Protein AF-0000000086147162 (afdb_homodimer)

Organism: NCBI:txid717836

Solvent-accessible surface area (backbone atoms only — not comparable to full-atom values): 29056 Å² total; per-residue (Å²): 131,86,74,30,56,52,57,68,58,53,71,66,50,80,54,68,41,56,48,65,49,84,90,31,40,26,71,80,41,78,53,60,85,82,27,29,36,36,30,36,30,17,37,45,51,53,25,26,25,30,50,40,24,38,28,48,15,47,36,41,29,38,36,37,21,24,75,49,57,70,33,34,52,54,35,50,52,55,24,35,72,70,27,72,82,44,43,75,46,81,40,79,27,47,55,70,33,64,68,35,35,44,46,50,34,50,51,42,41,72,74,63,67,45,30,23,31,39,38,42,42,49,69,45,60,58,75,68,38,65,44,70,66,72,51,52,70,68,53,38,49,48,12,32,33,35,32,26,53,13,48,49,37,45,48,40,40,42,45,60,45,20,68,65,19,82,92,40,67,16,34,38,35,38,53,46,46,68,48,37,47,36,47,41,64,95,77,24,21,54,44,27,17,31,17,31,34,25,30,50,50,46,42,29,34,50,18,62,63,31,39,92,72,54,37,36,20,37,32,31,16,48,57,44,39,68,29,71,70,44,67,73,28,54,56,75,88,52,53,83,67,30,68,26,35,47,48,16,34,12,14,40,50,43,50,57,65,76,47,92,55,64,86,51,43,27,20,64,42,52,38,26,50,37,62,66,62,54,58,68,39,42,67,49,27,58,76,66,58,25,32,27,82,37,71,36,68,98,130,86,74,29,56,53,56,68,58,53,70,67,51,81,54,69,42,56,47,64,48,82,90,30,40,25,71,79,41,78,53,63,84,83,27,30,37,35,30,35,30,16,36,47,50,52,25,27,26,30,50,39,24,38,28,48,15,46,35,40,29,39,36,37,21,24,74,49,58,70,32,33,51,53,34,51,51,56,24,35,72,71,27,71,81,44,42,75,46,81,40,79,28,47,56,69,34,63,68,38,34,43,48,52,35,49,51,43,41,73,75,62,67,46,30,23,31,38,36,42,43,49,70,44,60,58,75,68,40,64,43,71,66,72,51,49,68,66,52,37,51,49,11,32,32,36,32,26,53,13,48,49,35,45,48,39,40,41,46,60,46,20,69,65,19,80,93,39,66,16,35,40,34,38,52,45,44,68,49,37,46,37,46,40,65,96,78,24,21,54,43,26,18,31,18,32,35,25,29,49,50,46,39,29,34,50,18,63,62,31,40,91,71,54,38,37,22,36,32,31,16,47,57,43,40,67,28,71,68,45,67,73,28,54,56,76,88,52,52,82,67,31,68,24,34,47,48,14,33,11,13,41,50,44,49,56,65,76,46,93,54,64,85,52,42,28,19,62,43,52,40,27,49,38,64,66,61,54,58,72,39,44,67,48,27,59,74,65,57,26,30,28,83,37,70,34,67,99

Radius of gyration: 24.3 Å; Cα contacts (8 Å, |Δi|>4): 1381; chains: 2; bounding box: 54×75×56 Å

Nearest PDB structures (foldseek):
  4one-assembly1_D  TM=8.683E-01  e=5.532E-15  Brucella melitensis bv. 1 str. 16M
  5vn2-assembly1_D  TM=8.864E-01  e=1.988E-14  Brucella melitensis bv. 1 str. 16M
  6jhb-assembly1_B-2  TM=8.741E-01  e=6.981E-15  Microcystis aeruginosa FACHB-905 = DIANCHI905
  4one-assembly1_C  TM=8.657E-01  e=3.555E-14  Brucella melitensis bv. 1 str. 16M
  1xhl-assembly1_A  TM=7.907E-01  e=1.402E-14  Caenorhabditis elegans

Foldseek 3Di:
DDCQQCVVVCVLFPFFALEDDPLLQLLVAADDPAAEEEEAPLLWFLNLLLLLSVLSNPHQEYEYEEQDQNSSVVSVVSSCVNPVRHHYHYAYADLLDLVRLLVSLVVCCVPPVAHQEYEYEWAAQPAADQDPVPDDPVSLVVRLSTLAVSLVSNCVRNQVRNLPHVVGQQEYEYAAAPLLRGCDDRRVRPSNNVSSVNNLQVQLVSLVVCVVSNHAYEYEHQALAPIPNCVVHPPPVCNVRSSGHSNLNSSVSSVPSRDPPSLRGSAYYYSGGDVVVVVVCSVVCNVVVPRGDDDDDD/DDCQQCVVVCVLFPFFALEDDPLLQLLVAADDPAAEEEEAPLLWFLNLLLLLSVLSNPHQEYEYEEQDQNSSVVSVVSSCVNPVRHHYHYAYADLLDLVRLLVSLVVCCVPPVAHQEYEYEWAAQAAADQDPVPDDPVSLVVRLSTLAVSLVSNCVRNQVRNLPHVVGQQEYEYAAAPLLRGCDDRRVRPSNNVSSVNNLQVQLVSLVVCVVSNHAYEYEHQALAPIPNCVVHPPPVCNVRSSGHSNLNSSVSSVPSRDPPSLRGSAYYYSGGDVVVVVVCSVVCNVVVPRGDDDDDD

pLDDT: mean 96.79, std 3.94, range [55.56, 98.94]

Structure (mmCIF, N/CA/C/O backbone):
data_AF-0000000086147162-model_v1
#
loop_
_entity.id
_entity.type
_entity.pdbx_description
1 polymer 'Uncharacterized protein'
#
loop_
_atom_site.group_PDB
_atom_site.id
_atom_site.type_symbol
_atom_site.label_atom_id
_atom_site.label_alt_id
_atom_site.label_comp_id
_atom_site.label_asym_id
_atom_site.label_entity_id
_atom_site.label_seq_id
_atom_site.pdbx_PDB_ins_code
_atom_site.Cartn_x
_atom_site.Cartn_y
_atom_site.Cartn_z
_atom_site.occupancy
_atom_site.B_iso_or_equiv
_atom_site.auth_seq_id
_atom_site.auth_comp_id
_atom_site.auth_asym_id
_atom_site.auth_atom_id
_atom_site.pdbx_PDB_model_num
ATOM 1 N N . MET A 1 1 ? 21.281 -7.773 15.508 1 56.22 1 MET A N 1
ATOM 2 C CA . MET A 1 1 ? 21 -7.156 14.211 1 56.22 1 MET A CA 1
ATOM 3 C C . MET A 1 1 ? 19.812 -6.223 14.297 1 56.22 1 MET A C 1
ATOM 5 O O . MET A 1 1 ? 18.859 -6.477 15.047 1 56.22 1 MET A O 1
ATOM 9 N N . ALA A 1 2 ? 19.969 -5.07 13.727 1 77.56 2 ALA A N 1
ATOM 10 C CA . ALA A 1 2 ? 18.922 -4.051 13.773 1 77.56 2 ALA A CA 1
ATOM 11 C C . ALA A 1 2 ? 17.625 -4.566 13.164 1 77.56 2 ALA A C 1
ATOM 13 O O . ALA A 1 2 ? 17.641 -5.363 12.227 1 77.56 2 ALA A O 1
ATOM 14 N N . ASP A 1 3 ? 16.5 -4.355 13.781 1 87.31 3 ASP A N 1
ATOM 15 C CA . ASP A 1 3 ? 15.188 -4.746 13.273 1 87.31 3 ASP A CA 1
ATOM 16 C C . ASP A 1 3 ? 14.719 -3.787 12.188 1 87.31 3 ASP A C 1
ATOM 18 O O . ASP A 1 3 ? 14.438 -2.619 12.453 1 87.31 3 ASP A O 1
ATOM 22 N N . TRP A 1 4 ? 14.641 -4.355 11.023 1 90.56 4 TRP A N 1
ATOM 23 C CA . TRP A 1 4 ? 14.242 -3.537 9.883 1 90.56 4 TRP A CA 1
ATOM 24 C C . TRP A 1 4 ? 12.734 -3.613 9.648 1 90.56 4 TRP A C 1
ATOM 26 O O . TRP A 1 4 ? 12.195 -2.916 8.789 1 90.56 4 TRP A O 1
ATOM 36 N N . GLY A 1 5 ? 12.086 -4.473 10.5 1 88.94 5 GLY A N 1
ATOM 37 C CA . GLY A 1 5 ? 10.648 -4.664 10.336 1 88.94 5 GLY A CA 1
ATOM 38 C C . GLY A 1 5 ? 10.258 -6.121 10.164 1 88.94 5 GLY A C 1
ATOM 39 O O . GLY A 1 5 ? 9.078 -6.469 10.25 1 88.94 5 GLY A O 1
ATOM 40 N N . THR A 1 6 ? 11.312 -7.105 10.008 1 89.25 6 THR A N 1
ATOM 41 C CA . THR A 1 6 ? 11.008 -8.492 9.68 1 89.25 6 THR A CA 1
ATOM 42 C C . THR A 1 6 ? 11.492 -9.43 10.781 1 89.25 6 THR A C 1
ATOM 44 O O . THR A 1 6 ? 11.328 -10.648 10.68 1 89.25 6 THR A O 1
ATOM 47 N N . LYS A 1 7 ? 12.039 -8.945 11.844 1 86.69 7 LYS A N 1
ATOM 48 C CA . LYS A 1 7 ? 12.656 -9.773 12.875 1 86.69 7 LYS A CA 1
ATOM 49 C C . LYS A 1 7 ? 11.625 -10.703 13.516 1 86.69 7 LYS A C 1
ATOM 51 O O . LYS A 1 7 ? 11.922 -11.875 13.773 1 86.69 7 LYS A O 1
ATOM 56 N N . SER A 1 8 ? 10.484 -10.195 13.75 1 90.94 8 SER A N 1
ATOM 57 C CA . SER A 1 8 ? 9.453 -10.984 14.422 1 90.94 8 SER A CA 1
ATOM 58 C C . SER A 1 8 ? 8.977 -12.141 13.547 1 90.94 8 SER A C 1
ATOM 60 O O . SER A 1 8 ? 8.539 -13.172 14.055 1 90.94 8 SER A O 1
ATOM 62 N N . ILE A 1 9 ? 9.078 -12.023 12.234 1 93.25 9 ILE A N 1
ATOM 63 C CA . ILE A 1 9 ? 8.656 -13.062 11.305 1 93.25 9 ILE A CA 1
ATOM 64 C C . ILE A 1 9 ? 9.609 -14.25 11.391 1 93.25 9 ILE A C 1
ATOM 66 O O . ILE A 1 9 ? 9.18 -15.406 11.422 1 93.25 9 ILE A O 1
ATOM 70 N N . GLY A 1 10 ? 10.906 -13.953 11.5 1 90.12 10 GLY A N 1
ATOM 71 C CA . GLY A 1 10 ? 11.898 -15 11.672 1 90.12 10 GLY A CA 1
ATOM 72 C C . GLY A 1 10 ? 11.742 -15.773 12.969 1 90.12 10 GLY A C 1
ATOM 73 O O . GLY A 1 10 ? 12.031 -16.969 13.023 1 90.12 10 GLY A O 1
ATOM 74 N N . ALA A 1 11 ? 11.227 -15.039 13.969 1 92.81 11 ALA A N 1
ATOM 75 C CA . ALA A 1 11 ? 11.008 -15.688 15.258 1 92.81 11 ALA A CA 1
ATOM 76 C C . ALA A 1 11 ? 9.789 -16.594 15.227 1 92.81 11 ALA A C 1
ATOM 78 O O . ALA A 1 11 ? 9.75 -17.609 15.922 1 92.81 11 ALA A O 1
ATOM 79 N N . ALA A 1 12 ? 8.852 -16.297 14.375 1 95.56 12 ALA A N 1
ATOM 80 C CA . ALA A 1 12 ? 7.594 -17.047 14.305 1 95.56 12 ALA A CA 1
ATOM 81 C C . ALA A 1 12 ? 7.762 -18.328 13.492 1 95.56 12 ALA A C 1
ATOM 83 O O . ALA A 1 12 ? 7.027 -19.297 13.695 1 95.56 12 ALA A O 1
ATOM 84 N N . PHE A 1 13 ? 8.672 -18.375 12.578 1 96.31 13 PHE A N 1
ATOM 85 C CA . PHE A 1 13 ? 8.977 -19.531 11.742 1 96.31 13 PHE A CA 1
ATOM 86 C C . PHE A 1 13 ? 10.461 -19.859 11.797 1 96.31 13 PHE A C 1
ATOM 88 O O . PHE A 1 13 ? 11.281 -19.188 11.18 1 96.31 13 PHE A O 1
ATOM 95 N N . LYS A 1 14 ? 10.812 -20.969 12.422 1 94.75 14 LYS A N 1
ATOM 96 C CA . LYS A 1 14 ? 12.18 -21.234 12.867 1 94.75 14 LYS A CA 1
ATOM 97 C C . LYS A 1 14 ? 12.961 -22.031 11.828 1 94.75 14 LYS A C 1
ATOM 99 O O . LYS A 1 14 ? 14.18 -21.906 11.734 1 94.75 14 LYS A O 1
ATOM 104 N N . ILE A 1 15 ? 12.273 -22.844 11.078 1 97.25 15 ILE A N 1
ATOM 105 C CA . ILE A 1 15 ? 12.961 -23.688 10.102 1 97.25 15 ILE A CA 1
ATOM 106 C C . ILE A 1 15 ? 12.844 -23.062 8.719 1 97.25 15 ILE A C 1
ATOM 108 O O . ILE A 1 15 ? 11.75 -22.703 8.273 1 97.25 15 ILE A O 1
ATOM 112 N N . SER A 1 16 ? 13.875 -22.875 8.023 1 96.44 16 SER A N 1
ATOM 113 C CA . SER A 1 16 ? 13.914 -22.266 6.695 1 96.44 16 SER A CA 1
ATOM 114 C C . SER A 1 16 ? 14.812 -23.062 5.754 1 96.44 16 SER A C 1
ATOM 116 O O . SER A 1 16 ? 15.727 -23.75 6.199 1 96.44 16 SER A O 1
ATOM 118 N N . HIS A 1 17 ? 14.539 -22.984 4.508 1 97.81 17 HIS A N 1
ATOM 119 C CA . HIS A 1 17 ? 15.305 -23.672 3.469 1 97.81 17 HIS A CA 1
ATOM 120 C C . HIS A 1 17 ? 15.758 -22.703 2.389 1 97.81 17 HIS A C 1
ATOM 122 O O . HIS A 1 17 ? 14.969 -21.891 1.9 1 97.81 17 HIS A O 1
ATOM 128 N N . SER A 1 18 ? 17 -22.781 1.945 1 97.62 18 SER A N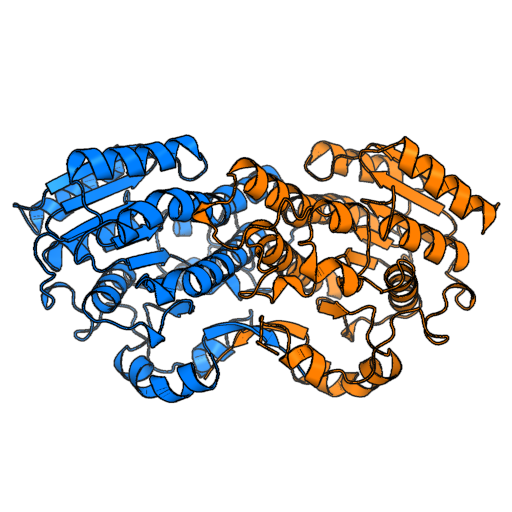 1
ATOM 129 C CA . SER A 1 18 ? 17.516 -21.938 0.877 1 97.62 18 SER A CA 1
ATOM 130 C C . SER A 1 18 ? 17.344 -22.594 -0.486 1 97.62 18 SER A C 1
ATOM 132 O O . SER A 1 18 ? 17.625 -21.984 -1.52 1 97.62 18 SER A O 1
ATOM 134 N N . HIS A 1 19 ? 17.016 -23.859 -0.467 1 97.75 19 HIS A N 1
ATOM 135 C CA . HIS A 1 19 ? 16.688 -24.672 -1.627 1 97.75 19 HIS A CA 1
ATOM 136 C C . HIS A 1 19 ? 15.391 -25.453 -1.395 1 97.75 19 HIS A C 1
ATOM 138 O O . HIS A 1 19 ? 15 -25.688 -0.249 1 97.75 19 HIS A O 1
ATOM 144 N N . PRO A 1 20 ? 14.711 -25.828 -2.477 1 98 20 PRO A N 1
ATOM 145 C CA . PRO A 1 20 ? 13.516 -26.641 -2.262 1 98 20 PRO A CA 1
ATOM 146 C C . PRO A 1 20 ? 13.797 -27.906 -1.464 1 98 20 PRO A C 1
ATOM 148 O O . PRO A 1 20 ? 14.711 -28.672 -1.811 1 98 20 PRO A O 1
ATOM 151 N N . SER A 1 21 ? 13.031 -28.094 -0.421 1 97.31 21 SER A N 1
ATOM 152 C CA . SER A 1 21 ? 13.094 -29.344 0.312 1 97.31 21 SER A CA 1
ATOM 153 C C . SER A 1 21 ? 12.383 -30.469 -0.442 1 97.31 21 SER A C 1
ATOM 155 O O . SER A 1 21 ? 11.703 -30.219 -1.443 1 97.31 21 SER A O 1
ATOM 157 N N . THR A 1 22 ? 12.508 -31.688 0.008 1 97.38 22 THR A N 1
ATOM 158 C CA . THR A 1 22 ? 11.836 -32.844 -0.61 1 97.38 22 THR A CA 1
ATOM 159 C C . THR A 1 22 ? 10.32 -32.688 -0.495 1 97.38 22 THR A C 1
ATOM 161 O O . THR A 1 22 ? 9.586 -33.188 -1.35 1 97.38 22 THR A O 1
ATOM 164 N N . ASP A 1 23 ? 9.883 -31.953 0.521 1 97.75 23 ASP A N 1
ATOM 165 C CA . ASP A 1 23 ? 8.461 -31.812 0.81 1 97.75 23 ASP A CA 1
ATOM 166 C C . ASP A 1 23 ? 7.762 -30.953 -0.241 1 97.75 23 ASP A C 1
ATOM 168 O O . ASP A 1 23 ? 6.535 -30.984 -0.36 1 97.75 23 ASP A O 1
ATOM 172 N N . ILE A 1 24 ? 8.57 -30.203 -1.023 1 98.44 24 ILE A N 1
ATOM 173 C CA . ILE A 1 24 ? 7.922 -29.328 -2.004 1 98.44 24 ILE A CA 1
ATOM 174 C C . ILE A 1 24 ? 8.547 -29.547 -3.379 1 98.44 24 ILE A C 1
ATOM 176 O O . ILE A 1 24 ? 8.562 -28.641 -4.215 1 98.44 24 ILE A O 1
ATOM 180 N N . ASP A 1 25 ? 9.156 -30.688 -3.582 1 98.38 25 ASP A N 1
ATOM 181 C CA . ASP A 1 25 ? 9.75 -31.047 -4.867 1 98.38 25 ASP A CA 1
ATOM 182 C C . ASP A 1 25 ? 8.688 -31.156 -5.957 1 98.38 25 ASP A C 1
ATOM 184 O O . ASP A 1 25 ? 7.84 -32.031 -5.926 1 98.38 25 ASP A O 1
ATOM 188 N N . PRO A 1 26 ? 8.766 -30.312 -6.965 1 98.38 26 PRO A N 1
ATOM 189 C CA . PRO A 1 26 ? 7.711 -30.297 -7.98 1 98.38 26 PRO A CA 1
ATOM 190 C C . PRO A 1 26 ? 7.645 -31.594 -8.781 1 98.38 26 PRO A C 1
ATOM 192 O O . PRO A 1 26 ? 6.582 -31.953 -9.297 1 98.38 26 PRO A O 1
ATOM 195 N N . SER A 1 27 ? 8.742 -32.281 -8.844 1 97.31 27 SER A N 1
ATOM 196 C CA . SER A 1 27 ? 8.805 -33.5 -9.641 1 97.31 27 SER A CA 1
ATOM 197 C C . SER A 1 27 ? 7.977 -34.625 -9.008 1 97.31 27 SER A C 1
ATOM 199 O O . SER A 1 27 ? 7.684 -35.625 -9.648 1 97.31 27 SER A O 1
ATOM 201 N N . THR A 1 28 ? 7.656 -34.406 -7.758 1 97.31 28 THR A N 1
ATOM 202 C CA . THR A 1 28 ? 6.887 -35.438 -7.062 1 97.31 28 THR A CA 1
ATOM 203 C C . THR A 1 28 ? 5.391 -35.156 -7.148 1 97.31 28 THR A C 1
ATOM 205 O O . THR A 1 28 ? 4.578 -35.875 -6.566 1 97.31 28 THR A O 1
ATOM 208 N N . VAL A 1 29 ? 4.992 -34.094 -7.805 1 96.62 29 VAL A N 1
ATOM 209 C CA . VAL A 1 29 ? 3.605 -33.688 -7.949 1 96.62 29 VAL A CA 1
ATOM 210 C C . VAL A 1 29 ? 3.115 -33.969 -9.367 1 96.62 29 VAL A C 1
ATOM 212 O O . VAL A 1 29 ? 3.867 -33.844 -10.328 1 96.62 29 VAL A O 1
ATOM 215 N N . THR A 1 30 ? 1.927 -34.469 -9.477 1 95.69 30 THR A N 1
ATOM 216 C CA . THR A 1 30 ? 1.26 -34.594 -10.766 1 95.69 30 THR A CA 1
ATOM 217 C C . THR A 1 30 ? -0.013 -33.75 -10.805 1 95.69 30 THR A C 1
ATOM 219 O O . THR A 1 30 ? -1.008 -34.094 -10.156 1 95.69 30 THR A O 1
ATOM 222 N N . LEU A 1 31 ? 0.024 -32.688 -11.555 1 97.19 31 LEU A N 1
ATOM 223 C CA . LEU A 1 31 ? -1.136 -31.797 -11.68 1 97.19 31 LEU A CA 1
ATOM 224 C C . LEU A 1 31 ? -2.199 -32.438 -12.57 1 97.19 31 LEU A C 1
ATOM 226 O O . LEU A 1 31 ? -1.888 -33.281 -13.406 1 97.19 31 LEU A O 1
ATOM 230 N N . PRO A 1 32 ? -3.441 -32.031 -12.367 1 95.75 32 PRO A N 1
ATOM 231 C CA . PRO A 1 32 ? -4.488 -32.562 -13.25 1 95.75 32 PRO A CA 1
ATOM 232 C C . PRO A 1 32 ? -4.293 -32.125 -14.703 1 95.75 32 PRO A C 1
ATOM 234 O O . PRO A 1 32 ? -3.629 -31.125 -14.977 1 95.75 32 PRO A O 1
ATOM 237 N N . SER A 1 33 ? -4.816 -32.938 -15.656 1 95.69 33 SER A N 1
ATOM 238 C CA . SER A 1 33 ? -4.77 -32.625 -17.078 1 95.69 33 SER A CA 1
ATOM 239 C C . SER A 1 33 ? -6.172 -32.438 -17.656 1 95.69 33 SER A C 1
ATOM 241 O O . SER A 1 33 ? -7.039 -33.312 -17.484 1 95.69 33 SER A O 1
ATOM 243 N N . PRO A 1 34 ? -6.449 -31.328 -18.203 1 97.19 34 PRO A N 1
ATOM 244 C CA . PRO A 1 34 ? -5.512 -30.266 -18.562 1 97.19 34 PRO A CA 1
ATOM 245 C C . PRO A 1 34 ? -5.246 -29.312 -17.391 1 97.19 34 PRO A C 1
ATOM 247 O O . PRO A 1 34 ? -6.055 -29.219 -16.469 1 97.19 34 PRO A O 1
ATOM 250 N N . PHE A 1 35 ? -4.047 -28.75 -17.359 1 98.38 35 PHE A N 1
ATOM 251 C CA . PHE A 1 35 ? -3.672 -27.719 -16.391 1 98.38 35 PHE A CA 1
ATOM 252 C C . PHE A 1 35 ? -2.895 -26.594 -17.062 1 98.38 35 PHE A C 1
ATOM 254 O O . PHE A 1 35 ? -1.761 -26.797 -17.516 1 98.38 35 PHE A O 1
ATOM 261 N N . VAL A 1 36 ? -3.508 -25.359 -17.141 1 98.81 36 VAL A N 1
ATOM 262 C CA . VAL A 1 36 ? -2.918 -24.234 -17.844 1 98.81 36 VAL A CA 1
ATOM 263 C C . VAL A 1 36 ? -2.482 -23.172 -16.828 1 98.81 36 VAL A C 1
ATOM 265 O O . VAL A 1 36 ? -3.277 -22.734 -16 1 98.81 36 VAL A O 1
ATOM 268 N N . VAL A 1 37 ? -1.207 -22.734 -16.922 1 98.94 37 VAL A N 1
ATOM 269 C CA . VAL A 1 37 ? -0.639 -21.75 -16.016 1 98.94 37 VAL A CA 1
ATOM 270 C C . VAL A 1 37 ? -0.171 -20.516 -16.797 1 98.94 37 VAL A C 1
ATOM 272 O O . VAL A 1 37 ? 0.538 -20.641 -17.797 1 98.94 37 VAL A O 1
ATOM 275 N N . CYS A 1 38 ? -0.631 -19.359 -16.406 1 98.94 38 CYS A N 1
ATOM 276 C CA . CYS A 1 38 ? -0.123 -18.109 -16.938 1 98.94 38 CYS A CA 1
ATOM 277 C C . CYS A 1 38 ? 0.874 -17.469 -15.977 1 98.94 38 CYS A C 1
ATOM 279 O O . CYS A 1 38 ? 0.567 -17.266 -14.797 1 98.94 38 CYS A O 1
ATOM 281 N N . ILE A 1 39 ? 2.049 -17.188 -16.438 1 98.94 39 ILE A N 1
ATOM 282 C CA . ILE A 1 39 ? 3.094 -16.578 -15.625 1 98.94 39 ILE A CA 1
ATOM 283 C C . ILE A 1 39 ? 3.5 -15.227 -16.219 1 98.94 39 ILE A C 1
ATOM 285 O O . ILE A 1 39 ? 4.027 -15.172 -17.328 1 98.94 39 ILE A O 1
ATOM 289 N N . VAL A 1 40 ? 3.193 -14.164 -15.508 1 98.94 40 VAL A N 1
ATOM 290 C CA . VAL A 1 40 ? 3.613 -12.82 -15.891 1 98.94 40 VAL A CA 1
ATOM 291 C C . VAL A 1 40 ? 4.977 -12.508 -15.281 1 98.94 40 VAL A C 1
ATOM 293 O O . VAL A 1 40 ? 5.148 -12.578 -14.055 1 98.94 40 VAL A O 1
ATOM 296 N N . GLY A 1 41 ? 5.918 -12.102 -16.062 1 98.56 41 GLY A N 1
ATOM 297 C CA . GLY A 1 41 ? 7.297 -11.961 -15.625 1 98.56 41 GLY A CA 1
ATOM 298 C C . GLY A 1 41 ? 8.07 -13.266 -15.648 1 98.56 41 GLY A C 1
ATOM 299 O O . GLY A 1 41 ? 8.727 -13.625 -14.672 1 98.56 41 GLY A O 1
ATOM 300 N N . ALA A 1 42 ? 8.039 -13.984 -16.75 1 98.56 42 ALA A N 1
ATOM 301 C CA . ALA A 1 42 ? 8.57 -15.344 -16.828 1 98.56 42 ALA A CA 1
ATOM 302 C C . ALA A 1 42 ? 9.891 -15.391 -17.578 1 98.56 42 ALA A C 1
ATOM 304 O O . ALA A 1 42 ? 10.391 -16.469 -17.906 1 98.56 42 ALA A O 1
ATOM 305 N N . SER A 1 43 ? 10.508 -14.25 -17.875 1 96.88 43 SER A N 1
ATOM 306 C CA . SER A 1 43 ? 11.594 -14.203 -18.844 1 96.88 43 SER A CA 1
ATOM 307 C C . SER A 1 43 ? 12.93 -14.531 -18.203 1 96.88 43 SER A C 1
ATOM 309 O O . SER A 1 43 ? 13.938 -14.688 -18.891 1 96.88 43 SER A O 1
ATOM 311 N N . ARG A 1 44 ? 13.031 -14.562 -16.859 1 94 44 ARG A N 1
ATOM 312 C CA . ARG A 1 44 ? 14.289 -14.852 -16.188 1 94 44 ARG A CA 1
ATOM 313 C C . ARG A 1 44 ? 14.062 -15.07 -14.688 1 94 44 ARG A C 1
ATOM 315 O O . ARG A 1 44 ? 12.945 -14.914 -14.195 1 94 44 ARG A O 1
ATOM 322 N N . GLY A 1 45 ? 15.102 -15.516 -14.102 1 95.56 45 GLY A N 1
ATOM 323 C CA . GLY A 1 45 ? 15.141 -15.523 -12.648 1 95.56 45 GLY A CA 1
ATOM 324 C C . GLY A 1 45 ? 14.016 -16.328 -12.023 1 95.56 45 GLY A C 1
ATOM 325 O O . GLY A 1 45 ? 13.805 -17.484 -12.383 1 95.56 45 GLY A O 1
ATOM 326 N N . ILE A 1 46 ? 13.352 -15.734 -11.109 1 98 46 ILE A N 1
ATOM 327 C CA . ILE A 1 46 ? 12.312 -16.375 -10.32 1 98 46 ILE A CA 1
ATOM 328 C C . ILE A 1 46 ? 11.172 -16.828 -11.234 1 98 46 ILE A C 1
ATOM 330 O O . ILE A 1 46 ? 10.648 -17.938 -11.078 1 98 46 ILE A O 1
ATOM 334 N N . GLY A 1 47 ? 10.82 -16 -12.258 1 98.5 47 GLY A N 1
ATOM 335 C CA . GLY A 1 47 ? 9.758 -16.344 -13.188 1 98.5 47 GLY A CA 1
ATOM 336 C C . GLY A 1 47 ? 10.055 -17.578 -14.016 1 98.5 47 GLY A C 1
ATOM 337 O O . GLY A 1 47 ? 9.18 -18.422 -14.211 1 98.5 47 GLY A O 1
ATOM 338 N N . ALA A 1 48 ? 11.266 -17.641 -14.492 1 98.5 48 ALA A N 1
ATOM 339 C CA . ALA A 1 48 ? 11.695 -18.844 -15.211 1 98.5 48 ALA A CA 1
ATOM 340 C C . ALA A 1 48 ? 11.656 -20.062 -14.312 1 98.5 48 ALA A C 1
ATOM 342 O O . ALA A 1 48 ? 11.25 -21.141 -14.75 1 98.5 48 ALA A O 1
ATOM 343 N N . GLY A 1 49 ? 12.07 -19.875 -13.07 1 98.44 49 GLY A N 1
ATOM 344 C CA . GLY A 1 49 ? 12.016 -20.953 -12.102 1 98.44 49 GLY A CA 1
ATOM 345 C C . GLY A 1 49 ? 10.602 -21.438 -11.836 1 98.44 49 GLY A C 1
ATOM 346 O O . GLY A 1 49 ? 10.375 -22.641 -11.68 1 98.44 49 GLY A O 1
ATOM 347 N N . ILE A 1 50 ? 9.664 -20.547 -11.781 1 98.88 50 ILE A N 1
ATOM 348 C CA . ILE A 1 50 ? 8.266 -20.906 -11.594 1 98.88 50 ILE A CA 1
ATOM 349 C C . ILE A 1 50 ? 7.777 -21.719 -12.789 1 98.88 50 ILE A C 1
ATOM 351 O O . ILE A 1 50 ? 7.113 -22.75 -12.625 1 98.88 50 ILE A O 1
ATOM 355 N N . ALA A 1 51 ? 8.148 -21.281 -13.984 1 98.88 51 ALA A N 1
ATOM 356 C CA . ALA A 1 51 ? 7.75 -21.984 -15.195 1 98.88 51 ALA A CA 1
ATOM 357 C C . ALA A 1 51 ? 8.273 -23.422 -15.203 1 98.88 51 ALA A C 1
ATOM 359 O O . ALA A 1 51 ? 7.523 -24.359 -15.477 1 98.88 51 ALA A O 1
ATOM 360 N N . THR A 1 52 ? 9.523 -23.609 -14.883 1 98.81 52 THR A N 1
ATOM 361 C CA . THR A 1 52 ? 10.117 -24.938 -14.922 1 98.81 52 THR A CA 1
ATOM 362 C C . THR A 1 52 ? 9.516 -25.828 -13.836 1 98.81 52 THR A C 1
ATOM 364 O O . THR A 1 52 ? 9.367 -27.047 -14.023 1 98.81 52 THR A O 1
ATOM 367 N N . ALA A 1 53 ? 9.195 -25.234 -12.672 1 98.88 53 ALA A N 1
ATOM 368 C CA . ALA A 1 53 ? 8.562 -26 -11.602 1 98.88 53 ALA A CA 1
ATOM 369 C C . ALA A 1 53 ? 7.219 -26.562 -12.062 1 98.88 53 ALA A C 1
ATOM 371 O O . ALA A 1 53 ? 6.926 -27.75 -11.82 1 98.88 53 ALA A O 1
ATOM 372 N N . TYR A 1 54 ? 6.398 -25.781 -12.75 1 98.88 54 TYR A N 1
ATOM 373 C CA . TYR A 1 54 ? 5.102 -26.266 -13.227 1 98.88 54 TYR A CA 1
ATOM 374 C C . TYR A 1 54 ? 5.273 -27.266 -14.352 1 98.88 54 TYR A C 1
ATOM 376 O O . TYR A 1 54 ? 4.48 -28.203 -14.484 1 98.88 54 TYR A O 1
ATOM 384 N N . ALA A 1 55 ? 6.312 -27.078 -15.18 1 98.88 55 ALA A N 1
ATOM 385 C CA . ALA A 1 55 ? 6.629 -28.078 -16.188 1 98.88 55 ALA A CA 1
ATOM 386 C C . ALA A 1 55 ? 6.957 -29.422 -15.547 1 98.88 55 ALA A C 1
ATOM 388 O O . ALA A 1 55 ? 6.469 -30.469 -15.992 1 98.88 55 ALA A O 1
ATOM 389 N N . LYS A 1 56 ? 7.781 -29.375 -14.523 1 98.75 56 LYS A N 1
ATOM 390 C CA . LYS A 1 56 ? 8.148 -30.578 -13.797 1 98.75 56 LYS A CA 1
ATOM 391 C C . LYS A 1 56 ? 6.918 -31.25 -13.188 1 98.75 56 LYS A C 1
ATOM 393 O O . LYS A 1 56 ? 6.84 -32.469 -13.125 1 98.75 56 LYS A O 1
ATOM 398 N N . ALA A 1 57 ? 5.957 -30.422 -12.758 1 98.69 57 ALA A N 1
ATOM 399 C CA . ALA A 1 57 ? 4.762 -30.922 -12.086 1 98.69 57 ALA A CA 1
ATOM 400 C C . ALA A 1 57 ? 3.732 -31.438 -13.094 1 98.69 57 ALA A C 1
ATOM 402 O O . ALA A 1 57 ? 2.656 -31.891 -12.711 1 98.69 57 ALA A O 1
ATOM 403 N N . GLY A 1 58 ? 4.004 -31.266 -14.391 1 98.06 58 GLY A N 1
ATOM 404 C CA . GLY A 1 58 ? 3.17 -31.891 -15.406 1 98.06 58 GLY A CA 1
ATOM 405 C C . GLY A 1 58 ? 2.102 -30.953 -15.953 1 98.06 58 GLY A C 1
ATOM 406 O O . GLY A 1 58 ? 1.079 -31.406 -16.469 1 98.06 58 GLY A O 1
ATOM 407 N N . SER A 1 59 ? 2.254 -29.672 -15.828 1 98.38 59 SER A N 1
ATOM 408 C CA . SER A 1 59 ? 1.318 -28.734 -16.453 1 98.38 59 SER A CA 1
ATOM 409 C C . SER A 1 59 ? 1.168 -29.031 -17.953 1 98.38 59 SER A C 1
ATOM 411 O O . SER A 1 59 ? 2.15 -29.328 -18.625 1 98.38 59 SER A O 1
ATOM 413 N N . THR A 1 60 ? -0.084 -28.938 -18.406 1 98.5 60 THR A N 1
ATOM 414 C CA . THR A 1 60 ? -0.362 -29.203 -19.812 1 98.5 60 THR A CA 1
ATOM 415 C C . THR A 1 60 ? 0.124 -28.047 -20.688 1 98.5 60 THR A C 1
ATOM 417 O O . THR A 1 60 ? 0.583 -28.266 -21.812 1 98.5 60 THR A O 1
ATOM 420 N N . ALA A 1 61 ? -0.026 -26.844 -20.188 1 98.81 61 ALA A N 1
ATOM 421 C CA . ALA A 1 61 ? 0.297 -25.656 -20.984 1 98.81 61 ALA A CA 1
ATOM 422 C C . ALA A 1 61 ? 0.77 -24.516 -20.094 1 98.81 61 ALA A C 1
ATOM 424 O O . ALA A 1 61 ? 0.366 -24.406 -18.938 1 98.81 61 ALA A O 1
ATOM 425 N N . LEU A 1 62 ? 1.658 -23.719 -20.641 1 98.88 62 LEU A N 1
ATOM 426 C CA . LEU A 1 62 ? 2.141 -22.5 -20.016 1 98.88 62 LEU A CA 1
ATOM 427 C C . LEU A 1 62 ? 1.927 -21.297 -20.938 1 98.88 62 LEU A C 1
ATOM 429 O O . LEU A 1 62 ? 2.121 -21.391 -22.156 1 98.88 62 LEU A O 1
ATOM 433 N N . VAL A 1 63 ? 1.39 -20.234 -20.391 1 98.94 63 VAL A N 1
ATOM 434 C CA . VAL A 1 63 ? 1.43 -18.906 -21.016 1 98.94 63 VAL A CA 1
ATOM 435 C C . VAL A 1 63 ? 2.506 -18.062 -20.344 1 98.94 63 VAL A C 1
ATOM 437 O O . VAL A 1 63 ? 2.381 -17.688 -19.172 1 98.94 63 VAL A O 1
ATOM 440 N N . LEU A 1 64 ? 3.594 -17.812 -21.094 1 98.94 64 LEU A N 1
ATOM 441 C CA . LEU A 1 64 ? 4.715 -17.016 -20.578 1 98.94 64 LEU A CA 1
ATOM 442 C C . LEU A 1 64 ? 4.641 -15.586 -21.078 1 98.94 64 LEU A C 1
ATOM 444 O O . LEU A 1 64 ? 4.645 -15.344 -22.297 1 98.94 64 LEU A O 1
ATOM 448 N N . ALA A 1 65 ? 4.559 -14.633 -20.141 1 98.94 65 ALA A N 1
ATOM 449 C CA . ALA A 1 65 ? 4.332 -13.242 -20.531 1 98.94 65 ALA A CA 1
ATOM 450 C C . ALA A 1 65 ? 5.395 -12.32 -19.938 1 98.94 65 ALA A C 1
ATOM 452 O O . ALA A 1 65 ? 5.781 -12.492 -18.781 1 98.94 65 ALA A O 1
ATOM 453 N N . SER A 1 66 ? 5.922 -11.469 -20.609 1 98.5 66 SER A N 1
ATOM 454 C CA . SER A 1 66 ? 6.82 -10.391 -20.203 1 98.5 66 SER A CA 1
ATOM 455 C C . SER A 1 66 ? 7.098 -9.445 -21.375 1 98.5 66 SER A C 1
ATOM 457 O O . SER A 1 66 ? 6.66 -9.688 -22.5 1 98.5 66 SER A O 1
ATOM 459 N N . ARG A 1 67 ? 7.844 -8.398 -21.172 1 96.25 67 ARG A N 1
ATOM 460 C CA . ARG A 1 67 ? 8.258 -7.48 -22.234 1 96.25 67 ARG A CA 1
ATOM 461 C C . ARG A 1 67 ? 9.422 -8.055 -23.031 1 96.25 67 ARG A C 1
ATOM 463 O O . ARG A 1 67 ? 9.594 -7.734 -24.219 1 96.25 67 ARG A O 1
ATOM 470 N N . ARG A 1 68 ? 10.234 -9.016 -22.422 1 94.69 68 ARG A N 1
ATOM 471 C CA . ARG A 1 68 ? 11.445 -9.555 -23.031 1 94.69 68 ARG A CA 1
ATOM 472 C C . ARG A 1 68 ? 11.164 -10.898 -23.703 1 94.69 68 ARG A C 1
ATOM 474 O O . ARG A 1 68 ? 11.383 -11.953 -23.094 1 94.69 68 ARG A O 1
ATOM 481 N N . ILE A 1 69 ? 10.938 -10.805 -24.969 1 98 69 ILE A N 1
ATOM 482 C CA . ILE A 1 69 ? 10.516 -11.984 -25.719 1 98 69 ILE A CA 1
ATOM 483 C C . ILE A 1 69 ? 11.648 -13.008 -25.75 1 98 69 ILE A C 1
ATOM 485 O O . ILE A 1 69 ? 11.414 -14.203 -25.578 1 98 69 ILE A O 1
ATOM 489 N N . SER A 1 70 ? 12.859 -12.547 -25.953 1 98.25 70 SER A N 1
ATOM 490 C CA . SER A 1 70 ? 13.992 -13.461 -26.016 1 98.25 70 SER A CA 1
ATOM 491 C C . SER A 1 70 ? 14.125 -14.281 -24.734 1 98.25 70 SER A C 1
ATOM 493 O O . SER A 1 70 ? 14.398 -15.477 -24.781 1 98.25 70 SER A O 1
ATOM 495 N N . GLY A 1 71 ? 13.93 -13.625 -23.594 1 98.25 71 GLY A N 1
ATOM 496 C CA . GLY A 1 71 ? 13.953 -14.32 -22.312 1 98.25 71 GLY A CA 1
ATOM 497 C C . GLY A 1 71 ? 12.844 -15.352 -22.188 1 98.25 71 GLY A C 1
ATOM 498 O O . GLY A 1 71 ? 13.047 -16.422 -21.609 1 98.25 71 GLY A O 1
ATOM 499 N N . LEU A 1 72 ? 11.719 -15.023 -22.766 1 98.81 72 LEU A N 1
ATOM 500 C CA . LEU A 1 72 ? 10.594 -15.953 -22.734 1 98.81 72 LEU A CA 1
ATOM 501 C C . LEU A 1 72 ? 10.891 -17.188 -23.562 1 98.81 72 LEU A C 1
ATOM 503 O O . LEU A 1 72 ? 10.508 -18.312 -23.188 1 98.81 72 LEU A O 1
ATOM 507 N N . GLU A 1 73 ? 11.516 -17 -24.672 1 98.81 73 GLU A N 1
ATOM 508 C CA . GLU A 1 73 ? 11.891 -18.125 -25.531 1 98.81 73 GLU A CA 1
ATOM 509 C C . GLU A 1 73 ? 12.875 -19.062 -24.828 1 98.81 73 GLU A C 1
ATOM 511 O O . GLU A 1 73 ? 12.781 -20.281 -24.938 1 98.81 73 GLU A O 1
ATOM 516 N N . GLU A 1 74 ? 13.82 -18.469 -24.125 1 98.75 74 GLU A N 1
ATOM 517 C CA . GLU A 1 74 ? 14.758 -19.266 -23.344 1 98.75 74 GLU A CA 1
ATOM 518 C C . GLU A 1 74 ? 14.039 -20.062 -22.266 1 98.75 74 GLU A C 1
ATOM 520 O O . GLU A 1 74 ? 14.32 -21.25 -22.078 1 98.75 74 GLU A O 1
ATOM 525 N N . THR A 1 75 ? 13.125 -19.406 -21.578 1 98.81 75 THR A N 1
ATOM 526 C CA . THR A 1 75 ? 12.328 -20.094 -20.562 1 98.81 75 THR A CA 1
ATOM 527 C C . THR A 1 75 ? 11.508 -21.219 -21.203 1 98.81 75 THR A C 1
ATOM 529 O O . THR A 1 75 ? 11.43 -22.312 -20.656 1 98.81 75 THR A O 1
ATOM 532 N N . ALA A 1 76 ? 10.922 -20.969 -22.312 1 98.88 76 ALA A N 1
ATOM 533 C CA . ALA A 1 76 ? 10.133 -21.953 -23.047 1 98.88 76 ALA A CA 1
ATOM 534 C C . ALA A 1 76 ? 10.977 -23.188 -23.391 1 98.88 76 ALA A C 1
ATOM 536 O O . ALA A 1 76 ? 10.539 -24.312 -23.203 1 98.88 76 ALA A O 1
ATOM 537 N N . ALA A 1 77 ? 12.164 -22.953 -23.859 1 98.88 77 ALA A N 1
ATOM 538 C CA . ALA A 1 77 ? 13.062 -24.047 -24.234 1 98.88 77 ALA A CA 1
ATOM 539 C C . ALA A 1 77 ? 13.414 -24.906 -23.016 1 98.88 77 ALA A C 1
ATOM 541 O O . ALA A 1 77 ? 13.453 -26.125 -23.109 1 98.88 77 ALA A O 1
ATOM 542 N N . ALA A 1 78 ? 13.672 -24.219 -21.922 1 98.75 78 ALA A N 1
ATOM 543 C CA . ALA A 1 78 ? 13.984 -24.938 -20.703 1 98.75 78 ALA A CA 1
ATOM 544 C C . ALA A 1 78 ? 12.812 -25.812 -20.266 1 98.75 78 ALA A C 1
ATOM 546 O O . ALA A 1 78 ? 13 -26.953 -19.828 1 98.75 78 ALA A O 1
ATOM 547 N N . CYS A 1 79 ? 11.625 -25.328 -20.375 1 98.88 79 CYS A N 1
ATOM 548 C CA . CYS A 1 79 ? 10.43 -26.078 -19.984 1 98.88 79 CYS A CA 1
ATOM 549 C C . CYS A 1 79 ? 10.211 -27.266 -20.906 1 98.88 79 CYS A C 1
ATOM 551 O O . CYS A 1 79 ? 9.867 -28.359 -20.453 1 98.88 79 CYS A O 1
ATOM 553 N N . LYS A 1 80 ? 10.406 -27.094 -22.188 1 98.75 80 LYS A N 1
ATOM 554 C CA . LYS A 1 80 ? 10.234 -28.172 -23.172 1 98.75 80 LYS A CA 1
ATOM 555 C C . LYS A 1 80 ? 11.273 -29.281 -22.953 1 98.75 80 LYS A C 1
ATOM 557 O O . LYS A 1 80 ? 11 -30.453 -23.219 1 98.75 80 LYS A O 1
ATOM 562 N N . ALA A 1 81 ? 12.43 -28.875 -22.5 1 98.69 81 ALA A N 1
ATOM 563 C CA . ALA A 1 81 ? 13.453 -29.875 -22.203 1 98.69 81 ALA A CA 1
ATOM 564 C C . ALA A 1 81 ? 13.016 -30.781 -21.047 1 98.69 81 ALA A C 1
ATOM 566 O O . ALA A 1 81 ? 13.367 -31.953 -21 1 98.69 81 ALA A O 1
ATOM 567 N N . ILE A 1 82 ? 12.234 -30.234 -20.156 1 98.31 82 ILE A N 1
ATOM 568 C CA . ILE A 1 82 ? 11.727 -30.969 -19 1 98.31 82 ILE A CA 1
ATOM 569 C C . ILE A 1 82 ? 10.516 -31.797 -19.406 1 98.31 82 ILE A C 1
ATOM 571 O O . ILE A 1 82 ? 10.406 -32.969 -19.031 1 98.31 82 ILE A O 1
ATOM 575 N N . ASN A 1 83 ? 9.609 -31.156 -20.109 1 97.44 83 ASN A N 1
ATOM 576 C CA . ASN A 1 83 ? 8.359 -31.75 -20.578 1 97.44 83 ASN A CA 1
ATOM 577 C C . ASN A 1 83 ? 8.125 -31.453 -22.062 1 97.44 83 ASN A C 1
ATOM 579 O O . ASN A 1 83 ? 7.465 -30.469 -22.406 1 97.44 83 ASN A O 1
ATOM 583 N N . PRO A 1 84 ? 8.555 -32.344 -22.906 1 98 84 PRO A N 1
ATOM 584 C CA . PRO A 1 84 ? 8.5 -32.094 -24.344 1 98 84 PRO A CA 1
ATOM 585 C C . PRO A 1 84 ? 7.074 -31.906 -24.859 1 98 84 PRO A C 1
ATOM 587 O O . PRO A 1 84 ? 6.863 -31.234 -25.875 1 98 84 PRO A O 1
ATOM 590 N N . ALA A 1 85 ? 6.121 -32.438 -24.203 1 98.12 85 ALA A N 1
ATOM 591 C CA . ALA A 1 85 ? 4.738 -32.406 -24.672 1 98.12 85 ALA A CA 1
ATOM 592 C C . ALA A 1 85 ? 4.039 -31.109 -24.234 1 98.12 85 ALA A C 1
ATOM 594 O O . ALA A 1 85 ? 2.947 -30.797 -24.703 1 98.12 85 ALA A O 1
ATOM 595 N N . ILE A 1 86 ? 4.652 -30.312 -23.375 1 98.62 86 ILE A N 1
ATOM 596 C CA . ILE A 1 86 ? 4.008 -29.141 -22.812 1 98.62 86 ILE A CA 1
ATOM 597 C C . ILE A 1 86 ? 3.744 -28.109 -23.922 1 98.62 86 ILE A C 1
ATOM 599 O O . ILE A 1 86 ? 4.578 -27.922 -24.797 1 98.62 86 ILE A O 1
ATOM 603 N N . GLN A 1 87 ? 2.561 -27.516 -23.969 1 98.81 87 GLN A N 1
ATOM 604 C CA . GLN A 1 87 ? 2.242 -26.422 -24.875 1 98.81 87 GLN A CA 1
ATOM 605 C C . GLN A 1 87 ? 2.621 -25.078 -24.266 1 98.81 87 GLN A C 1
ATOM 607 O O . GLN A 1 87 ? 2.35 -24.828 -23.094 1 98.81 87 GLN A O 1
ATOM 612 N N . ILE A 1 88 ? 3.293 -24.297 -25.047 1 98.81 88 ILE A N 1
ATOM 613 C CA . ILE A 1 88 ? 3.742 -23.016 -24.5 1 98.81 88 ILE A CA 1
ATOM 614 C C . ILE A 1 88 ? 3.297 -21.891 -25.422 1 98.81 88 ILE A C 1
ATOM 616 O O . ILE A 1 88 ? 3.477 -21.953 -26.641 1 98.81 88 ILE A O 1
ATOM 620 N N . GLU A 1 89 ? 2.625 -20.891 -24.906 1 98.75 89 GLU A N 1
ATOM 621 C CA . GLU A 1 89 ? 2.293 -19.641 -25.578 1 98.75 89 GLU A CA 1
ATOM 622 C C . GLU A 1 89 ? 3.111 -18.484 -25.031 1 98.75 89 GLU A C 1
ATOM 624 O O . GLU A 1 89 ? 3.098 -18.219 -23.828 1 98.75 89 GLU A O 1
ATOM 629 N N . ILE A 1 90 ? 3.883 -17.891 -25.891 1 98.75 90 ILE A N 1
ATOM 630 C CA . ILE A 1 90 ? 4.672 -16.719 -25.516 1 98.75 90 ILE A CA 1
ATOM 631 C C . ILE A 1 90 ? 3.895 -15.445 -25.844 1 98.75 90 ILE A C 1
ATOM 633 O O . ILE A 1 90 ? 3.436 -15.266 -26.984 1 98.75 90 ILE A O 1
ATOM 637 N N . VAL A 1 91 ? 3.729 -14.531 -24.875 1 98.75 91 VAL A N 1
ATOM 638 C CA . VAL A 1 91 ? 2.949 -13.312 -25.078 1 98.75 91 VAL A CA 1
ATOM 639 C C . VAL A 1 91 ? 3.762 -12.102 -24.625 1 98.75 91 VAL A C 1
ATOM 641 O O . VAL A 1 91 ? 4.191 -12.023 -23.469 1 98.75 91 VAL A O 1
ATOM 644 N N . SER A 1 92 ? 4.02 -11.156 -25.578 1 98.56 92 SER A N 1
ATOM 645 C CA . SER A 1 92 ? 4.555 -9.867 -25.172 1 98.56 92 SER A CA 1
ATOM 646 C C . SER A 1 92 ? 3.555 -9.102 -24.312 1 98.56 92 SER A C 1
ATOM 648 O O . SER A 1 92 ? 2.428 -8.844 -24.734 1 98.56 92 SER A O 1
ATOM 650 N N . CYS A 1 93 ? 3.936 -8.758 -23.078 1 98.75 93 CYS A N 1
ATOM 651 C CA . CYS A 1 93 ? 2.998 -8.133 -22.156 1 98.75 93 CYS A CA 1
ATOM 652 C C . CYS A 1 93 ? 3.699 -7.098 -21.281 1 98.75 93 CYS A C 1
ATOM 654 O O . CYS A 1 93 ? 4.715 -7.395 -20.656 1 98.75 93 CYS A O 1
ATOM 656 N N . ASP A 1 94 ? 3.234 -5.887 -21.375 1 98.81 94 ASP A N 1
ATOM 657 C CA . ASP A 1 94 ? 3.6 -4.836 -20.422 1 98.81 94 ASP A CA 1
ATOM 658 C C . ASP A 1 94 ? 2.59 -4.75 -19.281 1 98.81 94 ASP A C 1
ATOM 660 O O . ASP A 1 94 ? 1.481 -4.242 -19.469 1 98.81 94 ASP A O 1
ATOM 664 N N . ILE A 1 95 ? 3.043 -5.188 -18.094 1 98.88 95 ILE A N 1
ATOM 665 C CA . ILE A 1 95 ? 2.139 -5.32 -16.969 1 98.88 95 ILE A CA 1
ATOM 666 C C . ILE A 1 95 ? 1.617 -3.943 -16.547 1 98.88 95 ILE A C 1
ATOM 668 O O . ILE A 1 95 ? 0.615 -3.838 -15.844 1 98.88 95 ILE A O 1
ATOM 672 N N . THR A 1 96 ? 2.309 -2.809 -16.969 1 98.75 96 THR A N 1
ATOM 673 C CA . THR A 1 96 ? 1.894 -1.464 -16.594 1 98.75 96 THR A CA 1
ATOM 674 C C . THR A 1 96 ? 0.834 -0.933 -17.547 1 98.75 96 THR A C 1
ATOM 676 O O . THR A 1 96 ? 0.362 0.196 -17.406 1 98.75 96 THR A O 1
ATOM 679 N N . SER A 1 97 ? 0.451 -1.702 -18.516 1 98.75 97 SER A N 1
ATOM 680 C CA . SER A 1 97 ? -0.562 -1.336 -19.5 1 98.75 97 SER A CA 1
ATOM 681 C C . SER A 1 97 ? -1.813 -2.195 -19.359 1 98.75 97 SER A C 1
ATOM 683 O O . SER A 1 97 ? -1.773 -3.404 -19.594 1 98.75 97 SER A O 1
ATOM 685 N N . SER A 1 98 ? -2.881 -1.492 -19.047 1 98.69 98 SER A N 1
ATOM 686 C CA . SER A 1 98 ? -4.141 -2.211 -18.875 1 98.69 98 SER A CA 1
ATOM 687 C C . SER A 1 98 ? -4.523 -2.955 -20.156 1 98.69 98 SER A C 1
ATOM 689 O O . SER A 1 98 ? -4.973 -4.102 -20.109 1 98.69 98 SER A O 1
ATOM 691 N N . SER A 1 99 ? -4.344 -2.361 -21.25 1 98.75 99 SER A N 1
ATOM 692 C CA . SER A 1 99 ? -4.699 -2.98 -22.531 1 98.75 99 SER A CA 1
ATOM 693 C C . SER A 1 99 ? -3.795 -4.168 -22.844 1 98.75 99 SER A C 1
ATOM 695 O O . SER A 1 99 ? -4.238 -5.156 -23.422 1 98.75 99 SER A O 1
ATOM 697 N N . SER A 1 100 ? -2.521 -4.09 -22.469 1 98.88 100 SER A N 1
ATOM 698 C CA . SER A 1 100 ? -1.587 -5.191 -22.688 1 98.88 100 SER A CA 1
ATOM 699 C C . SER A 1 100 ? -1.986 -6.418 -21.875 1 98.88 100 SER A C 1
ATOM 701 O O . SER A 1 100 ? -1.978 -7.539 -22.391 1 98.88 100 SER A O 1
ATOM 703 N N . VAL A 1 101 ? -2.391 -6.23 -20.656 1 98.94 101 VAL A N 1
ATOM 704 C CA . VAL A 1 101 ? -2.779 -7.34 -19.797 1 98.94 101 VAL A CA 1
ATOM 705 C C . VAL A 1 101 ? -4.125 -7.898 -20.25 1 98.94 101 VAL A C 1
ATOM 707 O O . VAL A 1 101 ? -4.352 -9.109 -20.188 1 98.94 101 VAL A O 1
ATOM 710 N N . ALA A 1 102 ? -5.016 -7 -20.656 1 98.81 102 ALA A N 1
ATOM 711 C CA . ALA A 1 102 ? -6.281 -7.473 -21.219 1 98.81 102 ALA A CA 1
ATOM 712 C C . ALA A 1 102 ? -6.039 -8.391 -22.406 1 98.81 102 ALA A C 1
ATOM 714 O O . ALA A 1 102 ? -6.695 -9.43 -22.547 1 98.81 102 ALA A O 1
ATOM 715 N N . SER A 1 103 ? -5.133 -8.016 -23.25 1 98.81 103 SER A N 1
ATOM 716 C CA . SER A 1 103 ? -4.789 -8.82 -24.422 1 98.81 103 SER A CA 1
ATOM 717 C C . SER A 1 103 ? -4.207 -10.172 -24.016 1 98.81 103 SER A C 1
ATOM 719 O O . SER A 1 103 ? -4.449 -11.188 -24.672 1 98.81 103 SER A O 1
ATOM 721 N N . LEU A 1 104 ? -3.402 -10.18 -22.969 1 98.88 104 LEU A N 1
ATOM 722 C CA . LEU A 1 104 ? -2.863 -11.422 -22.422 1 98.88 104 LEU A CA 1
ATOM 723 C C . LEU A 1 104 ? -3.986 -12.383 -22.062 1 98.88 104 LEU A C 1
ATOM 725 O O . LEU A 1 104 ? -3.934 -13.57 -22.406 1 98.88 104 LEU A O 1
ATOM 729 N N . ALA A 1 105 ? -5.008 -11.883 -21.359 1 98.81 105 ALA A N 1
ATOM 730 C CA . ALA A 1 105 ? -6.148 -12.703 -20.953 1 98.81 105 ALA A CA 1
ATOM 731 C C . ALA A 1 105 ? -6.902 -13.234 -22.172 1 98.81 105 ALA A C 1
ATOM 733 O O . ALA A 1 105 ? -7.27 -14.406 -22.219 1 98.81 105 ALA A O 1
ATOM 734 N N . GLU A 1 106 ? -7.055 -12.359 -23.125 1 98.5 106 GLU A N 1
ATOM 735 C CA . GLU A 1 106 ? -7.777 -12.734 -24.344 1 98.5 106 GLU A CA 1
ATOM 736 C C . GLU A 1 106 ? -7.031 -13.82 -25.109 1 98.5 106 GLU A C 1
ATOM 738 O O . GLU A 1 106 ? -7.641 -14.773 -25.594 1 98.5 106 GLU A O 1
ATOM 743 N N . ARG A 1 107 ? -5.781 -13.68 -25.234 1 98.56 107 ARG A N 1
ATOM 744 C CA . ARG A 1 107 ? -4.969 -14.656 -25.953 1 98.56 107 ARG A CA 1
ATOM 745 C C . ARG A 1 107 ? -4.969 -16 -25.234 1 98.56 107 ARG A C 1
ATOM 747 O O . ARG A 1 107 ? -5.02 -17.047 -25.875 1 98.56 107 ARG A O 1
ATOM 754 N N . THR A 1 108 ? -4.871 -15.945 -23.906 1 98.69 108 THR A N 1
ATOM 755 C CA . THR A 1 108 ? -4.93 -17.172 -23.109 1 98.69 108 THR A CA 1
ATOM 756 C C . THR A 1 108 ? -6.254 -17.891 -23.328 1 98.69 108 THR A C 1
ATOM 758 O O . THR A 1 108 ? -6.273 -19.109 -23.547 1 98.69 108 THR A O 1
ATOM 761 N N . ARG A 1 109 ? -7.34 -17.141 -23.281 1 97.94 109 ARG A N 1
ATOM 762 C CA . ARG A 1 109 ? -8.672 -17.703 -23.5 1 97.94 109 ARG A CA 1
ATOM 763 C C . ARG A 1 109 ? -8.797 -18.281 -24.906 1 97.94 109 ARG A C 1
ATOM 765 O O . ARG A 1 109 ? -9.305 -19.391 -25.062 1 97.94 109 ARG A O 1
ATOM 772 N N . ALA A 1 110 ? -8.336 -17.578 -25.875 1 98.19 110 ALA A N 1
ATOM 773 C CA . ALA A 1 110 ? -8.461 -18 -27.281 1 98.19 110 ALA A CA 1
ATOM 774 C C . ALA A 1 110 ? -7.66 -19.266 -27.547 1 98.19 110 ALA A C 1
ATOM 776 O O . ALA A 1 110 ? -8.109 -20.141 -28.281 1 98.19 110 ALA A O 1
ATOM 777 N N . ARG A 1 111 ? -6.5 -19.375 -26.953 1 98.19 111 ARG A N 1
ATOM 778 C CA . ARG A 1 111 ? -5.582 -20.469 -27.25 1 98.19 111 ARG A CA 1
ATOM 779 C C . ARG A 1 111 ? -5.98 -21.734 -26.5 1 98.19 111 ARG A C 1
ATOM 781 O O . ARG A 1 111 ? -5.902 -22.828 -27.047 1 98.19 111 ARG A O 1
ATOM 788 N N . PHE A 1 112 ? -6.355 -21.562 -25.25 1 97.69 112 PHE A N 1
ATOM 789 C CA . PHE A 1 112 ? -6.492 -22.75 -24.422 1 97.69 112 PHE A CA 1
ATOM 790 C C . PHE A 1 112 ? -7.914 -22.891 -23.891 1 97.69 112 PHE A C 1
ATOM 792 O O . PHE A 1 112 ? -8.312 -23.969 -23.438 1 97.69 112 PHE A O 1
ATOM 799 N N . GLY A 1 113 ? -8.719 -21.75 -23.875 1 96.94 113 GLY A N 1
ATOM 800 C CA . GLY A 1 113 ? -10.07 -21.75 -23.328 1 96.94 113 GLY A CA 1
ATOM 801 C C . GLY A 1 113 ? -10.117 -22.078 -21.859 1 96.94 113 GLY A C 1
ATOM 802 O O . GLY A 1 113 ? -11.172 -22.453 -21.328 1 96.94 113 GLY A O 1
ATOM 803 N N . ARG A 1 114 ? -8.898 -22.062 -21.234 1 96.7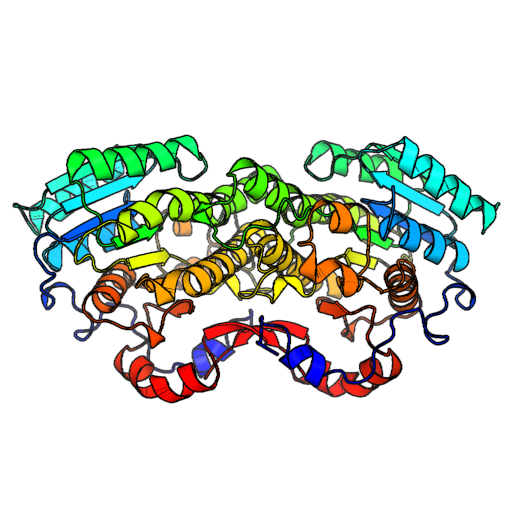5 114 ARG A N 1
ATOM 804 C CA . ARG A 1 114 ? -8.766 -22.469 -19.828 1 96.75 114 ARG A CA 1
ATOM 805 C C . ARG A 1 114 ? -7.598 -21.766 -19.156 1 96.75 114 ARG A C 1
ATOM 807 O O . ARG A 1 114 ? -6.609 -21.406 -19.812 1 96.75 114 ARG A O 1
ATOM 814 N N . LEU A 1 115 ? -7.805 -21.5 -17.906 1 98.75 115 LEU A N 1
ATOM 815 C CA . LEU A 1 115 ? -6.719 -21.062 -17.031 1 98.75 115 LEU A CA 1
ATOM 816 C C . LEU A 1 115 ? -6.883 -21.641 -15.633 1 98.75 115 LEU A C 1
ATOM 818 O O . LEU A 1 115 ? -7.926 -21.453 -15 1 98.75 115 LEU A O 1
ATOM 822 N N . ASP A 1 116 ? -5.855 -22.312 -15.148 1 98.81 116 ASP A N 1
ATOM 823 C CA . ASP A 1 116 ? -5.949 -22.953 -13.836 1 98.81 116 ASP A CA 1
ATOM 824 C C . ASP A 1 116 ? -5.203 -22.141 -12.781 1 98.81 116 ASP A C 1
ATOM 826 O O . ASP A 1 116 ? -5.598 -22.109 -11.609 1 98.81 116 ASP A O 1
ATOM 830 N N . ALA A 1 117 ? -4.117 -21.516 -13.172 1 98.88 117 ALA A N 1
ATOM 831 C CA . ALA A 1 117 ? -3.307 -20.719 -12.25 1 98.88 117 ALA A CA 1
ATOM 832 C C . ALA A 1 117 ? -2.701 -19.5 -12.945 1 98.88 117 ALA A C 1
ATOM 834 O O . ALA A 1 117 ? -2.289 -19.594 -14.109 1 98.88 117 ALA A O 1
ATOM 835 N N . ALA A 1 118 ? -2.736 -18.406 -12.312 1 98.94 118 ALA A N 1
ATOM 836 C CA . ALA A 1 118 ? -2.057 -17.188 -12.734 1 98.94 118 ALA A CA 1
ATOM 837 C C . ALA A 1 118 ? -1.021 -16.75 -11.711 1 98.94 118 ALA A C 1
ATOM 839 O O . ALA A 1 118 ? -1.35 -16.531 -10.539 1 98.94 118 ALA A O 1
ATOM 840 N N . ILE A 1 119 ? 0.245 -16.672 -12.102 1 98.94 119 ILE A N 1
ATOM 841 C CA . ILE A 1 119 ? 1.337 -16.234 -11.234 1 98.94 119 ILE A CA 1
ATOM 842 C C . ILE A 1 119 ? 1.873 -14.891 -11.703 1 98.94 119 ILE A C 1
ATOM 844 O O . ILE A 1 119 ? 2.42 -14.781 -12.805 1 98.94 119 ILE A O 1
ATOM 848 N N . VAL A 1 120 ? 1.69 -13.891 -10.906 1 98.94 120 VAL A N 1
ATOM 849 C CA . VAL A 1 120 ? 2.205 -12.562 -11.195 1 98.94 120 VAL A CA 1
ATOM 850 C C . VAL A 1 120 ? 3.57 -12.375 -10.531 1 98.94 120 VAL A C 1
ATOM 852 O O . VAL A 1 120 ? 3.654 -12.094 -9.336 1 98.94 120 VAL A O 1
ATOM 855 N N . ASN A 1 121 ? 4.59 -12.477 -11.312 1 98.62 121 ASN A N 1
ATOM 856 C CA . ASN A 1 121 ? 5.953 -12.445 -10.797 1 98.62 121 ASN A CA 1
ATOM 857 C C . ASN A 1 121 ? 6.664 -11.148 -11.164 1 98.62 121 ASN A C 1
ATOM 859 O O . ASN A 1 121 ? 7.645 -10.766 -10.523 1 98.62 121 ASN A O 1
ATOM 863 N N . SER A 1 122 ? 6.102 -10.445 -12.188 1 95.62 122 SER A N 1
ATOM 864 C CA . SER A 1 122 ? 6.73 -9.188 -12.578 1 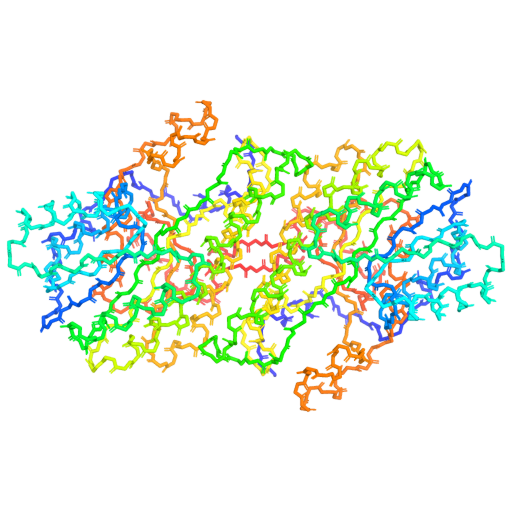95.62 122 SER A CA 1
ATOM 865 C C . SER A 1 122 ? 6.91 -8.266 -11.375 1 95.62 122 SER A C 1
ATOM 867 O O . SER A 1 122 ? 6.023 -8.172 -10.523 1 95.62 122 SER A O 1
ATOM 869 N N . GLY A 1 123 ? 8.047 -7.641 -11.25 1 96.62 123 GLY A N 1
ATOM 870 C CA . GLY A 1 123 ? 8.367 -6.719 -10.172 1 96.62 123 GLY A CA 1
ATOM 871 C C . GLY A 1 123 ? 9.438 -5.711 -10.555 1 96.62 123 GLY A C 1
ATOM 872 O O . GLY A 1 123 ? 10.188 -5.926 -11.508 1 96.62 123 GLY A O 1
ATOM 873 N N . TYR A 1 124 ? 9.453 -4.656 -9.898 1 97.19 124 TYR A N 1
ATOM 874 C CA . TYR A 1 124 ? 10.43 -3.596 -10.094 1 97.19 124 TYR A CA 1
ATOM 875 C C . TYR A 1 124 ? 10.828 -2.967 -8.758 1 97.19 124 TYR A C 1
ATOM 877 O O . TYR A 1 124 ? 9.969 -2.521 -7.996 1 97.19 124 TYR A O 1
ATOM 885 N N . SER A 1 125 ? 12.094 -2.984 -8.469 1 96.12 125 SER A N 1
ATOM 886 C CA . SER A 1 125 ? 12.594 -2.398 -7.23 1 96.12 125 SER A CA 1
ATOM 887 C C . SER A 1 125 ? 13.055 -0.958 -7.445 1 96.12 125 SER A C 1
ATOM 889 O O . SER A 1 125 ? 12.789 -0.089 -6.613 1 96.12 125 SER A O 1
ATOM 891 N N . GLY A 1 126 ? 13.711 -0.655 -8.594 1 94.69 126 GLY A N 1
ATOM 892 C CA . GLY A 1 126 ? 14.469 0.572 -8.797 1 94.69 126 GLY A CA 1
ATOM 893 C C . GLY A 1 126 ? 15.695 0.67 -7.906 1 94.69 126 GLY A C 1
ATOM 894 O O . GLY A 1 126 ? 15.922 -0.19 -7.055 1 94.69 126 GLY A O 1
ATOM 895 N N . PRO A 1 127 ? 16.562 1.695 -8.203 1 94.06 127 PRO A N 1
ATOM 896 C CA . PRO A 1 127 ? 17.75 1.869 -7.367 1 94.06 127 PRO A CA 1
ATOM 897 C C . PRO A 1 127 ? 17.406 2.076 -5.891 1 94.06 127 PRO A C 1
ATOM 899 O O . PRO A 1 127 ? 16.453 2.783 -5.57 1 94.06 127 PRO A O 1
ATOM 902 N N . VAL A 1 128 ? 18.156 1.453 -5.039 1 94.31 128 VAL A N 1
ATOM 903 C CA . VAL A 1 128 ? 17.906 1.554 -3.605 1 94.31 128 VAL A CA 1
ATOM 904 C C . VAL A 1 128 ? 18.312 2.934 -3.102 1 94.31 128 VAL A C 1
ATOM 906 O O . VAL A 1 128 ? 19.484 3.324 -3.225 1 94.31 128 VAL A O 1
ATOM 909 N N . ARG A 1 129 ? 17.375 3.674 -2.629 1 93.88 129 ARG A N 1
ATOM 910 C CA . ARG A 1 129 ? 17.562 4.918 -1.888 1 93.88 129 ARG A CA 1
ATOM 911 C C . ARG A 1 129 ? 16.875 4.852 -0.526 1 93.88 129 ARG A C 1
ATOM 913 O O . ARG A 1 129 ? 15.734 4.398 -0.421 1 93.88 129 ARG A O 1
ATOM 920 N N . THR A 1 130 ? 17.594 5.285 0.517 1 94.44 130 THR A N 1
ATOM 921 C CA . THR A 1 130 ? 17.047 5.125 1.857 1 94.44 130 THR A CA 1
ATOM 922 C C . THR A 1 130 ? 16.344 6.402 2.316 1 94.44 130 THR A C 1
ATOM 924 O O . THR A 1 130 ? 15.664 6.414 3.342 1 94.44 130 THR A O 1
ATOM 927 N N . GLN A 1 131 ? 16.438 7.492 1.526 1 97.12 131 GLN A N 1
ATOM 928 C CA . GLN A 1 131 ? 15.711 8.734 1.777 1 97.12 131 GLN A CA 1
ATOM 929 C C . GLN A 1 131 ? 14.734 9.031 0.645 1 97.12 131 GLN A C 1
ATOM 931 O O . GLN A 1 131 ? 15.133 9.125 -0.519 1 97.12 131 GLN A O 1
ATOM 936 N N . ILE A 1 132 ? 13.523 9.219 1.012 1 96.69 132 ILE A N 1
ATOM 937 C CA . ILE A 1 132 ? 12.477 9.359 -0.001 1 96.69 132 ILE A CA 1
ATOM 938 C C . ILE A 1 132 ? 12.742 10.609 -0.838 1 96.69 132 ILE A C 1
ATOM 940 O O . ILE A 1 132 ? 12.414 10.656 -2.025 1 96.69 132 ILE A O 1
ATOM 944 N N . THR A 1 133 ? 13.414 11.633 -0.257 1 97.69 133 THR A N 1
ATOM 945 C CA . THR A 1 133 ? 13.688 12.883 -0.961 1 97.69 133 THR A CA 1
ATOM 946 C C . THR A 1 133 ? 14.719 12.672 -2.062 1 97.69 133 THR A C 1
ATOM 948 O O . THR A 1 133 ? 14.883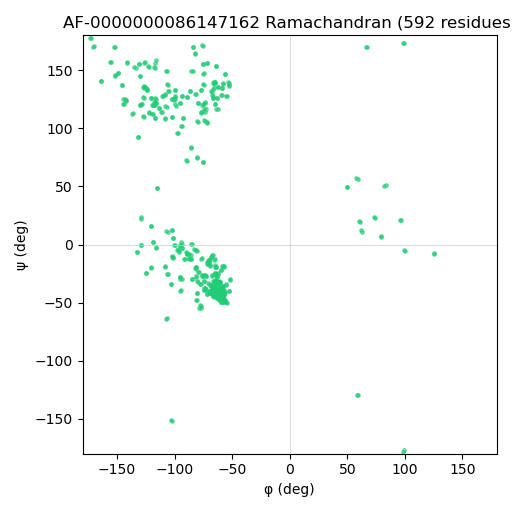 13.523 -2.941 1 97.69 133 THR A O 1
ATOM 951 N N . GLU A 1 134 ? 15.406 11.531 -2.055 1 97.38 134 GLU A N 1
ATOM 952 C CA . GLU A 1 134 ? 16.422 11.203 -3.053 1 97.38 134 GLU A CA 1
ATOM 953 C C . GLU A 1 134 ? 15.852 10.32 -4.152 1 97.38 134 GLU A C 1
ATOM 955 O O . GLU A 1 134 ? 16.531 10.023 -5.137 1 97.38 134 GLU A O 1
ATOM 960 N N . THR A 1 135 ? 14.664 9.938 -4.035 1 97.44 135 THR A N 1
ATOM 961 C CA . THR A 1 135 ? 14.039 9.039 -5.004 1 97.44 135 THR A CA 1
ATOM 962 C C . THR A 1 135 ? 13.531 9.828 -6.215 1 97.44 135 THR A C 1
ATOM 964 O O . THR A 1 135 ? 12.844 10.836 -6.062 1 97.44 135 THR A O 1
ATOM 967 N N . ASP A 1 136 ? 13.875 9.391 -7.371 1 97.69 136 ASP A N 1
ATOM 968 C CA . ASP A 1 136 ? 13.375 9.977 -8.609 1 97.69 136 ASP A CA 1
ATOM 969 C C . ASP A 1 136 ? 11.875 9.727 -8.766 1 97.69 136 ASP A C 1
ATOM 971 O O . ASP A 1 136 ? 11.414 8.594 -8.625 1 97.69 136 ASP A O 1
ATOM 975 N N . PRO A 1 137 ? 11.109 10.836 -9.023 1 98.5 137 PRO A N 1
ATOM 976 C CA . PRO A 1 137 ? 9.656 10.672 -9.156 1 98.5 137 PRO A CA 1
ATOM 977 C C . PRO A 1 137 ? 9.273 9.594 -10.164 1 98.5 137 PRO A C 1
ATOM 979 O O . PRO A 1 137 ? 8.344 8.82 -9.914 1 98.5 137 PRO A O 1
ATOM 982 N N . GLU A 1 138 ? 9.945 9.516 -11.234 1 98.19 138 GLU A N 1
ATOM 983 C CA . GLU A 1 138 ? 9.617 8.531 -12.258 1 98.19 138 GLU A CA 1
ATOM 984 C C . GLU A 1 138 ? 9.898 7.113 -11.766 1 98.19 138 GLU A C 1
ATOM 986 O O . GLU A 1 138 ? 9.164 6.176 -12.094 1 98.19 138 GLU A O 1
ATOM 991 N N . THR A 1 139 ? 10.992 6.938 -11.055 1 97.88 139 THR A N 1
ATOM 992 C CA . THR A 1 139 ? 11.336 5.641 -10.484 1 97.88 139 THR A CA 1
ATOM 993 C C . THR A 1 139 ? 10.258 5.18 -9.508 1 97.88 139 THR A C 1
ATOM 995 O O . THR A 1 139 ? 9.859 4.016 -9.523 1 97.88 139 THR A O 1
ATOM 998 N N . PHE A 1 140 ? 9.828 6.113 -8.664 1 98.69 140 PHE A N 1
ATOM 999 C CA . PHE A 1 140 ? 8.781 5.809 -7.699 1 98.69 140 PHE A CA 1
ATOM 1000 C C . PHE A 1 140 ? 7.5 5.387 -8.406 1 98.69 140 PHE A C 1
ATOM 1002 O O . PHE A 1 140 ? 6.887 4.379 -8.047 1 98.69 140 PHE A O 1
ATOM 1009 N N . LEU A 1 141 ? 7.152 6.148 -9.391 1 98.62 141 LEU A N 1
ATOM 1010 C CA . LEU A 1 141 ? 5.941 5.863 -10.156 1 98.62 141 LEU A CA 1
ATOM 1011 C C . LEU A 1 141 ? 6.043 4.512 -10.852 1 98.62 141 LEU A C 1
ATOM 1013 O O . LEU A 1 141 ? 5.07 3.754 -10.891 1 98.62 141 LEU A O 1
ATOM 1017 N N . ASN A 1 142 ? 7.16 4.188 -11.391 1 98.38 142 ASN A N 1
ATOM 1018 C CA . ASN A 1 142 ? 7.352 2.928 -12.102 1 98.38 142 ASN A CA 1
ATOM 1019 C C . ASN A 1 142 ? 7.211 1.732 -11.164 1 98.38 142 ASN A C 1
ATOM 1021 O O . ASN A 1 142 ? 6.586 0.73 -11.516 1 98.38 142 ASN A O 1
ATOM 1025 N N . ALA A 1 143 ? 7.816 1.804 -9.977 1 98.62 143 ALA A N 1
ATOM 1026 C CA . ALA A 1 143 ? 7.652 0.741 -8.984 1 98.62 143 ALA A CA 1
ATOM 1027 C C . ALA A 1 143 ? 6.184 0.536 -8.633 1 98.62 143 ALA A C 1
ATOM 1029 O O . ALA A 1 143 ? 5.711 -0.6 -8.539 1 98.62 143 ALA A O 1
ATOM 1030 N N . THR A 1 144 ? 5.477 1.651 -8.469 1 98.88 144 THR A N 1
ATOM 1031 C CA . THR A 1 144 ? 4.055 1.614 -8.156 1 98.88 144 THR A CA 1
ATOM 1032 C C . THR A 1 144 ? 3.266 0.962 -9.289 1 98.88 144 THR A C 1
ATOM 1034 O O . THR A 1 144 ? 2.441 0.077 -9.047 1 98.88 144 THR A O 1
ATOM 1037 N N . ASN A 1 145 ? 3.549 1.351 -10.484 1 98.88 145 ASN A N 1
ATOM 1038 C CA . ASN A 1 145 ? 2.812 0.865 -11.648 1 98.88 145 ASN A CA 1
ATOM 1039 C C . ASN A 1 145 ? 3.047 -0.625 -11.875 1 98.88 145 ASN A C 1
ATOM 1041 O O . ASN A 1 145 ? 2.117 -1.357 -12.227 1 98.88 145 ASN A O 1
ATOM 1045 N N . VAL A 1 146 ? 4.219 -1.071 -11.695 1 98.88 146 VAL A N 1
ATOM 1046 C CA . VAL A 1 146 ? 4.555 -2.465 -11.969 1 98.88 146 VAL A CA 1
ATOM 1047 C C . VAL A 1 146 ? 4.047 -3.352 -10.836 1 98.88 146 VAL A C 1
ATOM 1049 O O . VAL A 1 146 ? 3.264 -4.277 -11.062 1 98.88 146 VAL A O 1
ATOM 1052 N N . ASN A 1 147 ? 4.434 -3.037 -9.602 1 98.94 147 ASN A N 1
ATOM 1053 C CA . ASN A 1 147 ? 4.242 -3.947 -8.484 1 98.94 147 ASN A CA 1
ATOM 1054 C C . ASN A 1 147 ? 2.797 -3.928 -7.988 1 98.94 147 ASN A C 1
ATOM 1056 O O . ASN A 1 147 ? 2.291 -4.938 -7.496 1 98.94 147 ASN A O 1
ATOM 1060 N N . TYR A 1 148 ? 2.182 -2.752 -8.07 1 98.88 148 TYR A N 1
ATOM 1061 C CA . TYR A 1 148 ? 0.87 -2.539 -7.473 1 98.88 148 TYR A CA 1
ATOM 1062 C C . TYR A 1 148 ? -0.216 -2.473 -8.539 1 98.88 148 TYR A C 1
ATOM 1064 O O . TYR A 1 148 ? -0.965 -3.434 -8.734 1 98.88 148 TYR A O 1
ATOM 1072 N N . VAL A 1 149 ? -0.183 -1.514 -9.422 1 98.94 149 VAL A N 1
ATOM 1073 C CA . VAL A 1 149 ? -1.225 -1.329 -10.422 1 98.94 149 VAL A CA 1
ATOM 1074 C C . VAL A 1 149 ? -1.195 -2.488 -11.414 1 98.94 149 VAL A C 1
ATOM 1076 O O . VAL A 1 149 ? -2.246 -2.967 -11.859 1 98.94 149 VAL A O 1
ATOM 1079 N N . GLY A 1 150 ? -0.015 -2.912 -11.758 1 98.94 150 GLY A N 1
ATOM 1080 C CA . GLY A 1 150 ? 0.119 -4.055 -12.641 1 98.94 150 GLY A CA 1
ATOM 1081 C C . GLY A 1 150 ? -0.537 -5.312 -12.102 1 98.94 150 GLY A C 1
ATOM 1082 O O . GLY A 1 150 ? -1.149 -6.074 -12.852 1 98.94 150 GLY A O 1
ATOM 1083 N N . THR A 1 151 ? -0.391 -5.566 -10.812 1 98.94 151 THR A N 1
ATOM 1084 C CA . THR A 1 151 ? -1.048 -6.699 -10.172 1 98.94 151 THR A CA 1
ATOM 1085 C C . THR A 1 151 ? -2.566 -6.562 -10.25 1 98.94 151 THR A C 1
ATOM 1087 O O . THR A 1 151 ? -3.273 -7.547 -10.477 1 98.94 151 THR A O 1
ATOM 1090 N N . PHE A 1 152 ? -3.08 -5.344 -10.062 1 98.94 152 PHE A N 1
ATOM 1091 C CA . PHE A 1 152 ? -4.508 -5.09 -10.234 1 98.94 152 PHE A CA 1
ATOM 1092 C C . PHE A 1 152 ? -4.961 -5.453 -11.641 1 98.94 152 PHE A C 1
ATOM 1094 O O . PHE A 1 152 ? -5.988 -6.109 -11.82 1 98.94 152 PHE A O 1
ATOM 1101 N N . TYR A 1 153 ? -4.188 -5.008 -12.664 1 98.94 153 TYR A N 1
ATOM 1102 C CA . TYR A 1 153 ? -4.562 -5.332 -14.031 1 98.94 153 TYR A CA 1
ATOM 1103 C C . TYR A 1 153 ? -4.637 -6.844 -14.234 1 98.94 153 TYR A C 1
ATOM 1105 O O . TYR A 1 153 ? -5.574 -7.348 -14.859 1 98.94 153 TYR A O 1
ATOM 1113 N N . CYS A 1 154 ? -3.654 -7.543 -13.719 1 98.94 154 CYS A N 1
ATOM 1114 C CA . CYS A 1 154 ? -3.666 -9 -13.828 1 98.94 154 CYS A CA 1
ATOM 1115 C C . CYS A 1 154 ? -4.898 -9.586 -13.164 1 98.94 154 CYS A C 1
ATOM 1117 O O . CYS A 1 154 ? -5.566 -10.453 -13.727 1 98.94 154 CYS A O 1
ATOM 1119 N N . ALA A 1 155 ? -5.195 -9.117 -11.914 1 98.88 155 ALA A N 1
ATOM 1120 C CA . ALA A 1 155 ? -6.383 -9.602 -11.227 1 98.88 155 ALA A CA 1
ATOM 1121 C C . ALA A 1 155 ? -7.648 -9.312 -12.031 1 98.88 155 ALA A C 1
ATOM 1123 O O . ALA A 1 155 ? -8.484 -10.195 -12.219 1 98.88 155 ALA A O 1
ATOM 1124 N N . LYS A 1 156 ? -7.758 -8.094 -12.523 1 98.81 156 LYS A N 1
ATOM 1125 C CA . LYS A 1 156 ? -8.953 -7.652 -13.234 1 98.81 156 LYS A CA 1
ATOM 1126 C C . LYS A 1 156 ? -9.227 -8.531 -14.453 1 98.81 156 LYS A C 1
ATOM 1128 O O . LYS A 1 156 ? -10.375 -8.883 -14.727 1 98.81 156 LYS A O 1
ATOM 1133 N N . PHE A 1 157 ? -8.203 -8.938 -15.125 1 98.88 157 PHE A N 1
ATOM 1134 C CA . PHE A 1 157 ? -8.445 -9.531 -16.438 1 98.88 157 PHE A CA 1
ATOM 1135 C C . PHE A 1 157 ? -8.25 -11.039 -16.406 1 98.88 157 PHE A C 1
ATOM 1137 O O . PHE A 1 157 ? -8.859 -11.766 -17.188 1 98.88 157 PHE A O 1
ATOM 1144 N N . LEU A 1 158 ? -7.434 -11.586 -15.477 1 98.88 158 LEU A N 1
ATOM 1145 C CA . LEU A 1 158 ? -7.156 -13.016 -15.453 1 98.88 158 LEU A CA 1
ATOM 1146 C C . LEU A 1 158 ? -8.086 -13.742 -14.484 1 98.88 158 LEU A C 1
ATOM 1148 O O . LEU A 1 158 ? -8.391 -14.922 -14.672 1 98.88 158 LEU A O 1
ATOM 1152 N N . VAL A 1 159 ? -8.578 -13.055 -13.414 1 98.81 159 VAL A N 1
ATOM 1153 C CA . VAL A 1 159 ? -9.422 -13.695 -12.414 1 98.81 159 VAL A CA 1
ATOM 1154 C C . VAL A 1 159 ? -10.719 -14.172 -13.055 1 98.81 159 VAL A C 1
ATOM 1156 O O . VAL A 1 159 ? -11.172 -15.289 -12.805 1 98.81 159 VAL A O 1
ATOM 1159 N N . PRO A 1 160 ? -11.359 -13.328 -13.969 1 98.62 160 PRO A N 1
ATOM 1160 C CA . PRO A 1 160 ? -12.562 -13.836 -14.625 1 98.62 160 PRO A CA 1
ATOM 1161 C C . PRO A 1 160 ? -12.32 -15.125 -15.398 1 98.62 160 PRO A C 1
ATOM 1163 O O . PRO A 1 160 ? -13.18 -16.016 -15.422 1 98.62 160 PRO A O 1
ATOM 1166 N N . LEU A 1 161 ? -11.164 -15.242 -15.992 1 98.44 161 LEU A N 1
ATOM 1167 C CA . LEU A 1 161 ? -10.812 -16.453 -16.719 1 98.44 161 LEU A CA 1
ATOM 1168 C C . LEU A 1 161 ? -10.625 -17.625 -15.773 1 98.44 161 LEU A C 1
ATOM 1170 O O . LEU A 1 161 ? -11.062 -18.75 -16.062 1 98.44 161 LEU A O 1
ATOM 1174 N N . LEU A 1 162 ? -9.977 -17.391 -14.656 1 98.75 162 LEU A N 1
ATOM 1175 C CA . LEU A 1 162 ? -9.812 -18.422 -13.633 1 98.75 162 LEU A CA 1
ATOM 1176 C C . LEU A 1 162 ? -11.164 -18.922 -13.141 1 98.75 162 LEU A C 1
ATOM 1178 O O . LEU A 1 162 ? -11.391 -20.125 -13.039 1 98.75 162 LEU A O 1
ATOM 1182 N N . LEU A 1 163 ? -12.078 -18 -12.898 1 98.12 163 LEU A N 1
ATOM 1183 C CA . LEU A 1 163 ? -13.375 -18.312 -12.305 1 98.12 163 LEU A CA 1
ATOM 1184 C C . LEU A 1 163 ? -14.266 -19.031 -13.305 1 98.12 163 LEU A C 1
ATOM 1186 O O . LEU A 1 163 ? -15.117 -19.844 -12.922 1 98.12 163 LEU A O 1
ATOM 1190 N N . SER A 1 164 ? -14.023 -18.766 -14.578 1 97.19 164 SER A N 1
ATOM 1191 C CA . SER A 1 164 ? -14.906 -19.312 -15.602 1 97.19 164 SER A CA 1
ATOM 1192 C C . SER A 1 164 ? -14.422 -20.688 -16.062 1 97.19 164 SER A C 1
ATOM 1194 O O . SER A 1 164 ? -15.109 -21.375 -16.812 1 97.19 164 SER A O 1
ATOM 1196 N N . THR A 1 165 ? -13.234 -21.109 -15.625 1 96.38 165 THR A N 1
ATOM 1197 C CA . THR A 1 165 ? -12.672 -22.406 -16.016 1 96.38 165 THR A CA 1
ATOM 1198 C C . THR A 1 165 ? -13.383 -23.547 -15.305 1 96.38 165 THR A C 1
ATOM 1200 O O . THR A 1 165 ? -13.352 -23.641 -14.078 1 96.38 165 THR A O 1
ATOM 1203 N N . PRO A 1 166 ? -14.07 -24.344 -16.062 1 90.62 166 PRO A N 1
ATOM 1204 C CA . PRO A 1 166 ? -14.75 -25.484 -15.422 1 90.62 166 PRO A CA 1
ATOM 1205 C C . PRO A 1 166 ? -13.789 -26.406 -14.688 1 90.62 166 PRO A C 1
ATOM 1207 O O . PRO A 1 166 ? -12.75 -26.781 -15.234 1 90.62 166 PRO A O 1
ATOM 1210 N N . ASP A 1 167 ? -14.023 -26.734 -13.477 1 91.56 167 ASP A N 1
ATOM 1211 C CA . ASP A 1 167 ? -13.219 -27.641 -12.648 1 91.56 167 ASP A CA 1
ATOM 1212 C C . ASP A 1 167 ? -11.797 -27.109 -12.484 1 91.56 167 ASP A C 1
ATOM 1214 O O . ASP A 1 167 ? -10.859 -27.891 -12.32 1 91.56 167 ASP A O 1
ATOM 1218 N N . GLY A 1 168 ? -11.625 -25.844 -12.727 1 94.38 168 GLY A N 1
ATOM 1219 C CA . GLY A 1 168 ? -10.312 -25.234 -12.586 1 94.38 168 GLY A CA 1
ATOM 1220 C C . GLY A 1 168 ? -9.867 -25.094 -11.148 1 94.38 168 GLY A C 1
ATOM 1221 O O . GLY A 1 168 ? -10.688 -25.125 -10.227 1 94.38 168 GLY A O 1
ATOM 1222 N N . LYS A 1 169 ? -8.562 -25.016 -10.891 1 96.44 169 LYS A N 1
ATOM 1223 C CA . LYS A 1 169 ? -8.008 -24.875 -9.547 1 96.44 169 LYS A CA 1
ATOM 1224 C C . LYS A 1 169 ? -8.164 -23.453 -9.039 1 96.44 169 LYS A C 1
ATOM 1226 O O . LYS A 1 169 ? -8.234 -23.219 -7.828 1 96.44 169 LYS A O 1
ATOM 1231 N N . ARG A 1 170 ? -8.219 -22.469 -9.984 1 98.25 170 ARG A N 1
ATOM 1232 C CA . ARG A 1 170 ? -8.508 -21.078 -9.695 1 98.25 170 ARG A CA 1
ATOM 1233 C C . ARG A 1 170 ? -7.477 -20.5 -8.727 1 98.25 170 ARG A C 1
ATOM 1235 O O . ARG A 1 170 ? -7.84 -19.969 -7.672 1 98.25 170 ARG A O 1
ATOM 1242 N N . ILE A 1 171 ? -6.188 -20.594 -9.141 1 98.75 171 ILE A N 1
ATOM 1243 C CA . ILE A 1 171 ? -5.066 -20.125 -8.328 1 98.75 171 ILE A CA 1
ATOM 1244 C C . ILE A 1 171 ? -4.562 -18.781 -8.852 1 98.75 171 ILE A C 1
ATOM 1246 O O . ILE A 1 171 ? -4.312 -18.625 -10.047 1 98.75 171 ILE A O 1
ATOM 1250 N N . PHE A 1 172 ? -4.508 -17.828 -7.992 1 98.94 172 PHE A N 1
ATOM 1251 C CA . PHE A 1 172 ? -3.861 -16.547 -8.281 1 98.94 172 PHE A CA 1
ATOM 1252 C C . PHE A 1 172 ? -2.752 -16.266 -7.277 1 98.94 172 PHE A C 1
ATOM 1254 O O . PHE A 1 172 ? -3.02 -16.062 -6.09 1 98.94 172 PHE A O 1
ATOM 1261 N N . ILE A 1 173 ? -1.48 -16.234 -7.707 1 98.94 173 ILE A N 1
ATOM 1262 C CA . ILE A 1 173 ? -0.348 -16.016 -6.816 1 98.94 173 ILE A CA 1
ATOM 1263 C C . ILE A 1 173 ? 0.373 -14.727 -7.215 1 98.94 173 ILE A C 1
ATOM 1265 O O . ILE A 1 173 ? 0.689 -14.523 -8.391 1 98.94 173 ILE A O 1
ATOM 1269 N N . GLY A 1 174 ? 0.491 -13.805 -6.316 1 98.88 174 GLY A N 1
ATOM 1270 C CA . GLY A 1 174 ? 1.421 -12.703 -6.48 1 98.88 174 GLY A CA 1
ATOM 1271 C C . GLY A 1 174 ? 2.76 -12.945 -5.809 1 98.88 174 GLY A C 1
ATOM 1272 O O . GLY A 1 174 ? 2.82 -13.227 -4.613 1 98.88 174 GLY A O 1
ATOM 1273 N N . VAL A 1 175 ? 3.826 -12.891 -6.613 1 98.75 175 VAL A N 1
ATOM 1274 C CA . VAL A 1 175 ? 5.156 -12.93 -6.016 1 98.75 175 VAL A CA 1
ATOM 1275 C C . VAL A 1 175 ? 5.441 -11.609 -5.305 1 98.75 175 VAL A C 1
ATOM 1277 O O . VAL A 1 175 ? 5.711 -10.594 -5.953 1 98.75 175 VAL A O 1
ATOM 1280 N N . SER A 1 176 ? 5.371 -11.672 -4.055 1 98.31 176 SER A N 1
ATOM 1281 C CA . SER A 1 176 ? 5.484 -10.508 -3.18 1 98.31 176 SER A CA 1
ATOM 1282 C C . SER A 1 176 ? 6.867 -10.438 -2.535 1 98.31 176 SER A C 1
ATOM 1284 O O . SER A 1 176 ? 7.867 -10.781 -3.162 1 98.31 176 SER A O 1
ATOM 1286 N N . SER A 1 177 ? 6.918 -9.836 -1.336 1 97.56 177 SER A N 1
ATOM 1287 C CA . SER A 1 177 ? 8.211 -9.656 -0.681 1 97.56 177 SER A CA 1
ATOM 1288 C C . SER A 1 177 ? 8.039 -9.336 0.801 1 97.56 177 SER A C 1
ATOM 1290 O O . SER A 1 177 ? 7.148 -8.57 1.178 1 97.56 177 SER A O 1
ATOM 1292 N N . LEU A 1 178 ? 8.914 -9.914 1.609 1 96.81 178 LEU A N 1
ATOM 1293 C CA . LEU A 1 178 ? 8.984 -9.5 3.006 1 96.81 178 LEU A CA 1
ATOM 1294 C C . LEU A 1 178 ? 9.453 -8.055 3.119 1 96.81 178 LEU A C 1
ATOM 1296 O O . LEU A 1 178 ? 9.305 -7.434 4.172 1 96.81 178 LEU A O 1
ATOM 1300 N N . ALA A 1 179 ? 9.961 -7.508 2.023 1 96.44 179 ALA A N 1
ATOM 1301 C CA . ALA A 1 179 ? 10.336 -6.098 2.006 1 96.44 179 ALA A CA 1
ATOM 1302 C C . ALA A 1 179 ? 9.133 -5.207 2.301 1 96.44 179 ALA A C 1
ATOM 1304 O O . ALA A 1 179 ? 9.289 -4.055 2.707 1 96.44 179 ALA A O 1
ATOM 1305 N N . SER A 1 180 ? 7.906 -5.73 2.084 1 97.88 180 SER A N 1
ATOM 1306 C CA . SER A 1 180 ? 6.68 -5 2.389 1 97.88 180 SER A CA 1
ATOM 1307 C C . SER A 1 180 ? 6.637 -4.582 3.854 1 97.88 180 SER A C 1
ATOM 1309 O O . SER A 1 180 ? 5.875 -3.686 4.227 1 97.88 180 SER A O 1
ATOM 1311 N N . MET A 1 181 ? 7.469 -5.254 4.703 1 97.31 181 MET A N 1
ATOM 1312 C CA . MET A 1 181 ? 7.469 -4.992 6.141 1 97.31 181 MET A CA 1
ATOM 1313 C C . MET A 1 181 ? 8.656 -4.129 6.535 1 97.31 181 MET A C 1
ATOM 1315 O O . MET A 1 181 ? 8.727 -3.633 7.664 1 97.31 181 MET A O 1
ATOM 1319 N N . ILE A 1 182 ? 9.609 -3.926 5.637 1 96.5 182 ILE A N 1
ATOM 1320 C CA . ILE A 1 182 ? 10.828 -3.186 5.953 1 96.5 182 ILE A CA 1
ATOM 1321 C C . ILE A 1 182 ? 10.531 -1.688 5.973 1 96.5 182 ILE A C 1
ATOM 1323 O O . ILE A 1 182 ? 9.891 -1.164 5.055 1 96.5 182 ILE A O 1
ATOM 1327 N N . VAL A 1 183 ? 11.039 -0.999 7.066 1 96.12 183 VAL A N 1
ATOM 1328 C CA . VAL A 1 183 ? 10.758 0.43 7.18 1 96.12 183 VAL A CA 1
ATOM 1329 C C . VAL A 1 183 ? 12.039 1.182 7.516 1 96.12 183 VAL A C 1
ATOM 1331 O O . VAL A 1 183 ? 12.055 2.414 7.562 1 96.12 183 VAL A O 1
ATOM 1334 N N . ARG A 1 184 ? 13.094 0.466 7.77 1 95.5 184 ARG A N 1
ATOM 1335 C CA . ARG A 1 184 ? 14.383 1.06 8.109 1 95.5 184 ARG A CA 1
ATOM 1336 C C . ARG A 1 184 ? 15.531 0.144 7.699 1 95.5 184 ARG A C 1
ATOM 1338 O O . ARG A 1 184 ? 15.305 -0.999 7.293 1 95.5 184 ARG A O 1
ATOM 1345 N N . GLY A 1 185 ? 16.719 0.647 7.762 1 93.12 185 GLY A N 1
ATOM 1346 C CA . GLY A 1 185 ? 17.891 -0.133 7.406 1 93.12 185 GLY A CA 1
ATOM 1347 C C . GLY A 1 185 ? 18.391 0.142 6 1 93.12 185 GLY A C 1
ATOM 1348 O O . GLY A 1 185 ? 17.844 0.989 5.293 1 93.12 185 GLY A O 1
ATOM 1349 N N . PRO A 1 186 ? 19.391 -0.533 5.555 1 90.75 186 PRO A N 1
ATOM 1350 C CA . PRO A 1 186 ? 20.141 -0.18 4.344 1 90.75 186 PRO A CA 1
ATOM 1351 C C . PRO A 1 186 ? 19.391 -0.563 3.064 1 90.75 186 PRO A C 1
ATOM 1353 O O . PRO A 1 186 ? 19.781 -0.14 1.971 1 90.75 186 PRO A O 1
ATOM 1356 N N . ILE A 1 187 ? 18.312 -1.367 3.168 1 92.5 187 ILE A N 1
ATOM 1357 C CA . ILE A 1 187 ? 17.609 -1.766 1.952 1 92.5 187 ILE A CA 1
ATOM 1358 C C . ILE A 1 187 ? 16.156 -1.291 2.016 1 92.5 187 ILE A C 1
ATOM 1360 O O . ILE A 1 187 ? 15.297 -1.825 1.315 1 92.5 187 ILE A O 1
ATOM 1364 N N . ALA A 1 188 ? 15.922 -0.346 2.973 1 95.31 188 ALA A N 1
ATOM 1365 C CA . ALA A 1 188 ? 14.578 0.209 3.1 1 95.31 188 ALA A CA 1
ATOM 1366 C C . ALA A 1 188 ? 14.289 1.197 1.976 1 95.31 188 ALA A C 1
ATOM 1368 O O . ALA A 1 188 ? 14.141 2.398 2.217 1 95.31 188 ALA A O 1
ATOM 1369 N N . ASN A 1 189 ? 14.148 0.609 0.871 1 95.38 189 ASN A N 1
ATOM 1370 C CA . ASN A 1 189 ? 13.82 1.308 -0.366 1 95.38 189 ASN A CA 1
ATOM 1371 C C . ASN A 1 189 ? 12.328 1.606 -0.457 1 95.38 189 ASN A C 1
ATOM 1373 O O . ASN A 1 189 ? 11.539 0.739 -0.835 1 95.38 189 ASN A O 1
ATOM 1377 N N . THR A 1 190 ? 11.945 2.916 -0.252 1 98.06 190 THR A N 1
ATOM 1378 C CA . THR A 1 190 ? 10.539 3.264 -0.041 1 98.06 190 THR A CA 1
ATOM 1379 C C . THR A 1 190 ? 9.695 2.844 -1.239 1 98.06 190 THR A C 1
ATOM 1381 O O . THR A 1 190 ? 8.641 2.223 -1.074 1 98.06 190 THR A O 1
ATOM 1384 N N . GLN A 1 191 ? 10.148 3.209 -2.475 1 98.12 191 GLN A N 1
ATOM 1385 C CA . GLN A 1 191 ? 9.344 2.934 -3.66 1 98.12 191 GLN A CA 1
ATOM 1386 C C . GLN A 1 191 ? 9.039 1.442 -3.783 1 98.12 191 GLN A C 1
ATOM 1388 O O . GLN A 1 191 ? 7.922 1.06 -4.137 1 98.12 191 GLN A O 1
ATOM 1393 N N . TYR A 1 192 ? 9.961 0.568 -3.482 1 98.12 192 TYR A N 1
ATOM 1394 C CA . TYR A 1 192 ? 9.758 -0.872 -3.59 1 98.12 192 TYR A CA 1
ATOM 1395 C C . TYR A 1 192 ? 8.953 -1.398 -2.41 1 98.12 192 TYR A C 1
ATOM 1397 O O . TYR A 1 192 ? 7.926 -2.061 -2.6 1 98.12 192 TYR A O 1
ATOM 1405 N N . CYS A 1 193 ? 9.406 -1.075 -1.146 1 98.5 193 CYS A N 1
ATOM 1406 C CA . CYS A 1 193 ? 8.797 -1.607 0.064 1 98.5 193 CYS A CA 1
ATOM 1407 C C . CYS A 1 193 ? 7.312 -1.255 0.126 1 98.5 193 CYS A C 1
ATOM 1409 O O . CYS A 1 193 ? 6.473 -2.125 0.36 1 98.5 193 CYS A O 1
ATOM 1411 N N . VAL A 1 194 ? 6.98 -0.054 -0.161 1 98.81 194 VAL A N 1
ATOM 1412 C CA . VAL A 1 194 ? 5.594 0.39 -0.042 1 98.81 194 VAL A CA 1
ATOM 1413 C C . VAL A 1 194 ? 4.766 -0.185 -1.189 1 98.81 194 VAL A C 1
ATOM 1415 O O . VAL A 1 194 ? 3.604 -0.549 -1.003 1 98.81 194 VAL A O 1
ATOM 1418 N N . SER A 1 195 ? 5.328 -0.247 -2.412 1 98.88 195 SER A N 1
ATOM 1419 C CA . SER A 1 195 ? 4.598 -0.84 -3.525 1 98.88 195 SER A CA 1
ATOM 1420 C C . SER A 1 195 ? 4.262 -2.303 -3.252 1 98.88 195 SER A C 1
ATOM 1422 O O . SER A 1 195 ? 3.188 -2.779 -3.621 1 98.88 195 SER A O 1
ATOM 1424 N N . LYS A 1 196 ? 5.168 -3.002 -2.629 1 98.81 196 LYS A N 1
ATOM 1425 C CA . LYS A 1 196 ? 4.922 -4.402 -2.299 1 98.81 196 LYS A CA 1
ATOM 1426 C C . LYS A 1 196 ? 3.939 -4.527 -1.136 1 98.81 196 LYS A C 1
ATOM 1428 O O . LYS A 1 196 ? 3.15 -5.473 -1.082 1 98.81 196 LYS A O 1
ATOM 1433 N N . CYS A 1 197 ? 3.955 -3.557 -0.227 1 98.81 197 CYS A N 1
ATOM 1434 C CA . CYS A 1 197 ? 2.92 -3.496 0.799 1 98.81 197 CYS A CA 1
ATOM 1435 C C . CYS A 1 197 ? 1.541 -3.326 0.174 1 98.81 197 CYS A C 1
ATOM 1437 O O . CYS A 1 197 ? 0.591 -4.008 0.56 1 98.81 197 CYS A O 1
ATOM 1439 N N . ALA A 1 198 ? 1.454 -2.428 -0.769 1 98.88 198 ALA A N 1
ATOM 1440 C CA . ALA A 1 198 ? 0.2 -2.223 -1.488 1 98.88 198 ALA A CA 1
ATOM 1441 C C . ALA A 1 198 ? -0.23 -3.494 -2.215 1 98.88 198 ALA A C 1
ATOM 1443 O O . ALA A 1 198 ? -1.408 -3.855 -2.203 1 98.88 198 ALA A O 1
ATOM 1444 N N . GLN A 1 199 ? 0.725 -4.148 -2.834 1 98.88 199 GLN A N 1
ATOM 1445 C CA . GLN A 1 199 ? 0.442 -5.402 -3.527 1 98.88 199 GLN A CA 1
ATOM 1446 C C . GLN A 1 199 ? -0.139 -6.441 -2.572 1 98.88 199 GLN A C 1
ATOM 1448 O O . GLN A 1 199 ? -1.116 -7.117 -2.9 1 98.88 199 GLN A O 1
ATOM 1453 N N . LEU A 1 200 ? 0.506 -6.555 -1.437 1 98.75 200 LEU A N 1
ATOM 1454 C CA . LEU A 1 200 ? 0.07 -7.516 -0.43 1 98.75 200 LEU A CA 1
ATOM 1455 C C . LEU A 1 200 ? -1.376 -7.258 -0.021 1 98.75 200 LEU A C 1
ATOM 1457 O O . LEU A 1 200 ? -2.186 -8.188 0.04 1 98.75 200 LEU A O 1
ATOM 1461 N N . LYS A 1 201 ? -1.702 -6.035 0.262 1 98.75 201 LYS A N 1
ATOM 1462 C CA . LYS A 1 201 ? -3.061 -5.688 0.667 1 98.75 201 LYS A CA 1
ATOM 1463 C C . LYS A 1 201 ? -4.055 -5.945 -0.463 1 98.75 201 LYS A C 1
ATOM 1465 O O . LYS A 1 201 ? -5.184 -6.375 -0.218 1 98.75 201 LYS A O 1
ATOM 1470 N N . LEU A 1 202 ? -3.654 -5.664 -1.663 1 98.81 202 LEU A N 1
ATOM 1471 C CA . LEU A 1 202 ? -4.484 -5.941 -2.83 1 98.81 202 LEU A CA 1
ATOM 1472 C C . LEU A 1 202 ? -4.82 -7.426 -2.916 1 98.81 202 LEU A C 1
ATOM 1474 O O . LEU A 1 202 ? -5.969 -7.793 -3.18 1 98.81 202 LEU A O 1
ATOM 1478 N N . LEU A 1 203 ? -3.836 -8.242 -2.678 1 98.75 203 LEU A N 1
ATOM 1479 C CA . LEU A 1 203 ? -4.043 -9.688 -2.746 1 98.75 203 LEU A CA 1
ATOM 1480 C C . LEU A 1 203 ? -4.977 -10.156 -1.632 1 98.75 203 LEU A C 1
ATOM 1482 O O . LEU A 1 203 ? -5.746 -11.094 -1.818 1 98.75 203 LEU A O 1
ATOM 1486 N N . GLU A 1 204 ? -4.871 -9.531 -0.479 1 98.56 204 GLU A N 1
ATOM 1487 C CA . GLU A 1 204 ? -5.828 -9.82 0.583 1 98.56 204 GLU A CA 1
ATOM 1488 C C . GLU A 1 204 ? -7.254 -9.5 0.142 1 98.56 204 GLU A C 1
ATOM 1490 O O . GLU A 1 204 ? -8.18 -10.273 0.404 1 98.56 204 GLU A O 1
ATOM 1495 N N . HIS A 1 205 ? -7.434 -8.328 -0.49 1 98.62 205 HIS A N 1
ATOM 1496 C CA . HIS A 1 205 ? -8.75 -7.969 -1.016 1 98.62 205 HIS A CA 1
ATOM 1497 C C . HIS A 1 205 ? -9.242 -9.008 -2.016 1 98.62 205 HIS A C 1
ATOM 1499 O O . HIS A 1 205 ? -10.422 -9.375 -2.002 1 98.62 205 HIS A O 1
ATOM 1505 N N . LEU A 1 206 ? -8.367 -9.422 -2.844 1 98.5 206 LEU A N 1
ATOM 1506 C CA . LEU A 1 206 ? -8.719 -10.43 -3.838 1 98.5 206 LEU A CA 1
ATOM 1507 C C . LEU A 1 206 ? -9.258 -11.688 -3.166 1 98.5 206 LEU A C 1
ATOM 1509 O O . LEU A 1 206 ? -10.289 -12.219 -3.58 1 98.5 206 LEU A O 1
ATOM 1513 N N . HIS A 1 207 ? -8.57 -12.164 -2.17 1 98.31 207 HIS A N 1
ATOM 1514 C CA . HIS A 1 207 ? -9.016 -13.32 -1.402 1 98.31 207 HIS A CA 1
ATOM 1515 C C . HIS A 1 207 ? -10.391 -13.086 -0.8 1 98.31 207 HIS A C 1
ATOM 1517 O O . HIS A 1 207 ? -11.289 -13.922 -0.945 1 98.31 207 HIS A O 1
ATOM 1523 N N . GLU A 1 208 ? -10.547 -11.945 -0.145 1 97.69 208 GLU A N 1
ATOM 1524 C CA . GLU A 1 208 ? -11.797 -11.648 0.543 1 97.69 208 GLU A CA 1
ATOM 1525 C C . GLU A 1 208 ? -12.969 -11.609 -0.434 1 97.69 208 GLU A C 1
ATOM 1527 O O . GLU A 1 208 ? -14.086 -11.984 -0.082 1 97.69 208 GLU A O 1
ATOM 1532 N N . GLN A 1 209 ? -12.75 -11.219 -1.612 1 98.06 209 GLN A N 1
ATOM 1533 C CA . GLN A 1 209 ? -13.805 -10.984 -2.592 1 98.06 209 GLN A CA 1
ATOM 1534 C C . GLN A 1 209 ? -14.195 -12.273 -3.301 1 98.06 209 GLN A C 1
ATOM 1536 O O . GLN A 1 209 ? -15.344 -12.438 -3.711 1 98.06 209 GLN A O 1
ATOM 1541 N N . TYR A 1 210 ? -13.242 -13.211 -3.436 1 98.12 210 TYR A N 1
ATOM 1542 C CA . TYR A 1 210 ? -13.516 -14.273 -4.398 1 98.12 210 TYR A CA 1
ATOM 1543 C C . TYR A 1 210 ? -13.297 -15.648 -3.775 1 98.12 210 TYR A C 1
ATOM 1545 O O . TYR A 1 210 ? -13.516 -16.672 -4.426 1 98.12 210 TYR A O 1
ATOM 1553 N N . SER A 1 211 ? -12.891 -15.703 -2.502 1 97.5 211 SER A N 1
ATOM 1554 C CA . SER A 1 211 ? -12.641 -17 -1.888 1 97.5 211 SER A CA 1
ATOM 1555 C C . SER A 1 211 ? -13.898 -17.859 -1.873 1 97.5 211 SER A C 1
ATOM 1557 O O . SER A 1 211 ? -13.82 -19.078 -1.995 1 97.5 211 SER A O 1
ATOM 1559 N N . ASP A 1 212 ? -15.047 -17.234 -1.745 1 96.75 212 ASP A N 1
ATOM 1560 C CA . ASP A 1 212 ? -16.312 -17.969 -1.722 1 96.75 212 ASP A CA 1
ATOM 1561 C C . ASP A 1 212 ? -16.656 -18.531 -3.1 1 96.75 212 ASP A C 1
ATOM 1563 O O . ASP A 1 212 ? -17.516 -19.406 -3.225 1 96.75 212 ASP A O 1
ATOM 1567 N N . ARG A 1 213 ? -15.977 -18.047 -4.09 1 96.94 213 ARG A N 1
ATOM 1568 C CA . ARG A 1 213 ? -16.172 -18.547 -5.445 1 96.94 213 ARG A CA 1
ATOM 1569 C C . ARG A 1 213 ? -15.07 -19.516 -5.836 1 96.94 213 ARG A C 1
ATOM 1571 O O . ARG A 1 213 ? -14.914 -19.844 -7.016 1 96.94 213 ARG A O 1
ATOM 1578 N N . GLY A 1 214 ? -14.242 -19.812 -4.863 1 97.25 214 GLY A N 1
ATOM 1579 C CA . GLY A 1 214 ? -13.273 -20.875 -5.062 1 97.25 214 GLY A CA 1
ATOM 1580 C C . GLY A 1 214 ? -11.891 -20.359 -5.422 1 97.25 214 GLY A C 1
ATOM 1581 O O . GLY A 1 214 ? -10.945 -21.141 -5.559 1 97.25 214 GLY A O 1
ATOM 1582 N N . LEU A 1 215 ? -11.75 -19.047 -5.598 1 98.38 215 LEU A N 1
ATOM 1583 C CA . LEU A 1 215 ? -10.43 -18.516 -5.898 1 98.38 215 LEU A CA 1
ATOM 1584 C C . LEU A 1 215 ? -9.5 -18.641 -4.699 1 98.38 215 LEU A C 1
ATOM 1586 O O . LEU A 1 215 ? -9.898 -18.359 -3.564 1 98.38 215 LEU A O 1
ATOM 1590 N N . ARG A 1 216 ? -8.289 -19.141 -4.926 1 98.38 216 ARG A N 1
ATOM 1591 C CA . ARG A 1 216 ? -7.219 -19.156 -3.936 1 98.38 216 ARG A CA 1
ATOM 1592 C C . ARG A 1 216 ? -6.125 -18.156 -4.297 1 98.38 216 ARG A C 1
ATOM 1594 O O . ARG A 1 216 ? -5.43 -18.328 -5.301 1 98.38 216 ARG A O 1
ATOM 1601 N N . SER A 1 217 ? -6.066 -17.109 -3.539 1 98.5 217 SER A N 1
ATOM 1602 C CA . SER A 1 217 ? -5.066 -16.062 -3.785 1 98.5 217 SER A CA 1
ATOM 1603 C C . SER A 1 217 ? -3.99 -16.078 -2.703 1 98.5 217 SER A C 1
ATOM 1605 O O . SER A 1 217 ? -4.301 -16.078 -1.511 1 98.5 217 SER A O 1
ATOM 1607 N N . PHE A 1 218 ? -2.689 -16.094 -3.105 1 98.75 218 PHE A N 1
ATOM 1608 C CA . PHE A 1 218 ? -1.56 -16.141 -2.184 1 98.75 218 PHE A CA 1
ATOM 1609 C C . PHE A 1 218 ? -0.533 -15.07 -2.523 1 98.75 218 PHE A C 1
ATOM 1611 O O . PHE A 1 218 ? -0.394 -14.688 -3.686 1 98.75 218 PHE A O 1
ATOM 1618 N N . ALA A 1 219 ? 0.083 -14.523 -1.524 1 98.88 219 ALA A N 1
ATOM 1619 C CA . ALA A 1 219 ? 1.293 -13.727 -1.68 1 98.88 219 ALA A CA 1
ATOM 1620 C C . ALA A 1 219 ? 2.527 -14.5 -1.229 1 98.88 219 ALA A C 1
ATOM 1622 O O . ALA A 1 219 ? 2.539 -15.086 -0.145 1 98.88 219 ALA A O 1
ATOM 1623 N N . ILE A 1 220 ? 3.641 -14.508 -2.061 1 98.88 220 ILE A N 1
ATOM 1624 C CA . ILE A 1 220 ? 4.797 -15.328 -1.726 1 98.88 220 ILE A CA 1
ATOM 1625 C C . ILE A 1 220 ? 6.066 -14.484 -1.771 1 98.88 220 ILE A C 1
ATOM 1627 O O . ILE A 1 220 ? 6.371 -13.867 -2.795 1 98.88 220 ILE A O 1
ATOM 1631 N N . HIS A 1 221 ? 6.754 -14.398 -0.712 1 98.62 221 HIS A N 1
ATOM 1632 C CA . HIS A 1 221 ? 8.148 -13.969 -0.739 1 98.62 221 HIS A CA 1
ATOM 1633 C C . HIS A 1 221 ? 9.047 -15.062 -1.305 1 98.62 221 HIS A C 1
ATOM 1635 O O . HIS A 1 221 ? 9.102 -16.172 -0.766 1 98.62 221 HIS A O 1
ATOM 1641 N N . PRO A 1 222 ? 9.758 -14.797 -2.318 1 98.31 222 PRO A N 1
ATOM 1642 C CA . PRO A 1 222 ? 10.461 -15.859 -3.055 1 98.31 222 PRO A CA 1
ATOM 1643 C C . PRO A 1 222 ? 11.789 -16.234 -2.414 1 98.31 222 PRO A C 1
ATOM 1645 O O . PRO A 1 222 ? 12.438 -17.188 -2.855 1 98.31 222 PRO A O 1
ATOM 1648 N N . GLY A 1 223 ? 12.172 -15.516 -1.339 1 96.56 223 GLY A N 1
ATOM 1649 C CA . GLY A 1 223 ? 13.516 -15.664 -0.791 1 96.56 223 GLY A CA 1
ATOM 1650 C C . GLY A 1 223 ? 14.477 -14.594 -1.259 1 96.56 223 GLY A C 1
ATOM 1651 O O . GLY A 1 223 ? 14.102 -13.711 -2.041 1 96.56 223 GLY A O 1
ATOM 1652 N N . ALA A 1 224 ? 15.648 -14.609 -0.69 1 94.88 224 ALA A N 1
ATOM 1653 C CA . ALA A 1 224 ? 16.719 -13.703 -1.104 1 94.88 224 ALA A CA 1
ATOM 1654 C C . ALA A 1 224 ? 17.5 -14.273 -2.279 1 94.88 224 ALA A C 1
ATOM 1656 O O . ALA A 1 224 ? 18.578 -14.828 -2.098 1 94.88 224 ALA A O 1
ATOM 1657 N N . VAL A 1 225 ? 16.953 -14.062 -3.432 1 94.81 225 VAL A N 1
ATOM 1658 C CA . VAL A 1 225 ? 17.484 -14.664 -4.652 1 94.81 225 VAL A CA 1
ATOM 1659 C C . VAL A 1 225 ? 18.328 -13.633 -5.402 1 94.81 225 VAL A C 1
ATOM 1661 O O . VAL A 1 225 ? 17.922 -12.484 -5.555 1 94.81 225 VAL A O 1
ATOM 1664 N N . LEU A 1 226 ? 19.5 -14.023 -5.836 1 92.88 226 LEU A N 1
ATOM 1665 C CA . LEU A 1 226 ? 20.312 -13.148 -6.672 1 92.88 226 LEU A CA 1
ATOM 1666 C C . LEU A 1 226 ? 19.844 -13.188 -8.125 1 92.88 226 LEU A C 1
ATOM 1668 O O . LEU A 1 226 ? 20.516 -13.75 -8.984 1 92.88 226 LEU A O 1
ATOM 1672 N N . SER A 1 227 ? 18.719 -12.516 -8.375 1 90.44 227 SER A N 1
ATOM 1673 C CA . SER A 1 227 ? 18.203 -12.352 -9.727 1 90.44 227 SER A CA 1
ATOM 1674 C C . SER A 1 227 ? 18.875 -11.164 -10.43 1 90.44 227 SER A C 1
ATOM 1676 O O . SER A 1 227 ? 19.625 -10.414 -9.812 1 90.44 227 SER A O 1
ATOM 1678 N N . GLU A 1 228 ? 18.625 -11.07 -11.695 1 88.12 228 GLU A N 1
ATOM 1679 C CA . GLU A 1 228 ? 19.125 -9.914 -12.422 1 88.12 228 GLU A CA 1
ATOM 1680 C C . GLU A 1 228 ? 18.641 -8.609 -11.797 1 88.12 228 GLU A C 1
ATOM 1682 O O . GLU A 1 228 ? 19.422 -7.656 -11.656 1 88.12 228 GLU A O 1
ATOM 1687 N N . MET A 1 229 ? 17.406 -8.539 -11.398 1 85.5 229 MET A N 1
ATOM 1688 C CA . MET A 1 229 ? 16.844 -7.359 -10.75 1 85.5 229 MET A CA 1
ATOM 1689 C C . MET A 1 229 ? 17.609 -7.02 -9.477 1 85.5 229 MET A C 1
ATOM 1691 O O . MET A 1 229 ? 18.016 -5.871 -9.281 1 85.5 229 MET A O 1
ATOM 1695 N N . ALA A 1 230 ? 17.797 -8.031 -8.664 1 89.44 230 ALA A N 1
ATOM 1696 C CA . ALA A 1 230 ? 18.531 -7.82 -7.418 1 89.44 230 ALA A CA 1
ATOM 1697 C C . ALA A 1 230 ? 19.969 -7.379 -7.688 1 89.44 230 ALA A C 1
ATOM 1699 O O . ALA A 1 230 ? 20.469 -6.453 -7.043 1 89.44 230 ALA A O 1
ATOM 1700 N N . ASP A 1 231 ? 20.562 -8.008 -8.625 1 88.5 231 ASP A N 1
ATOM 1701 C CA . ASP A 1 231 ? 21.969 -7.73 -8.945 1 88.5 231 ASP A CA 1
ATOM 1702 C C . ASP A 1 231 ? 22.141 -6.281 -9.383 1 88.5 231 ASP A C 1
ATOM 1704 O O . ASP A 1 231 ? 23.156 -5.656 -9.07 1 88.5 231 ASP A O 1
ATOM 1708 N N . GLU A 1 232 ? 21.203 -5.781 -9.984 1 87.69 232 GLU A N 1
ATOM 1709 C CA . GLU A 1 232 ? 21.281 -4.441 -10.555 1 87.69 232 GLU A CA 1
ATOM 1710 C C . GLU A 1 232 ? 21 -3.375 -9.5 1 87.69 232 GLU A C 1
ATOM 1712 O O . GLU A 1 232 ? 21.391 -2.219 -9.656 1 87.69 232 GLU A O 1
ATOM 1717 N N . THR A 1 233 ? 20.359 -3.75 -8.43 1 88.56 233 THR A N 1
ATOM 1718 C CA . THR A 1 233 ? 19.812 -2.682 -7.602 1 88.56 233 THR A CA 1
ATOM 1719 C C . THR A 1 233 ? 20.312 -2.799 -6.164 1 88.56 233 THR A C 1
ATOM 1721 O O . THR A 1 233 ? 20.359 -1.804 -5.438 1 88.56 233 THR A O 1
ATOM 1724 N N . VAL A 1 234 ? 20.688 -3.934 -5.723 1 87.62 234 VAL A N 1
ATOM 1725 C CA . VAL A 1 234 ? 20.969 -4.172 -4.309 1 87.62 234 VAL A CA 1
ATOM 1726 C C . VAL A 1 234 ? 22.297 -3.545 -3.934 1 87.62 234 VAL A C 1
ATOM 1728 O O . VAL A 1 234 ? 23.25 -3.588 -4.715 1 87.62 234 VAL A O 1
ATOM 1731 N N . PRO A 1 235 ? 22.328 -2.904 -2.773 1 88.31 235 PRO A N 1
ATOM 1732 C CA . PRO A 1 235 ? 23.641 -2.455 -2.297 1 88.31 235 PRO A CA 1
ATOM 1733 C C . PRO A 1 235 ? 24.641 -3.598 -2.178 1 88.31 235 PRO A C 1
ATOM 1735 O O . PRO A 1 235 ? 24.266 -4.723 -1.844 1 88.31 235 PRO A O 1
ATOM 1738 N N . GLU A 1 236 ? 25.859 -3.27 -2.439 1 87.31 236 GLU A N 1
ATOM 1739 C CA . GLU A 1 236 ? 26.922 -4.266 -2.455 1 87.31 236 GLU A CA 1
ATOM 1740 C C . GLU A 1 236 ? 26.984 -5.035 -1.138 1 87.31 236 GLU A C 1
ATOM 1742 O O . GLU A 1 236 ? 27.203 -6.246 -1.131 1 87.31 236 GLU A O 1
ATOM 1747 N N . GLU A 1 237 ? 26.688 -4.348 -0.128 1 85.38 237 GLU A N 1
ATOM 1748 C CA . GLU A 1 237 ? 26.812 -4.934 1.202 1 85.38 237 GLU A CA 1
ATOM 1749 C C . GLU A 1 237 ? 25.766 -6.012 1.428 1 85.38 237 GLU A C 1
ATOM 1751 O O . GLU A 1 237 ? 25.922 -6.879 2.287 1 85.38 237 GLU A O 1
ATOM 1756 N N . PHE A 1 238 ? 24.719 -5.996 0.622 1 86.94 238 PHE A N 1
ATOM 1757 C CA . PHE A 1 238 ? 23.625 -6.93 0.83 1 86.94 238 PHE A CA 1
ATOM 1758 C C . PHE A 1 238 ? 23.703 -8.102 -0.147 1 86.94 238 PHE A C 1
ATOM 1760 O O . PHE A 1 238 ? 23.062 -9.133 0.051 1 86.94 238 PHE A O 1
ATOM 1767 N N . ARG A 1 239 ? 24.516 -8.047 -1.098 1 88.12 239 ARG A N 1
ATOM 1768 C CA . ARG A 1 239 ? 24.625 -9.016 -2.18 1 88.12 239 ARG A CA 1
ATOM 1769 C C . ARG A 1 239 ? 24.938 -10.406 -1.636 1 88.12 239 ARG A C 1
ATOM 1771 O O . ARG A 1 239 ? 24.359 -11.398 -2.082 1 88.12 239 ARG A O 1
ATOM 1778 N N . PRO A 1 240 ? 25.766 -10.5 -0.554 1 89.75 240 PRO A N 1
ATOM 1779 C CA . PRO A 1 240 ? 26.125 -11.844 -0.079 1 89.75 240 PRO A CA 1
ATOM 1780 C C . PRO A 1 240 ? 24.953 -12.57 0.578 1 89.75 240 PRO A C 1
ATOM 1782 O O . PRO A 1 240 ? 25.031 -13.781 0.797 1 89.75 240 PRO A O 1
ATOM 1785 N N . PHE A 1 241 ? 23.953 -11.828 0.857 1 89 241 PHE A N 1
ATOM 1786 C CA . PHE A 1 241 ? 22.812 -12.406 1.554 1 89 241 PHE A CA 1
ATOM 1787 C C . PHE A 1 241 ? 21.797 -12.961 0.562 1 89 241 PHE A C 1
ATOM 1789 O O . PHE A 1 241 ? 20.828 -13.633 0.954 1 89 241 PHE A O 1
ATOM 1796 N N . LEU A 1 242 ? 22 -12.719 -0.714 1 92.81 242 LEU A N 1
ATOM 1797 C CA . LEU A 1 242 ? 21.125 -13.195 -1.771 1 92.81 242 LEU A CA 1
ATOM 1798 C C . LEU A 1 242 ? 21.547 -14.57 -2.264 1 92.81 242 LEU A C 1
ATOM 1800 O O . LEU A 1 242 ? 21.969 -14.719 -3.412 1 92.81 242 LEU A O 1
ATOM 1804 N N . THR A 1 243 ? 21.312 -15.648 -1.419 1 94.25 243 THR A N 1
ATOM 1805 C CA . THR A 1 243 ? 21.891 -16.969 -1.679 1 94.25 243 THR A CA 1
ATOM 1806 C C . THR A 1 243 ? 20.781 -17.984 -1.949 1 94.25 243 THR A C 1
ATOM 1808 O O . THR A 1 243 ? 21.078 -19.156 -2.24 1 94.25 243 THR A O 1
ATOM 1811 N N . ASP A 1 244 ? 19.547 -17.594 -1.864 1 96.94 244 ASP A N 1
ATOM 1812 C CA . ASP A 1 244 ? 18.484 -18.562 -2.01 1 96.94 244 ASP A CA 1
ATOM 1813 C C . ASP A 1 244 ? 18.312 -18.984 -3.469 1 96.94 244 ASP A C 1
ATOM 1815 O O . ASP A 1 244 ? 18.578 -18.203 -4.379 1 96.94 244 ASP A O 1
ATOM 1819 N N . SER A 1 245 ? 17.922 -20.234 -3.645 1 96.75 245 SER A N 1
ATOM 1820 C CA . SER A 1 245 ? 17.75 -20.797 -4.98 1 96.75 245 SER A CA 1
ATOM 1821 C C . SER A 1 245 ? 16.594 -20.109 -5.719 1 96.75 245 SER A C 1
ATOM 1823 O O . SER A 1 245 ? 15.531 -19.891 -5.145 1 96.75 245 SER A O 1
ATOM 1825 N N . PRO A 1 246 ? 16.766 -19.844 -7.016 1 94.75 246 PRO A N 1
ATOM 1826 C CA . PRO A 1 246 ? 15.656 -19.328 -7.816 1 94.75 246 PRO A CA 1
ATOM 1827 C C . PRO A 1 246 ? 14.531 -20.359 -7.992 1 94.75 246 PRO A C 1
ATOM 1829 O O . PRO A 1 246 ? 13.438 -20 -8.445 1 94.75 246 PRO A O 1
ATOM 1832 N N . ASP A 1 247 ? 14.789 -21.625 -7.562 1 96.75 247 ASP A N 1
ATOM 1833 C CA . ASP A 1 247 ? 13.805 -22.688 -7.73 1 96.75 247 ASP A CA 1
ATOM 1834 C C . ASP A 1 247 ? 12.836 -22.734 -6.551 1 96.75 247 ASP A C 1
ATOM 1836 O O . ASP A 1 247 ? 11.797 -23.391 -6.621 1 96.75 247 ASP A O 1
ATOM 1840 N N . LEU A 1 248 ? 13.18 -22 -5.492 1 98.38 248 LEU A N 1
ATOM 1841 C CA . LEU A 1 248 ? 12.406 -22.062 -4.258 1 98.38 248 LEU A CA 1
ATOM 1842 C C . LEU A 1 248 ? 10.969 -21.609 -4.492 1 98.38 248 LEU A C 1
ATOM 1844 O O . LEU A 1 248 ? 10.031 -22.297 -4.082 1 98.38 248 LEU A O 1
ATOM 1848 N N . CYS A 1 249 ? 10.836 -20.516 -5.156 1 98.69 249 CYS A N 1
ATOM 1849 C CA . CYS A 1 249 ? 9.516 -19.922 -5.328 1 98.69 249 CYS A CA 1
ATOM 1850 C C . CYS A 1 249 ? 8.625 -20.812 -6.184 1 98.69 249 CYS A C 1
ATOM 1852 O O . CYS A 1 249 ? 7.461 -21.047 -5.844 1 98.69 249 CYS A O 1
ATOM 1854 N N . GLY A 1 250 ? 9.156 -21.328 -7.277 1 98.88 250 GLY A N 1
ATOM 1855 C CA . GLY A 1 250 ? 8.391 -22.203 -8.133 1 98.88 250 GLY A CA 1
ATOM 1856 C C . GLY A 1 250 ? 7.918 -23.469 -7.43 1 98.88 250 GLY A C 1
ATOM 1857 O O . GLY A 1 250 ? 6.762 -23.875 -7.57 1 98.88 250 GLY A O 1
ATOM 1858 N N . ALA A 1 251 ? 8.844 -24.078 -6.668 1 98.81 251 ALA A N 1
ATOM 1859 C CA . ALA A 1 251 ? 8.5 -25.281 -5.906 1 98.81 251 ALA A CA 1
ATOM 1860 C C . ALA A 1 251 ? 7.375 -24.984 -4.918 1 98.81 251 ALA A C 1
ATOM 1862 O O . ALA A 1 251 ? 6.453 -25.797 -4.77 1 98.81 251 ALA A O 1
ATOM 1863 N N . PHE A 1 252 ? 7.461 -23.859 -4.277 1 98.88 252 PHE A N 1
ATOM 1864 C CA . PHE A 1 252 ? 6.457 -23.469 -3.299 1 98.88 252 PHE A CA 1
ATOM 1865 C C . PHE A 1 252 ? 5.117 -23.203 -3.975 1 98.88 252 PHE A C 1
ATOM 1867 O O . PHE A 1 252 ? 4.066 -23.578 -3.451 1 98.88 252 PHE A O 1
ATOM 1874 N N . CYS A 1 253 ? 5.102 -22.578 -5.18 1 98.81 253 CYS A N 1
ATOM 1875 C CA . CYS A 1 253 ? 3.885 -22.344 -5.945 1 98.81 253 CYS A CA 1
ATOM 1876 C C . CYS A 1 253 ? 3.193 -23.656 -6.289 1 98.81 253 CYS A C 1
ATOM 1878 O O . CYS A 1 253 ? 1.979 -23.797 -6.125 1 98.81 253 CYS A O 1
ATOM 1880 N N . VAL A 1 254 ? 3.973 -24.641 -6.75 1 98.88 254 VAL A N 1
ATOM 1881 C CA . VAL A 1 254 ? 3.416 -25.953 -7.102 1 98.88 254 VAL A CA 1
ATOM 1882 C C . VAL A 1 254 ? 2.838 -26.609 -5.855 1 98.88 254 VAL A C 1
ATOM 1884 O O . VAL A 1 254 ? 1.756 -27.203 -5.902 1 98.88 254 VAL A O 1
ATOM 1887 N N . TRP A 1 255 ? 3.562 -26.484 -4.738 1 98.81 255 TRP A N 1
ATOM 1888 C CA . TRP A 1 255 ? 3.082 -27.047 -3.479 1 98.81 255 TRP A CA 1
ATOM 1889 C C . TRP A 1 255 ? 1.742 -26.438 -3.088 1 98.81 255 TRP A C 1
ATOM 1891 O O . TRP A 1 255 ? 0.819 -27.141 -2.688 1 98.81 255 TRP A O 1
ATOM 1901 N N . LEU A 1 256 ? 1.587 -25.125 -3.246 1 98.19 256 LEU A N 1
ATOM 1902 C CA . LEU A 1 256 ? 0.34 -24.438 -2.934 1 98.19 256 LEU A CA 1
ATOM 1903 C C . LEU A 1 256 ? -0.776 -24.891 -3.873 1 98.19 256 LEU A C 1
ATOM 1905 O O . LEU A 1 256 ? -1.943 -24.938 -3.479 1 98.19 256 LEU A O 1
ATOM 1909 N N . THR A 1 257 ? -0.431 -25.219 -5.094 1 97.31 257 THR A N 1
ATOM 1910 C CA . THR A 1 257 ? -1.384 -25.531 -6.152 1 97.31 257 THR A CA 1
ATOM 1911 C C . THR A 1 257 ? -1.878 -26.969 -6.031 1 97.31 257 THR A C 1
ATOM 1913 O O . THR A 1 257 ? -3.012 -27.266 -6.402 1 97.31 257 THR A O 1
ATOM 1916 N N . ASN A 1 258 ? -1.076 -27.859 -5.547 1 95.38 258 ASN A N 1
ATOM 1917 C CA . ASN A 1 258 ? -1.306 -29.297 -5.559 1 95.38 258 ASN A CA 1
ATOM 1918 C C . ASN A 1 258 ? -2.49 -29.688 -4.68 1 95.38 258 ASN A C 1
ATOM 1920 O O . ASN A 1 258 ? -3.23 -30.625 -5 1 95.38 258 ASN A O 1
ATOM 1924 N N . GLU A 1 259 ? -2.668 -29 -3.523 1 95.12 259 GLU A N 1
ATOM 1925 C CA . GLU A 1 259 ? -3.77 -29.234 -2.598 1 95.12 259 GLU A CA 1
ATOM 1926 C C . GLU A 1 259 ? -4.527 -27.953 -2.303 1 95.12 259 GLU A C 1
ATOM 1928 O O . GLU A 1 259 ? -4 -26.859 -2.498 1 95.12 259 GLU A O 1
ATOM 1933 N N . ASP A 1 260 ? -5.781 -28.219 -1.889 1 95.56 260 ASP A N 1
ATOM 1934 C CA . ASP A 1 260 ? -6.559 -27.047 -1.496 1 95.56 260 ASP A CA 1
ATOM 1935 C C . ASP A 1 260 ? -6.094 -26.5 -0.145 1 95.56 260 ASP A C 1
ATOM 1937 O O . ASP A 1 260 ? -6.316 -27.141 0.89 1 95.56 260 ASP A O 1
ATOM 1941 N N . ARG A 1 261 ? -5.43 -25.422 -0.123 1 97.12 261 ARG A N 1
ATOM 1942 C CA . ARG A 1 261 ? -4.922 -24.766 1.08 1 97.12 261 ARG A CA 1
ATOM 1943 C C . ARG A 1 261 ? -5.574 -23.406 1.282 1 97.12 261 ARG A C 1
ATOM 1945 O O . ARG A 1 261 ? -4.883 -22.406 1.518 1 97.12 261 ARG A O 1
ATOM 1952 N N . GLN A 1 262 ? -6.898 -23.422 1.177 1 96.25 262 GLN A N 1
ATOM 1953 C CA . GLN A 1 262 ? -7.703 -22.203 1.308 1 96.25 262 GLN A CA 1
ATOM 1954 C C . GLN A 1 262 ? -7.355 -21.453 2.586 1 96.25 262 GLN A C 1
ATOM 1956 O O . GLN A 1 262 ? -7.371 -20.219 2.607 1 96.25 262 GLN A O 1
ATOM 1961 N N . TRP A 1 263 ? -6.941 -22.172 3.613 1 97.69 263 TRP A N 1
ATOM 1962 C CA . TRP A 1 263 ? -6.668 -21.547 4.91 1 97.69 263 TRP A CA 1
ATOM 1963 C C . TRP A 1 263 ? -5.449 -20.641 4.836 1 97.69 263 TRP A C 1
ATOM 1965 O O . TRP A 1 263 ? -5.238 -19.797 5.711 1 97.69 263 TRP A O 1
ATOM 1975 N N . LEU A 1 264 ? -4.66 -20.672 3.752 1 98.56 264 LEU A N 1
ATOM 1976 C CA . LEU A 1 264 ? -3.498 -19.812 3.541 1 98.56 264 LEU A CA 1
ATOM 1977 C C . LEU A 1 264 ? -3.846 -18.641 2.617 1 98.56 264 LEU A C 1
ATOM 1979 O O . LEU A 1 264 ? -2.992 -17.797 2.326 1 98.56 264 LEU A O 1
ATOM 1983 N N . GLY A 1 265 ? -5.141 -18.609 2.148 1 98.25 265 GLY A N 1
ATOM 1984 C CA . GLY A 1 265 ? -5.559 -17.578 1.21 1 98.25 265 GLY A CA 1
ATOM 1985 C C . GLY A 1 265 ? -5.457 -16.172 1.778 1 98.25 265 GLY A C 1
ATOM 1986 O O . GLY A 1 265 ? -5.824 -15.938 2.932 1 98.25 265 GLY A O 1
ATOM 1987 N N . GLY A 1 266 ? -4.926 -15.273 0.967 1 98.12 266 GLY A N 1
ATOM 1988 C CA . GLY A 1 266 ? -4.844 -13.875 1.341 1 98.12 266 GLY A CA 1
ATOM 1989 C C . GLY A 1 266 ? -3.689 -13.57 2.277 1 98.12 266 GLY A C 1
ATOM 1990 O O . GLY A 1 266 ? -3.6 -12.469 2.828 1 98.12 266 GLY A O 1
ATOM 1991 N N . ARG A 1 267 ? -2.836 -14.531 2.521 1 98.69 267 ARG A N 1
ATOM 1992 C CA . ARG A 1 267 ? -1.771 -14.398 3.51 1 98.69 267 ARG A CA 1
ATOM 1993 C C . ARG A 1 267 ? -0.413 -14.25 2.832 1 98.69 267 ARG A C 1
ATOM 1995 O O . ARG A 1 267 ? -0.223 -14.695 1.701 1 98.69 267 ARG A O 1
ATOM 2002 N N . LEU A 1 268 ? 0.498 -13.547 3.453 1 98.81 268 LEU A N 1
ATOM 2003 C CA . LEU A 1 268 ? 1.89 -13.492 3.018 1 98.81 268 LEU A CA 1
ATOM 2004 C C . LEU A 1 268 ? 2.65 -14.727 3.484 1 98.81 268 LEU A C 1
ATOM 2006 O O . LEU A 1 268 ? 2.742 -14.992 4.688 1 98.81 268 LEU A O 1
ATOM 2010 N N . LEU A 1 269 ? 3.191 -15.43 2.562 1 98.75 269 LEU A N 1
ATOM 2011 C CA . LEU A 1 269 ? 3.977 -16.625 2.818 1 98.75 269 LEU A CA 1
ATOM 2012 C C . LEU A 1 269 ? 5.422 -16.438 2.365 1 98.75 269 LEU A C 1
ATOM 2014 O O . LEU A 1 269 ? 5.719 -15.539 1.581 1 98.75 269 LEU A O 1
ATOM 2018 N N . ASN A 1 270 ? 6.312 -17.219 2.9 1 98.56 270 ASN A N 1
ATOM 2019 C CA . ASN A 1 270 ? 7.73 -17.219 2.543 1 98.56 270 ASN A CA 1
ATOM 2020 C C . ASN A 1 270 ? 8.156 -18.578 2 1 98.56 270 ASN A C 1
ATOM 2022 O O . ASN A 1 270 ? 8.078 -19.594 2.705 1 98.56 270 ASN A O 1
ATOM 2026 N N . ALA A 1 271 ? 8.641 -18.562 0.757 1 98.69 271 ALA A N 1
ATOM 2027 C CA . ALA A 1 271 ? 9.023 -19.812 0.094 1 98.69 271 ALA A CA 1
ATOM 2028 C C . ALA A 1 271 ? 10.094 -20.547 0.891 1 98.69 271 ALA A C 1
ATOM 2030 O O . ALA A 1 271 ? 10.305 -21.75 0.696 1 98.69 271 ALA A O 1
ATOM 2031 N N . LYS A 1 272 ? 10.758 -19.859 1.775 1 98 272 LYS A N 1
ATOM 2032 C CA . LYS A 1 272 ? 11.836 -20.469 2.549 1 98 272 LYS A CA 1
ATOM 2033 C C . LYS A 1 272 ? 11.289 -21.266 3.734 1 98 272 LYS A C 1
ATOM 2035 O O . LYS A 1 272 ? 12.008 -22.047 4.355 1 98 272 LYS A O 1
ATOM 2040 N N . TRP A 1 273 ? 10.039 -20.984 4.141 1 98.5 273 TRP A N 1
ATOM 2041 C CA . TRP A 1 273 ? 9.492 -21.609 5.34 1 98.5 273 TRP A CA 1
ATOM 2042 C C . TRP A 1 273 ? 9.344 -23.125 5.145 1 98.5 273 TRP A C 1
ATOM 2044 O O . TRP A 1 273 ? 8.945 -23.578 4.066 1 98.5 273 TRP A O 1
ATOM 2054 N N . ASP A 1 274 ? 9.672 -23.844 6.168 1 98.62 274 ASP A N 1
ATOM 2055 C CA . ASP A 1 274 ? 9.352 -25.266 6.18 1 98.62 274 ASP A CA 1
ATOM 2056 C C . ASP A 1 274 ? 7.844 -25.5 6.148 1 98.62 274 ASP A C 1
ATOM 2058 O O . ASP A 1 274 ? 7.121 -25.016 7.02 1 98.62 274 ASP A O 1
ATOM 2062 N N . VAL A 1 275 ? 7.465 -26.281 5.199 1 98.5 275 VAL A N 1
ATOM 2063 C CA . VAL A 1 275 ? 6.027 -26.406 4.98 1 98.5 275 VAL A CA 1
ATOM 2064 C C . VAL A 1 275 ? 5.406 -27.25 6.082 1 98.5 275 VAL A C 1
ATOM 2066 O O . VAL A 1 275 ? 4.223 -27.109 6.398 1 98.5 275 VAL A O 1
ATOM 2069 N N . LYS A 1 276 ? 6.16 -28.156 6.711 1 98.31 276 LYS A N 1
ATOM 2070 C CA . LYS A 1 276 ? 5.633 -28.922 7.84 1 98.31 276 LYS A CA 1
ATOM 2071 C C . LYS A 1 276 ? 5.43 -28.031 9.055 1 98.31 276 LYS A C 1
ATOM 2073 O O . LYS A 1 276 ? 4.426 -28.156 9.766 1 98.31 276 LYS A O 1
ATOM 2078 N N . GLU A 1 277 ? 6.414 -27.172 9.25 1 98.38 277 GLU A N 1
ATOM 2079 C CA . GLU A 1 277 ? 6.23 -26.203 10.336 1 98.38 277 GLU A CA 1
ATOM 2080 C C . GLU A 1 277 ? 5.039 -25.297 10.055 1 98.38 277 GLU A C 1
ATOM 2082 O O . GLU A 1 277 ? 4.254 -25 10.961 1 98.38 277 GLU A O 1
ATOM 2087 N N . LEU A 1 278 ? 4.93 -24.797 8.852 1 98.5 278 LEU A N 1
ATOM 2088 C CA . LEU A 1 278 ? 3.824 -23.938 8.453 1 98.5 278 LEU A CA 1
ATOM 2089 C C . LEU A 1 278 ? 2.484 -24.625 8.695 1 98.5 278 LEU A C 1
ATOM 2091 O O . LEU A 1 278 ? 1.588 -24.047 9.312 1 98.5 278 LEU A O 1
ATOM 2095 N N . GLU A 1 279 ? 2.354 -25.859 8.258 1 98.38 279 GLU A N 1
ATOM 2096 C CA . GLU A 1 279 ? 1.127 -26.625 8.438 1 98.38 279 GLU A CA 1
ATOM 2097 C C . GLU A 1 279 ? 0.858 -26.891 9.914 1 98.38 279 GLU A C 1
ATOM 2099 O O . GLU A 1 279 ? -0.297 -26.938 10.344 1 98.38 279 GLU A O 1
ATOM 2104 N N . GLY A 1 280 ? 1.899 -27.078 10.641 1 98.31 280 GLY A N 1
ATOM 2105 C CA . GLY A 1 280 ? 1.771 -27.297 12.07 1 98.31 280 GLY A CA 1
ATOM 2106 C C . GLY A 1 280 ? 1.189 -26.094 12.805 1 98.31 280 GLY A C 1
ATOM 2107 O O . GLY A 1 280 ? 0.646 -26.25 13.906 1 98.31 280 GLY A O 1
ATOM 2108 N N . LYS A 1 281 ? 1.243 -24.953 12.188 1 98.25 281 LYS A N 1
ATOM 2109 C CA . LYS A 1 281 ? 0.758 -23.719 12.812 1 98.25 281 LYS A CA 1
ATOM 2110 C C . LYS A 1 281 ? -0.611 -23.328 12.266 1 98.25 281 LYS A C 1
ATOM 2112 O O . LYS A 1 281 ? -1.11 -22.234 12.547 1 98.25 281 LYS A O 1
ATOM 2117 N N . LYS A 1 282 ? -1.259 -24.234 11.555 1 98.44 282 LYS A N 1
ATOM 2118 C CA . LYS A 1 282 ? -2.514 -23.938 10.867 1 98.44 282 LYS A CA 1
ATOM 2119 C C . LYS A 1 282 ? -3.557 -23.391 11.836 1 98.44 282 LYS A C 1
ATOM 2121 O O . LYS A 1 282 ? -4.16 -22.344 11.578 1 98.44 282 LYS A O 1
ATOM 2126 N N . ASP A 1 283 ? -3.758 -24.047 12.938 1 98.31 283 ASP A N 1
ATOM 2127 C CA . ASP A 1 283 ? -4.809 -23.641 13.875 1 98.31 283 ASP A CA 1
ATOM 2128 C C . ASP A 1 283 ? -4.551 -22.234 14.422 1 98.31 283 ASP A C 1
ATOM 2130 O O . ASP A 1 283 ? -5.469 -21.422 14.523 1 98.31 283 ASP A O 1
ATOM 2134 N N . GLU A 1 284 ? -3.338 -21.938 14.75 1 98.12 284 GLU A N 1
ATOM 2135 C CA . GLU A 1 284 ? -2.98 -20.625 15.273 1 98.12 284 GLU A CA 1
ATOM 2136 C C . GLU A 1 284 ? -3.15 -19.547 14.211 1 98.12 284 GLU A C 1
ATOM 2138 O O . GLU A 1 284 ? -3.666 -18.469 14.492 1 98.12 284 GLU A O 1
ATOM 2143 N N . ILE A 1 285 ? -2.695 -19.828 13 1 98.5 285 ILE A N 1
ATOM 2144 C CA . ILE A 1 285 ? -2.752 -18.891 11.891 1 98.5 285 ILE A CA 1
ATOM 2145 C C . ILE A 1 285 ? -4.207 -18.531 11.578 1 98.5 285 ILE A C 1
ATOM 2147 O O . ILE A 1 285 ? -4.555 -17.359 11.422 1 98.5 285 ILE A O 1
ATOM 2151 N N . VAL A 1 286 ? -5.047 -19.578 11.562 1 97.81 286 VAL A N 1
ATOM 2152 C CA . VAL A 1 286 ? -6.449 -19.375 11.227 1 97.81 286 VAL A CA 1
ATOM 2153 C C . VAL A 1 286 ? -7.16 -18.656 12.375 1 97.81 286 VAL A C 1
ATOM 2155 O O . VAL A 1 286 ? -7.887 -17.688 12.148 1 97.81 286 VAL A O 1
ATOM 2158 N N . THR A 1 287 ? -6.891 -19.047 13.641 1 96.88 287 THR A N 1
ATOM 2159 C CA . THR A 1 287 ? -7.57 -18.484 14.805 1 96.88 287 THR A CA 1
ATOM 2160 C C . THR A 1 287 ? -7.207 -17.016 14.984 1 96.88 287 THR A C 1
ATOM 2162 O O . THR A 1 287 ? -8.07 -16.188 15.289 1 96.88 287 THR A O 1
ATOM 2165 N N . LYS A 1 288 ? -6 -16.656 14.711 1 95.31 288 LYS A N 1
ATOM 2166 C CA . LYS A 1 288 ? -5.523 -15.297 14.93 1 95.31 288 LYS A CA 1
ATOM 2167 C C . LYS A 1 288 ? -5.621 -14.469 13.656 1 95.31 288 LYS A C 1
ATOM 2169 O O . LYS A 1 288 ? -5.23 -13.297 13.641 1 95.31 288 LYS A O 1
ATOM 2174 N N . ASP A 1 289 ? -6.09 -15.117 12.602 1 95.56 289 ASP A N 1
ATOM 2175 C CA . ASP A 1 289 ? -6.07 -14.477 11.289 1 95.56 289 ASP A CA 1
ATOM 2176 C C . ASP A 1 289 ? -4.691 -13.891 10.977 1 95.56 289 ASP A C 1
ATOM 2178 O O . ASP A 1 289 ? -4.574 -12.719 10.625 1 95.56 289 ASP A O 1
ATOM 2182 N N . ALA A 1 290 ? -3.678 -14.75 11.188 1 97.81 290 ALA A N 1
ATOM 2183 C CA . ALA A 1 290 ? -2.283 -14.32 11.117 1 97.81 290 ALA A CA 1
ATOM 2184 C C . ALA A 1 290 ? -1.789 -14.289 9.672 1 97.81 290 ALA A C 1
ATOM 2186 O O . ALA A 1 290 ? -2.453 -14.805 8.773 1 97.81 290 ALA A O 1
ATOM 2187 N N . LEU A 1 291 ? -0.697 -13.633 9.484 1 98.44 291 LEU A N 1
ATOM 2188 C CA . LEU A 1 291 ? 0.056 -13.508 8.234 1 98.44 291 LEU A CA 1
ATOM 2189 C C . LEU A 1 291 ? -0.657 -12.57 7.266 1 98.44 291 LEU A C 1
ATOM 2191 O O . LEU A 1 291 ? -0.543 -12.734 6.047 1 98.44 291 LEU A O 1
ATOM 2195 N N . LYS A 1 292 ? -1.472 -11.719 7.77 1 97.69 292 LYS A N 1
ATOM 2196 C CA . LYS A 1 292 ? -2.094 -10.617 7.035 1 97.69 292 LYS A CA 1
ATOM 2197 C C . LYS A 1 292 ? -1.658 -9.266 7.594 1 97.69 292 LYS A C 1
ATOM 2199 O O . LYS A 1 292 ? -1.222 -9.18 8.742 1 97.69 292 LYS A O 1
ATOM 2204 N N . LEU A 1 293 ? -1.651 -8.242 6.746 1 97.19 293 LEU A N 1
ATOM 2205 C CA . LEU A 1 293 ? -1.349 -6.887 7.191 1 97.19 293 LEU A CA 1
ATOM 2206 C C . LEU A 1 293 ? -2.436 -6.367 8.125 1 97.19 293 LEU A C 1
ATOM 2208 O O . LEU A 1 293 ? -3.621 -6.402 7.785 1 97.19 293 LEU A O 1
ATOM 2212 N N . GLN A 1 294 ? -2.053 -5.941 9.258 1 96.25 294 GLN A N 1
ATOM 2213 C CA . GLN A 1 294 ? -2.98 -5.391 10.242 1 96.25 294 GLN A CA 1
ATOM 2214 C C . GLN A 1 294 ? -2.367 -4.199 10.969 1 96.25 294 GLN A C 1
ATOM 2216 O O . GLN A 1 294 ? -1.151 -4.004 10.938 1 96.25 294 GLN A O 1
ATOM 2221 N N . LEU A 1 295 ? -3.229 -3.367 11.492 1 97.5 295 LEU A N 1
ATOM 2222 C CA . LEU A 1 295 ? -2.768 -2.324 12.406 1 97.5 295 LEU A CA 1
ATOM 2223 C C . LEU A 1 295 ? -2.441 -2.902 13.773 1 97.5 295 LEU A C 1
ATOM 2225 O O . LEU A 1 295 ? -3.289 -3.541 14.398 1 97.5 295 LEU A O 1
ATOM 2229 N N . SER A 1 296 ? -1.198 -2.742 14.227 1 96.62 296 SER A N 1
ATOM 2230 C CA . SER A 1 296 ? -0.878 -3.166 15.586 1 96.62 296 SER A CA 1
ATOM 2231 C C . SER A 1 296 ? -1.6 -2.307 16.625 1 96.62 296 SER A C 1
ATOM 2233 O O . SER A 1 296 ? -1.714 -1.09 16.453 1 96.62 296 SER A O 1
ATOM 2235 N N . LEU A 1 297 ? -2.104 -2.865 17.641 1 96.94 297 LEU A N 1
ATOM 2236 C CA . LEU A 1 297 ? -2.916 -2.154 18.609 1 96.94 297 LEU A CA 1
ATOM 2237 C C . LEU A 1 297 ? -2.32 -2.283 20.016 1 96.94 297 LEU A C 1
ATOM 2239 O O . LEU A 1 297 ? -1.566 -3.221 20.281 1 96.94 297 LEU A O 1
ATOM 2243 N N . PRO A 1 298 ? -2.584 -1.31 20.875 1 96 298 PRO A N 1
ATOM 2244 C CA . PRO A 1 298 ? -2.111 -1.407 22.266 1 96 298 PRO A CA 1
ATOM 2245 C C . PRO A 1 298 ? -2.889 -2.436 23.078 1 96 298 PRO A C 1
ATOM 2247 O O . PRO A 1 298 ? -4.027 -2.766 22.75 1 96 298 PRO A O 1
ATOM 2250 N N . MET B 1 1 ? -22.188 -6.715 14.375 1 55.56 1 MET B N 1
ATOM 2251 C CA . MET B 1 1 ? -21.812 -6.109 13.094 1 55.56 1 MET B CA 1
ATOM 2252 C C . MET B 1 1 ? -20.594 -6.805 12.5 1 55.56 1 MET B C 1
ATOM 2254 O O . MET B 1 1 ? -19.703 -7.258 13.227 1 55.56 1 MET B O 1
ATOM 2258 N N . ALA B 1 2 ? -20.672 -7.086 11.234 1 77.12 2 ALA B N 1
ATOM 2259 C CA . ALA B 1 2 ? -19.609 -7.805 10.539 1 77.12 2 ALA B CA 1
ATOM 2260 C C . ALA B 1 2 ? -18.297 -7.047 10.633 1 77.12 2 ALA B C 1
ATOM 2262 O O . ALA B 1 2 ? -18.281 -5.816 10.656 1 77.12 2 ALA B O 1
ATOM 2263 N N . ASP B 1 3 ? -17.203 -7.695 10.922 1 87.19 3 ASP B N 1
ATOM 2264 C CA . ASP B 1 3 ? -15.875 -7.098 10.984 1 87.19 3 ASP B CA 1
ATOM 2265 C C . ASP B 1 3 ? -15.312 -6.863 9.586 1 87.19 3 ASP B C 1
ATOM 2267 O O . ASP B 1 3 ? -15.023 -7.816 8.859 1 87.19 3 ASP B O 1
ATOM 2271 N N . TRP B 1 4 ? -15.18 -5.602 9.305 1 90.62 4 TRP B N 1
ATOM 2272 C CA . TRP B 1 4 ? -14.695 -5.238 7.98 1 90.62 4 TRP B CA 1
ATOM 2273 C C . TRP B 1 4 ? -13.18 -5.055 7.988 1 90.62 4 TRP B C 1
ATOM 2275 O O . TRP B 1 4 ? -12.57 -4.836 6.938 1 90.62 4 TRP B O 1
ATOM 2285 N N . GLY B 1 5 ? -12.594 -5.195 9.227 1 88.94 5 GLY B N 1
ATOM 2286 C CA . GLY B 1 5 ? -11.164 -4.996 9.367 1 88.94 5 GLY B CA 1
ATOM 2287 C C . GLY B 1 5 ? -10.805 -3.967 10.422 1 88.94 5 GLY B C 1
ATOM 2288 O O . GLY B 1 5 ? -9.648 -3.861 10.828 1 88.94 5 GLY B O 1
ATOM 2289 N N . THR B 1 6 ? -11.875 -3.201 11.023 1 89.44 6 THR B N 1
ATOM 2290 C CA . THR B 1 6 ? -11.586 -2.088 11.922 1 89.44 6 THR B CA 1
ATOM 2291 C C . THR B 1 6 ? -12.164 -2.354 13.312 1 89.44 6 THR B C 1
ATOM 2293 O O . THR B 1 6 ? -12.039 -1.52 14.211 1 89.44 6 THR B O 1
ATOM 2296 N N . LYS B 1 7 ? -12.766 -3.463 13.562 1 86.62 7 LYS B N 1
ATOM 2297 C CA . LYS B 1 7 ? -13.461 -3.746 14.812 1 86.62 7 LYS B CA 1
ATOM 2298 C C . LYS B 1 7 ? -12.5 -3.697 16 1 86.62 7 LYS B C 1
ATOM 2300 O O . LYS B 1 7 ? -12.836 -3.16 17.062 1 86.62 7 LYS B O 1
ATOM 2305 N N . SER B 1 8 ? -11.352 -4.23 15.812 1 91 8 SER B N 1
ATOM 2306 C CA . SER B 1 8 ? -10.391 -4.297 16.906 1 91 8 SER B CA 1
ATOM 2307 C C . SER B 1 8 ? -9.898 -2.904 17.297 1 91 8 SER B C 1
ATOM 2309 O O . SER B 1 8 ? -9.516 -2.672 18.438 1 91 8 SER B O 1
ATOM 2311 N N . ILE B 1 9 ? -9.906 -1.954 16.375 1 93.31 9 ILE B N 1
ATOM 2312 C CA . ILE B 1 9 ? -9.461 -0.591 16.641 1 93.31 9 ILE B CA 1
ATOM 2313 C C . ILE B 1 9 ? -10.461 0.105 17.562 1 93.31 9 ILE B C 1
ATOM 2315 O O . ILE B 1 9 ? -10.062 0.785 18.516 1 93.31 9 ILE B O 1
ATOM 2319 N N . GLY B 1 10 ? -11.742 -0.126 17.328 1 90.25 10 GLY B N 1
ATOM 2320 C CA . GLY B 1 10 ? -12.781 0.42 18.188 1 90.25 10 GLY B CA 1
ATOM 2321 C C . GLY B 1 10 ? -12.719 -0.117 19.609 1 90.25 10 GLY B C 1
ATOM 2322 O O . GLY B 1 10 ? -13.047 0.592 20.562 1 90.25 10 GLY B O 1
ATOM 2323 N N . ALA B 1 11 ? -12.25 -1.375 19.688 1 92.94 11 ALA B N 1
ATOM 2324 C CA . ALA B 1 11 ? -12.141 -1.995 21 1 92.94 11 ALA B CA 1
ATOM 2325 C C . ALA B 1 11 ? -10.945 -1.434 21.766 1 92.94 11 ALA B C 1
ATOM 2327 O O . ALA B 1 11 ? -10.969 -1.357 23 1 92.94 11 ALA B O 1
ATOM 2328 N N . ALA B 1 12 ? -9.953 -0.982 21.062 1 95.62 12 ALA B N 1
ATOM 2329 C CA . ALA B 1 12 ? -8.719 -0.498 21.672 1 95.62 12 ALA B CA 1
ATOM 2330 C C . ALA B 1 12 ? -8.875 0.938 22.172 1 95.62 12 ALA B C 1
ATOM 2332 O O . ALA B 1 12 ? -8.188 1.363 23.094 1 95.62 12 ALA B O 1
ATOM 2333 N N . PHE B 1 13 ? -9.719 1.718 21.594 1 96.25 13 PHE B N 1
ATOM 2334 C CA . PHE B 1 13 ? -10.008 3.102 21.938 1 96.25 13 PHE B CA 1
ATOM 2335 C C . PHE B 1 13 ? -11.508 3.307 22.156 1 96.25 13 PHE B C 1
ATOM 2337 O O . PHE B 1 13 ? -12.266 3.387 21.188 1 96.25 13 PHE B O 1
ATOM 2344 N N . LYS B 1 14 ? -11.938 3.523 23.375 1 94.69 14 LYS B N 1
ATOM 2345 C CA . LYS B 1 14 ? -13.336 3.373 23.766 1 94.69 14 LYS B CA 1
ATOM 2346 C C . LYS B 1 14 ? -14.07 4.707 23.703 1 94.69 14 LYS B C 1
ATOM 2348 O O . LYS B 1 14 ? -15.281 4.746 23.469 1 94.69 14 LYS B O 1
ATOM 2353 N N . ILE B 1 15 ? -13.367 5.789 23.922 1 97.19 15 ILE B N 1
ATOM 2354 C CA . ILE B 1 15 ? -14.016 7.098 23.938 1 97.19 15 ILE B CA 1
ATOM 2355 C C . ILE B 1 15 ? -13.805 7.793 22.594 1 97.19 15 ILE B C 1
ATOM 2357 O O . ILE B 1 15 ? -12.672 7.891 22.109 1 97.19 15 ILE B O 1
ATOM 2361 N N . SER B 1 16 ? -14.781 8.227 21.953 1 96.44 16 SER B N 1
ATOM 2362 C CA . SER B 1 16 ? -14.727 8.891 20.656 1 96.44 16 SER B CA 1
ATOM 2363 C C . SER B 1 16 ? -15.586 10.148 20.625 1 96.44 16 SER B C 1
ATOM 2365 O O . SER B 1 16 ? -16.547 10.266 21.406 1 96.44 16 SER B O 1
ATOM 2367 N N . HIS B 1 17 ? -15.227 11.078 19.828 1 97.81 17 HIS B N 1
ATOM 2368 C CA . HIS B 1 17 ? -15.945 12.344 19.672 1 97.81 17 HIS B CA 1
ATOM 2369 C C . HIS B 1 17 ? -16.312 12.594 18.203 1 97.81 17 HIS B C 1
ATOM 2371 O O . HIS B 1 17 ? -15.461 12.453 17.328 1 97.81 17 HIS B O 1
ATOM 2377 N N . SER B 1 18 ? -17.516 13.023 17.922 1 97.56 18 SER B N 1
ATOM 2378 C CA . SER B 1 18 ? -17.938 13.352 16.578 1 97.56 18 SER B CA 1
ATOM 2379 C C . SER B 1 18 ? -17.703 14.82 16.25 1 97.56 18 SER B C 1
ATOM 2381 O O . SER B 1 18 ? -17.891 15.258 15.117 1 97.56 18 SER B O 1
ATOM 2383 N N . HIS B 1 19 ? -17.422 15.578 17.266 1 97.69 19 HIS B N 1
ATOM 2384 C CA . HIS B 1 19 ? -17.031 16.984 17.203 1 97.69 19 HIS B CA 1
ATOM 2385 C C . HIS B 1 19 ? -15.781 17.25 18.047 1 97.69 19 HIS B C 1
ATOM 2387 O O . HIS B 1 19 ? -15.469 16.484 18.969 1 97.69 19 HIS B O 1
ATOM 2393 N N . PRO B 1 20 ? -15.047 18.297 17.703 1 97.94 20 PRO B N 1
ATOM 2394 C CA . PRO B 1 20 ? -13.883 18.609 18.547 1 97.94 20 PRO B CA 1
ATOM 2395 C C . PRO B 1 20 ? -14.25 18.781 20.016 1 97.94 20 PRO B C 1
ATOM 2397 O O . PRO B 1 20 ? -15.156 19.562 20.328 1 97.94 20 PRO B O 1
ATOM 2400 N N . SER B 1 21 ? -13.555 18.062 20.844 1 97.19 21 SER B N 1
ATOM 2401 C CA . SER B 1 21 ? -13.703 18.281 22.281 1 97.19 21 SER B CA 1
ATOM 2402 C C . SER B 1 21 ? -12.977 19.547 22.719 1 97.19 21 SER B C 1
ATOM 2404 O O . SER B 1 21 ? -12.234 20.141 21.953 1 97.19 21 SER B O 1
ATOM 2406 N N . THR B 1 22 ? -13.164 19.953 23.953 1 97.25 22 THR B N 1
ATOM 2407 C CA . THR B 1 22 ? -12.492 21.125 24.5 1 97.25 22 THR B CA 1
ATOM 2408 C C . THR B 1 22 ? -10.984 20.906 24.562 1 97.25 22 THR B C 1
ATOM 2410 O O . THR B 1 22 ? -10.211 21.859 24.469 1 97.25 22 THR B O 1
ATOM 2413 N N . ASP B 1 23 ? -10.586 19.641 24.641 1 97.69 23 ASP B N 1
ATOM 2414 C CA . ASP B 1 23 ? -9.18 19.297 24.797 1 97.69 23 ASP B CA 1
ATOM 2415 C C . ASP B 1 23 ? -8.391 19.562 23.516 1 97.69 23 ASP B C 1
ATOM 2417 O O . ASP B 1 23 ? -7.16 19.625 23.547 1 97.69 23 ASP B O 1
ATOM 2421 N N . ILE B 1 24 ? -9.125 19.719 22.391 1 98.44 24 ILE B N 1
ATOM 2422 C CA . ILE B 1 24 ? -8.391 19.938 21.156 1 98.44 24 ILE B CA 1
ATOM 2423 C C . ILE B 1 24 ? -8.945 21.156 20.438 1 98.44 24 ILE B C 1
ATOM 2425 O O . ILE B 1 24 ? -8.883 21.25 19.203 1 98.44 24 ILE B O 1
ATOM 2429 N N . ASP B 1 25 ? -9.57 22.047 21.156 1 98.31 25 ASP B N 1
ATOM 2430 C CA . ASP B 1 25 ? -10.094 23.297 20.609 1 98.31 25 ASP B CA 1
ATOM 2431 C C . ASP B 1 25 ? -8.969 24.172 20.062 1 98.31 25 ASP B C 1
ATOM 2433 O O . ASP B 1 25 ? -8.156 24.688 20.844 1 98.31 25 ASP B O 1
ATOM 2437 N N . PRO B 1 26 ? -8.969 24.438 18.781 1 98.38 26 PRO B N 1
ATOM 2438 C CA . PRO B 1 26 ? -7.855 25.203 18.203 1 98.38 26 PRO B CA 1
ATOM 2439 C C . PRO B 1 26 ? -7.781 26.641 18.734 1 98.38 26 PRO B C 1
ATOM 2441 O O . PRO B 1 26 ? -6.699 27.234 18.75 1 98.38 26 PRO B O 1
ATOM 2444 N N . SER B 1 27 ? -8.891 27.141 19.172 1 97.31 27 SER B N 1
ATOM 2445 C CA . SER B 1 27 ? -8.938 28.531 19.625 1 97.31 27 SER B CA 1
ATOM 2446 C C . SER B 1 27 ? -8.18 28.703 20.953 1 97.31 27 SER B C 1
ATOM 2448 O O . SER B 1 27 ? -7.883 29.828 21.359 1 97.31 27 SER B O 1
ATOM 2450 N N . THR B 1 28 ? -7.926 27.578 21.578 1 97.25 28 THR B N 1
ATOM 2451 C CA . THR B 1 28 ? -7.227 27.656 22.844 1 97.25 28 THR B CA 1
ATOM 2452 C C . THR B 1 28 ? -5.723 27.484 22.656 1 97.25 28 THR B C 1
ATOM 2454 O O . THR B 1 28 ? -4.961 27.469 23.625 1 97.25 28 THR B O 1
ATOM 2457 N N . VAL B 1 29 ? -5.266 27.344 21.438 1 96.56 29 VAL B N 1
ATOM 2458 C CA . VAL B 1 29 ? -3.859 27.141 21.094 1 96.56 29 VAL B CA 1
ATOM 2459 C C . VAL B 1 29 ? -3.291 28.422 20.5 1 96.56 29 VAL B C 1
ATOM 2461 O O . VAL B 1 29 ? -3.979 29.141 19.75 1 96.56 29 VAL B O 1
ATOM 2464 N N . THR B 1 30 ? -2.105 28.781 20.891 1 95.62 30 THR B N 1
ATOM 2465 C CA . THR B 1 30 ? -1.366 29.844 20.234 1 95.62 30 THR B CA 1
ATOM 2466 C C . THR B 1 30 ? -0.073 29.312 19.609 1 95.62 30 THR B C 1
ATOM 2468 O O . THR B 1 30 ? 0.875 29 20.328 1 95.62 30 THR B O 1
ATOM 2471 N N . LEU B 1 31 ? -0.036 29.25 18.297 1 97.25 31 LEU B N 1
ATOM 2472 C CA . LEU B 1 31 ? 1.151 28.766 17.594 1 97.25 31 LEU B CA 1
ATOM 2473 C C . LEU B 1 31 ? 2.248 29.828 17.609 1 97.25 31 LEU B C 1
ATOM 2475 O O . LEU B 1 31 ? 1.962 31.031 17.734 1 97.25 31 LEU B O 1
ATOM 2479 N N . PRO B 1 32 ? 3.486 29.391 17.484 1 95.75 32 PRO B N 1
ATOM 2480 C CA . PRO B 1 32 ? 4.57 30.375 17.406 1 95.75 32 PRO B CA 1
ATOM 2481 C C . PRO B 1 32 ? 4.469 31.25 16.156 1 95.75 32 PRO B C 1
ATOM 2483 O O . PRO B 1 32 ? 3.844 30.875 15.172 1 95.75 32 PRO B O 1
ATOM 2486 N N . SER B 1 33 ? 5.023 32.469 16.234 1 95.75 33 SER B N 1
ATOM 2487 C CA . SER B 1 33 ? 5.066 33.406 15.117 1 95.75 33 SER B CA 1
ATOM 2488 C C . SER B 1 33 ? 6.504 33.688 14.695 1 95.75 33 SER B C 1
ATOM 2490 O O . SER B 1 33 ? 7.336 34.062 15.531 1 95.75 33 SER B O 1
ATOM 2492 N N . PRO B 1 34 ? 6.848 33.438 13.492 1 97.19 34 PRO B N 1
ATOM 2493 C CA . PRO B 1 34 ? 5.965 33.062 12.383 1 97.19 34 PRO B CA 1
ATOM 2494 C C . PRO B 1 34 ? 5.656 31.578 12.344 1 97.19 34 PRO B C 1
ATOM 2496 O O . PRO B 1 34 ? 6.406 30.781 12.906 1 97.19 34 PRO B O 1
ATOM 2499 N N . PHE B 1 35 ? 4.48 31.234 11.859 1 98.38 35 PHE B N 1
ATOM 2500 C CA . PHE B 1 35 ? 4.078 29.844 11.633 1 98.38 35 PHE B CA 1
ATOM 2501 C C . PHE B 1 35 ? 3.375 29.703 10.289 1 98.38 35 PHE B C 1
ATOM 2503 O O . PHE B 1 35 ? 2.268 30.219 10.102 1 98.38 35 PHE B O 1
ATOM 2510 N N . VAL B 1 36 ? 4.031 28.969 9.328 1 98.81 36 VAL B N 1
ATOM 2511 C CA . VAL B 1 36 ? 3.516 28.828 7.969 1 98.81 36 VAL B CA 1
ATOM 2512 C C . VAL B 1 36 ? 3.051 27.391 7.734 1 98.81 36 VAL B C 1
ATOM 2514 O O . VAL B 1 36 ? 3.807 26.438 7.965 1 98.81 36 VAL B O 1
ATOM 2517 N N . VAL B 1 37 ? 1.795 27.219 7.258 1 98.94 37 VAL B N 1
ATOM 2518 C CA . VAL B 1 37 ? 1.199 25.906 7.023 1 98.94 37 VAL B CA 1
ATOM 2519 C C . VAL B 1 37 ? 0.814 25.766 5.555 1 98.94 37 VAL B C 1
ATOM 2521 O O . VAL B 1 37 ? 0.166 26.656 4.988 1 98.94 37 VAL B O 1
ATOM 2524 N N . CYS B 1 38 ? 1.282 24.734 4.93 1 98.94 38 CYS B N 1
ATOM 2525 C CA . CYS B 1 38 ? 0.843 24.375 3.582 1 98.94 38 CYS B CA 1
ATOM 2526 C C . CYS B 1 38 ? -0.19 23.266 3.621 1 98.94 38 CYS B C 1
ATOM 2528 O O . CYS B 1 38 ? 0.052 22.203 4.215 1 98.94 38 CYS B O 1
ATOM 2530 N N . ILE B 1 39 ? -1.323 23.469 3.041 1 98.94 39 ILE B N 1
ATOM 2531 C CA . ILE B 1 39 ? -2.396 22.484 3.008 1 98.94 39 ILE B CA 1
ATOM 2532 C C . ILE B 1 39 ? -2.727 22.125 1.561 1 98.94 39 ILE B C 1
ATOM 2534 O O . ILE B 1 39 ? -3.188 22.984 0.795 1 98.94 39 ILE B O 1
ATOM 2538 N N . VAL B 1 40 ? -2.434 20.891 1.189 1 98.94 40 VAL B N 1
ATOM 2539 C CA . VAL B 1 40 ? -2.793 20.375 -0.123 1 98.94 40 VAL B CA 1
ATOM 2540 C C . VAL B 1 40 ? -4.184 19.75 -0.064 1 98.94 40 VAL B C 1
ATOM 2542 O O . VAL B 1 40 ? -4.434 18.844 0.743 1 98.94 40 VAL B O 1
ATOM 2545 N N . GLY B 1 41 ? -5.066 20.141 -0.92 1 98.56 41 GLY B N 1
ATOM 2546 C CA . GLY B 1 41 ? -6.465 19.734 -0.836 1 98.56 41 GLY B CA 1
ATOM 2547 C C . GLY B 1 41 ? -7.27 20.594 0.122 1 98.56 41 GLY B C 1
ATOM 2548 O O . GLY B 1 41 ? -7.988 20.078 0.976 1 98.56 41 GLY B O 1
ATOM 2549 N N . ALA B 1 42 ? -7.207 21.906 -0.008 1 98.5 42 ALA B N 1
ATOM 2550 C CA . ALA B 1 42 ? -7.766 22.812 0.986 1 98.5 42 ALA B CA 1
ATOM 2551 C C . ALA B 1 42 ? -9.039 23.484 0.467 1 98.5 42 ALA B C 1
ATOM 2553 O O . ALA B 1 42 ? -9.555 24.422 1.084 1 98.5 42 ALA B O 1
ATOM 2554 N N . SER B 1 43 ? -9.602 23.016 -0.644 1 96.69 43 SER B N 1
ATOM 2555 C CA . SER B 1 43 ? -10.625 23.781 -1.351 1 96.69 43 SER B CA 1
ATOM 2556 C C . SER B 1 43 ? -12.016 23.516 -0.77 1 96.69 43 SER B C 1
ATOM 2558 O O . SER B 1 43 ? -12.984 24.188 -1.133 1 96.69 43 SER B O 1
ATOM 2560 N N . ARG B 1 44 ? -12.188 22.5 0.083 1 93.88 44 ARG B N 1
ATOM 2561 C CA . ARG B 1 44 ? -13.484 22.188 0.659 1 93.88 44 ARG B CA 1
ATOM 2562 C C . ARG B 1 44 ? -13.359 21.141 1.764 1 93.88 44 ARG B C 1
ATOM 2564 O O . ARG B 1 44 ? -12.266 20.641 2.016 1 93.88 44 ARG B O 1
ATOM 2571 N N . GLY B 1 45 ? -14.445 21 2.424 1 95.44 45 GLY B N 1
ATOM 2572 C CA . GLY B 1 45 ? -14.57 19.875 3.322 1 95.44 45 GLY B CA 1
ATOM 2573 C C . GLY B 1 45 ? -13.508 19.844 4.406 1 95.44 45 GLY B C 1
ATOM 2574 O O . GLY B 1 45 ? -13.305 20.844 5.105 1 95.44 45 GLY B O 1
ATOM 2575 N N . ILE B 1 46 ? -12.883 18.734 4.547 1 97.94 46 ILE B N 1
ATOM 2576 C CA . ILE B 1 46 ? -11.906 18.484 5.602 1 97.94 46 ILE B CA 1
ATOM 2577 C C . ILE B 1 46 ? -10.734 19.453 5.453 1 97.94 46 ILE B C 1
ATOM 2579 O O . ILE B 1 46 ? -10.242 20 6.441 1 97.94 46 ILE B O 1
ATOM 2583 N N . GLY B 1 47 ? -10.297 19.734 4.184 1 98.5 47 GLY B N 1
ATOM 2584 C CA . GLY B 1 47 ? -9.188 20.641 3.934 1 98.5 47 GLY B CA 1
ATOM 2585 C C . GLY B 1 47 ? -9.469 22.062 4.371 1 98.5 47 GLY B C 1
ATOM 2586 O O . GLY B 1 47 ? -8.609 22.719 4.957 1 98.5 47 GLY B O 1
ATOM 2587 N N . ALA B 1 48 ? -10.648 22.516 4.062 1 98.44 48 ALA B N 1
ATOM 2588 C CA . ALA B 1 48 ? -11.07 23.828 4.523 1 98.44 48 ALA B CA 1
ATOM 2589 C C . ALA B 1 48 ? -11.117 23.891 6.047 1 98.44 48 ALA B C 1
ATOM 2591 O O . ALA B 1 48 ? -10.719 24.891 6.645 1 98.44 48 ALA B O 1
ATOM 2592 N N . GLY B 1 49 ? -11.609 22.812 6.641 1 98.44 49 GLY B N 1
ATOM 2593 C CA . GLY B 1 49 ? -11.641 22.719 8.094 1 98.44 49 GLY B CA 1
ATOM 2594 C C . GLY B 1 49 ? -10.258 22.781 8.719 1 98.44 49 GLY B C 1
ATOM 2595 O O . GLY B 1 49 ? -10.078 23.406 9.766 1 98.44 49 GLY B O 1
ATOM 2596 N N . ILE B 1 50 ? -9.297 22.156 8.109 1 98.88 50 ILE B N 1
ATOM 2597 C CA . ILE B 1 50 ? -7.922 22.188 8.586 1 98.88 50 ILE B CA 1
ATOM 2598 C C . ILE B 1 50 ? -7.391 23.625 8.508 1 98.88 50 ILE B C 1
ATOM 2600 O O . ILE B 1 50 ? -6.77 24.109 9.453 1 98.88 50 ILE B O 1
ATOM 2604 N N . ALA B 1 51 ? -7.68 24.297 7.41 1 98.88 51 ALA B N 1
ATOM 2605 C CA . ALA B 1 51 ? -7.23 25.672 7.227 1 98.88 51 ALA B CA 1
ATOM 2606 C C . ALA B 1 51 ? -7.793 26.578 8.312 1 98.88 51 ALA B C 1
ATOM 2608 O O . ALA B 1 51 ? -7.055 27.359 8.922 1 98.88 51 ALA B O 1
ATOM 2609 N N . THR B 1 52 ? -9.062 26.484 8.578 1 98.81 52 THR B N 1
ATOM 2610 C CA . THR B 1 52 ? -9.695 27.359 9.562 1 98.81 52 THR B CA 1
ATOM 2611 C C . THR B 1 52 ? -9.18 27.047 10.969 1 98.81 52 THR B C 1
ATOM 2613 O O . THR B 1 52 ? -9.062 27.938 11.805 1 98.81 52 THR B O 1
ATOM 2616 N N . ALA B 1 53 ? -8.914 25.766 11.242 1 98.88 53 ALA B N 1
ATOM 2617 C CA . ALA B 1 53 ? -8.367 25.391 12.547 1 98.88 53 ALA B CA 1
ATOM 2618 C C . ALA B 1 53 ? -7.02 26.062 12.789 1 98.88 53 ALA B C 1
ATOM 2620 O O . ALA B 1 53 ? -6.773 26.594 13.875 1 98.88 53 ALA B O 1
ATOM 2621 N N . TYR B 1 54 ? -6.133 26.078 11.789 1 98.88 54 TYR B N 1
ATOM 2622 C CA . TYR B 1 54 ? -4.828 26.703 11.945 1 98.88 54 TYR B CA 1
ATOM 2623 C C . TYR B 1 54 ? -4.961 28.219 12.023 1 98.88 54 TYR B C 1
ATOM 2625 O O . TYR B 1 54 ? -4.188 28.891 12.719 1 98.88 54 TYR B O 1
ATOM 2633 N N . ALA B 1 55 ? -5.934 28.797 11.297 1 98.88 55 ALA B N 1
ATOM 2634 C CA . ALA B 1 55 ? -6.219 30.219 11.438 1 98.88 55 ALA B CA 1
ATOM 2635 C C . ALA B 1 55 ? -6.625 30.562 12.867 1 98.88 55 ALA B C 1
ATOM 2637 O O . ALA B 1 55 ? -6.141 31.531 13.438 1 98.88 55 ALA B O 1
ATOM 2638 N N . LYS B 1 56 ? -7.508 29.75 13.406 1 98.75 56 LYS B N 1
ATOM 2639 C CA . LYS B 1 56 ? -7.953 29.938 14.789 1 98.75 56 LYS B CA 1
ATOM 2640 C C . LYS B 1 56 ? -6.781 29.844 15.758 1 98.75 56 LYS B C 1
ATOM 2642 O O . LYS B 1 56 ? -6.742 30.562 16.766 1 98.75 56 LYS B O 1
ATOM 2647 N N . ALA B 1 57 ? -5.828 28.969 15.438 1 98.69 57 ALA B N 1
ATOM 2648 C CA . ALA B 1 57 ? -4.688 28.719 16.312 1 98.69 57 ALA B CA 1
ATOM 2649 C C . ALA B 1 57 ? -3.615 29.781 16.141 1 98.69 57 ALA B C 1
ATOM 2651 O O . ALA B 1 57 ? -2.578 29.75 16.812 1 98.69 57 ALA B O 1
ATOM 2652 N N . GLY B 1 58 ? -3.805 30.703 15.188 1 98.06 58 GLY B N 1
ATOM 2653 C CA . GLY B 1 58 ? -2.93 31.859 15.094 1 98.06 58 GLY B CA 1
ATOM 2654 C C . GLY B 1 58 ? -1.807 31.672 14.094 1 98.06 58 GLY B C 1
ATOM 2655 O O . GLY B 1 58 ? -0.768 32.344 14.188 1 98.06 58 GLY B O 1
ATOM 2656 N N . SER B 1 59 ? -1.932 30.781 13.148 1 98.38 59 SER B N 1
ATOM 2657 C CA . SER B 1 59 ? -0.934 30.672 12.086 1 98.38 59 SER B CA 1
ATOM 2658 C C . SER B 1 59 ? -0.702 32.031 11.398 1 98.38 59 SER B C 1
ATOM 2660 O O . SER B 1 59 ? -1.649 32.75 11.156 1 98.38 59 SER B O 1
ATOM 2662 N N . THR B 1 60 ? 0.584 32.281 11.109 1 98.5 60 THR B N 1
ATOM 2663 C CA . THR B 1 60 ? 0.938 33.531 10.461 1 98.5 60 THR B CA 1
ATOM 2664 C C . THR B 1 60 ? 0.538 33.5 8.992 1 98.5 60 THR B C 1
ATOM 2666 O O . THR B 1 60 ? 0.142 34.531 8.438 1 98.5 60 THR B O 1
ATOM 2669 N N . ALA B 1 61 ? 0.692 32.375 8.367 1 98.81 61 ALA B N 1
ATOM 2670 C CA . ALA B 1 61 ? 0.449 32.25 6.934 1 98.81 61 ALA B CA 1
ATOM 2671 C C . ALA B 1 61 ? -0.043 30.859 6.559 1 98.81 61 ALA B C 1
ATOM 2673 O O . ALA B 1 61 ? 0.296 29.875 7.223 1 98.81 61 ALA B O 1
ATOM 2674 N N . LEU B 1 62 ? -0.874 30.828 5.551 1 98.88 62 LEU B N 1
ATOM 2675 C CA . LEU B 1 62 ? -1.357 29.578 4.953 1 98.88 62 LEU B CA 1
ATOM 2676 C C . LEU B 1 62 ? -1.054 29.547 3.461 1 98.88 62 LEU B C 1
ATOM 2678 O O . LEU B 1 62 ? -1.177 30.562 2.771 1 98.88 62 LEU B O 1
ATOM 2682 N N . VAL B 1 63 ? -0.522 28.438 3 1 98.94 63 VAL B N 1
ATOM 2683 C CA . VAL B 1 63 ? -0.488 28.109 1.58 1 98.94 63 VAL B CA 1
ATOM 2684 C C . VAL B 1 63 ? -1.576 27.078 1.265 1 98.94 63 VAL B C 1
ATOM 2686 O O . VAL B 1 63 ? -1.509 25.938 1.715 1 98.94 63 VAL B O 1
ATOM 2689 N N . LEU B 1 64 ? -2.611 27.547 0.543 1 98.94 64 LEU B N 1
ATOM 2690 C CA . LEU B 1 64 ? -3.738 26.703 0.18 1 98.94 64 LEU B CA 1
ATOM 2691 C C . LEU B 1 64 ? -3.596 26.188 -1.251 1 98.94 64 LEU B C 1
ATOM 2693 O O . LEU B 1 64 ? -3.525 26.984 -2.193 1 98.94 64 LEU B O 1
ATOM 2697 N N . ALA B 1 65 ? -3.537 24.859 -1.407 1 98.94 65 ALA B N 1
ATOM 2698 C CA . ALA B 1 65 ? -3.252 24.297 -2.723 1 98.94 65 ALA B CA 1
ATOM 2699 C C . ALA B 1 65 ? -4.32 23.281 -3.125 1 98.94 65 ALA B C 1
ATOM 2701 O O . ALA B 1 65 ? -4.777 22.484 -2.299 1 98.94 65 ALA B O 1
ATOM 2702 N N . SER B 1 66 ? -4.781 23.281 -4.246 1 98.5 66 SER B N 1
ATOM 2703 C CA . SER B 1 66 ? -5.668 22.328 -4.895 1 98.5 66 SER B CA 1
ATOM 2704 C C . SER B 1 66 ? -5.852 22.656 -6.375 1 98.5 66 SER B C 1
ATOM 2706 O O . SER B 1 66 ? -5.363 23.688 -6.848 1 98.5 66 SER B O 1
ATOM 2708 N N . ARG B 1 67 ? -6.59 21.875 -7.117 1 96.06 67 ARG B N 1
ATOM 2709 C CA . ARG B 1 67 ? -6.91 22.156 -8.516 1 96.06 67 ARG B CA 1
ATOM 2710 C C . ARG B 1 67 ? -8.039 23.172 -8.625 1 96.06 67 ARG B C 1
ATOM 2712 O O . ARG B 1 67 ? -8.133 23.891 -9.617 1 96.06 67 ARG B O 1
ATOM 2719 N N . ARG B 1 68 ? -8.922 23.312 -7.551 1 94.56 68 ARG B N 1
ATOM 2720 C CA . ARG B 1 68 ? -10.102 24.156 -7.582 1 94.56 68 ARG B CA 1
ATOM 2721 C C . ARG B 1 68 ? -9.82 25.516 -6.93 1 94.56 68 ARG B C 1
ATOM 2723 O O . ARG B 1 68 ? -10.102 25.703 -5.746 1 94.56 68 ARG B O 1
ATOM 2730 N N . ILE B 1 69 ? -9.516 26.422 -7.773 1 97.94 69 ILE B N 1
ATOM 2731 C CA . ILE B 1 69 ? -9.086 27.734 -7.289 1 97.94 69 ILE B CA 1
ATOM 2732 C C . ILE B 1 69 ? -10.242 28.422 -6.578 1 97.94 69 ILE B C 1
ATOM 2734 O O . ILE B 1 69 ? -10.055 29.031 -5.52 1 97.94 69 ILE B O 1
ATOM 2738 N N . SER B 1 70 ? -11.43 28.344 -7.129 1 98.19 70 SER B N 1
ATOM 2739 C CA . SER B 1 70 ? -12.578 29 -6.523 1 98.19 70 SER B CA 1
ATOM 2740 C C . SER B 1 70 ? -12.812 28.516 -5.098 1 98.19 70 SER B C 1
ATOM 2742 O O . SER B 1 70 ? -13.109 29.297 -4.207 1 98.19 70 SER B O 1
ATOM 2744 N N . GLY B 1 71 ? -12.664 27.188 -4.883 1 98.19 71 GLY B N 1
ATOM 2745 C CA . GLY B 1 71 ? -12.781 26.641 -3.543 1 98.19 71 GLY B CA 1
ATOM 2746 C C . GLY B 1 71 ? -11.711 27.141 -2.594 1 98.19 71 GLY B C 1
ATOM 2747 O O . GLY B 1 71 ? -11.977 27.375 -1.411 1 98.19 71 GLY B O 1
ATOM 2748 N N . LEU B 1 72 ? -10.539 27.359 -3.158 1 98.81 72 LEU B N 1
ATOM 2749 C CA . LEU B 1 72 ? -9.445 27.875 -2.346 1 98.81 72 LEU B CA 1
ATOM 2750 C C . LEU B 1 72 ? -9.727 29.312 -1.909 1 98.81 72 LEU B C 1
ATOM 2752 O O . LEU B 1 72 ? -9.398 29.703 -0.787 1 98.81 72 LEU B O 1
ATOM 2756 N N . GLU B 1 73 ? -10.281 30.078 -2.779 1 98.81 73 GLU B N 1
ATOM 2757 C CA . GLU B 1 73 ? -10.633 31.453 -2.453 1 98.81 73 GLU B CA 1
ATOM 2758 C C . GLU B 1 73 ? -11.688 31.516 -1.35 1 98.81 73 GLU B C 1
ATOM 2760 O O . GLU B 1 73 ? -11.617 32.375 -0.464 1 98.81 73 GLU B O 1
ATOM 2765 N N . GLU B 1 74 ? -12.648 30.625 -1.423 1 98.75 74 GLU B N 1
ATOM 2766 C CA . GLU B 1 74 ? -13.656 30.531 -0.368 1 98.75 74 GLU B CA 1
ATOM 2767 C C . GLU B 1 74 ? -13.023 30.172 0.972 1 98.75 74 GLU B C 1
ATOM 2769 O O . GLU B 1 74 ? -13.344 30.781 1.999 1 98.75 74 GLU B O 1
ATOM 2774 N N . THR B 1 75 ? -12.141 29.188 0.931 1 98.75 75 THR B N 1
ATOM 2775 C CA . THR B 1 75 ? -11.422 28.812 2.143 1 98.75 75 THR B CA 1
ATOM 2776 C C . THR B 1 75 ? -10.594 29.984 2.672 1 98.75 75 THR B C 1
ATOM 2778 O O . THR B 1 75 ? -10.578 30.234 3.879 1 98.75 75 THR B O 1
ATOM 2781 N N . ALA B 1 76 ? -9.938 30.688 1.812 1 98.88 76 ALA B N 1
ATOM 2782 C CA . ALA B 1 76 ? -9.133 31.844 2.189 1 98.88 76 ALA B CA 1
ATOM 2783 C C . ALA B 1 76 ? -9.992 32.906 2.881 1 98.88 76 ALA B C 1
ATOM 2785 O O . ALA B 1 76 ? -9.594 33.469 3.906 1 98.88 76 ALA B O 1
ATOM 2786 N N . ALA B 1 77 ? -11.141 33.156 2.34 1 98.81 77 ALA B N 1
ATOM 2787 C CA . ALA B 1 77 ? -12.047 34.156 2.912 1 98.81 77 ALA B CA 1
ATOM 2788 C C . ALA B 1 77 ? -12.484 33.75 4.316 1 98.81 77 ALA B C 1
ATOM 2790 O O . ALA B 1 77 ? -12.555 34.594 5.215 1 98.81 77 ALA B O 1
ATOM 2791 N N . ALA B 1 78 ? -12.789 32.5 4.441 1 98.75 78 ALA B N 1
ATOM 2792 C CA . ALA B 1 78 ? -13.195 32 5.754 1 98.75 78 ALA B CA 1
ATOM 2793 C C . ALA B 1 78 ? -12.078 32.156 6.777 1 98.75 78 ALA B C 1
ATOM 2795 O O . ALA B 1 78 ? -12.328 32.531 7.926 1 98.75 78 ALA B O 1
ATOM 2796 N N . CYS B 1 79 ? -10.875 31.906 6.387 1 98.88 79 CYS B N 1
ATOM 2797 C CA . CYS B 1 79 ? -9.727 32.031 7.277 1 98.88 79 CYS B CA 1
ATOM 2798 C C . CYS B 1 79 ? -9.484 33.5 7.648 1 98.88 79 CYS B C 1
ATOM 2800 O O . CYS B 1 79 ? -9.203 33.812 8.805 1 98.88 79 CYS B O 1
ATOM 2802 N N . LYS B 1 80 ? -9.609 34.406 6.723 1 98.75 80 LYS B N 1
ATOM 2803 C CA . LYS B 1 80 ? -9.406 35.812 6.969 1 98.75 80 LYS B CA 1
ATOM 2804 C C . LYS B 1 80 ? -10.484 36.375 7.898 1 98.75 80 LYS B C 1
ATOM 2806 O O . LYS B 1 80 ? -10.227 37.312 8.672 1 98.75 80 LYS B O 1
ATOM 2811 N N . ALA B 1 81 ? -11.648 35.812 7.797 1 98.69 81 ALA B N 1
ATOM 2812 C CA . ALA B 1 81 ? -12.719 36.219 8.703 1 98.69 81 ALA B CA 1
ATOM 2813 C C . ALA B 1 81 ? -12.375 35.875 10.148 1 98.69 81 ALA B C 1
ATOM 2815 O O . ALA B 1 81 ? -12.766 36.594 11.078 1 98.69 81 ALA B O 1
ATOM 2816 N N . ILE B 1 82 ? -11.633 34.812 10.328 1 98.31 82 ILE B N 1
ATOM 2817 C CA . ILE B 1 82 ? -11.219 34.344 11.648 1 98.31 82 ILE B CA 1
ATOM 2818 C C . ILE B 1 82 ? -10.016 35.156 12.125 1 98.31 82 ILE B C 1
ATOM 2820 O O . ILE B 1 82 ? -9.961 35.594 13.273 1 98.31 82 ILE B O 1
ATOM 2824 N N . ASN B 1 83 ? -9.047 35.281 11.234 1 97.5 83 ASN B N 1
ATOM 2825 C CA . ASN B 1 83 ? -7.793 35.969 11.477 1 97.5 83 ASN B CA 1
ATOM 2826 C C . ASN B 1 83 ? -7.465 36.938 10.336 1 97.5 83 ASN B C 1
ATOM 2828 O O . ASN B 1 83 ? -6.754 36.594 9.398 1 97.5 83 ASN B O 1
ATOM 2832 N N . PRO B 1 84 ? -7.863 38.156 10.484 1 98 84 PRO B N 1
ATOM 2833 C CA . PRO B 1 84 ? -7.715 39.125 9.398 1 98 84 PRO B CA 1
ATOM 2834 C C . PRO B 1 84 ? -6.254 39.375 9.016 1 98 84 PRO B C 1
ATOM 2836 O O . PRO B 1 84 ? -5.965 39.75 7.879 1 98 84 PRO B O 1
ATOM 2839 N N . ALA B 1 85 ? -5.367 39.156 9.883 1 98.12 85 ALA B N 1
ATOM 2840 C CA . ALA B 1 85 ? -3.955 39.469 9.656 1 98.12 85 ALA B CA 1
ATOM 2841 C C . ALA B 1 85 ? -3.25 38.281 8.969 1 98.12 85 ALA B C 1
ATOM 2843 O O . ALA B 1 85 ? -2.123 38.438 8.484 1 98.12 85 ALA B O 1
ATOM 2844 N N . ILE B 1 86 ? -3.887 37.156 8.836 1 98.62 86 ILE B N 1
ATOM 2845 C CA . ILE B 1 86 ? -3.242 35.938 8.297 1 98.62 86 ILE B CA 1
ATOM 2846 C C . ILE B 1 86 ? -2.891 36.156 6.828 1 98.62 86 ILE B C 1
ATOM 2848 O O . ILE B 1 86 ? -3.666 36.75 6.082 1 98.62 86 ILE B O 1
ATOM 2852 N N . GLN B 1 87 ? -1.69 35.812 6.402 1 98.81 87 GLN B N 1
ATOM 2853 C CA . GLN B 1 87 ? -1.292 35.844 5 1 98.81 87 GLN B CA 1
ATOM 2854 C C . GLN B 1 87 ? -1.669 34.531 4.301 1 98.81 87 GLN B C 1
ATOM 2856 O O . GLN B 1 87 ? -1.452 33.438 4.844 1 98.81 87 GLN B O 1
ATOM 2861 N N . ILE B 1 88 ? -2.273 34.656 3.178 1 98.81 88 ILE B N 1
ATOM 2862 C CA . ILE B 1 88 ? -2.717 33.469 2.49 1 98.81 88 ILE B CA 1
ATOM 2863 C C . ILE B 1 88 ? -2.189 33.469 1.057 1 98.81 88 ILE B C 1
ATOM 2865 O O . ILE B 1 88 ? -2.305 34.469 0.346 1 98.81 88 ILE B O 1
ATOM 2869 N N . GLU B 1 89 ? -1.518 32.438 0.654 1 98.75 89 GLU B N 1
ATOM 2870 C CA . GLU B 1 89 ? -1.111 32.156 -0.725 1 98.75 89 GLU B CA 1
ATOM 2871 C C . GLU B 1 89 ? -1.926 31.031 -1.338 1 98.75 89 GLU B C 1
ATOM 2873 O O . GLU B 1 89 ? -1.973 29.938 -0.79 1 98.75 89 GLU B O 1
ATOM 2878 N N . ILE B 1 90 ? -2.625 31.359 -2.387 1 98.75 90 ILE B N 1
ATOM 2879 C CA . ILE B 1 90 ? -3.398 30.359 -3.119 1 98.75 90 ILE B CA 1
ATOM 2880 C C . ILE B 1 90 ? -2.564 29.797 -4.27 1 98.75 90 ILE B C 1
ATOM 2882 O O . ILE B 1 90 ? -2.031 30.562 -5.082 1 98.75 90 ILE B O 1
ATOM 2886 N N . VAL B 1 91 ? -2.43 28.469 -4.371 1 98.75 91 VAL B N 1
ATOM 2887 C CA . VAL B 1 91 ? -1.606 27.844 -5.402 1 98.75 91 VAL B CA 1
ATOM 2888 C C . VAL B 1 91 ? -2.408 26.75 -6.117 1 98.75 91 VAL B C 1
ATOM 2890 O O . VAL B 1 91 ? -2.904 25.828 -5.484 1 98.75 91 VAL B O 1
ATOM 2893 N N . SER B 1 92 ? -2.582 26.922 -7.457 1 98.56 92 SER B N 1
ATOM 2894 C CA . SER B 1 92 ? -3.109 25.812 -8.242 1 98.56 92 SER B CA 1
ATOM 2895 C C . SER B 1 92 ? -2.139 24.625 -8.25 1 98.56 92 SER B C 1
ATOM 2897 O O . SER B 1 92 ? -0.983 24.781 -8.656 1 98.56 92 SER B O 1
ATOM 2899 N N . CYS B 1 93 ? -2.58 23.469 -7.781 1 98.75 93 CYS B N 1
ATOM 2900 C CA . CYS B 1 93 ? -1.681 22.328 -7.637 1 98.75 93 CYS B CA 1
ATOM 2901 C C . CYS B 1 93 ? -2.404 21.031 -7.941 1 98.75 93 CYS B C 1
ATOM 2903 O O . CYS B 1 93 ? -3.461 20.75 -7.371 1 98.75 93 CYS B O 1
ATOM 2905 N N . ASP B 1 94 ? -1.903 20.328 -8.922 1 98.81 94 ASP B N 1
ATOM 2906 C CA . ASP B 1 94 ? -2.297 18.938 -9.172 1 98.81 94 ASP B CA 1
ATOM 2907 C C . ASP B 1 94 ? -1.354 17.969 -8.469 1 98.81 94 ASP B C 1
ATOM 2909 O O . ASP B 1 94 ? -0.224 17.75 -8.914 1 98.81 94 ASP B O 1
ATOM 2913 N N . ILE B 1 95 ? -1.887 17.328 -7.418 1 98.88 95 ILE B N 1
ATOM 2914 C CA . ILE B 1 95 ? -1.056 16.5 -6.555 1 98.88 95 ILE B CA 1
ATOM 2915 C C . ILE B 1 95 ? -0.519 15.312 -7.344 1 98.88 95 ILE B C 1
ATOM 2917 O O . ILE B 1 95 ? 0.445 14.664 -6.93 1 98.88 95 ILE B O 1
ATOM 2921 N N . THR B 1 96 ? -1.16 14.945 -8.531 1 98.75 96 THR B N 1
ATOM 2922 C CA . THR B 1 96 ? -0.731 13.797 -9.32 1 98.75 96 THR B CA 1
ATOM 2923 C C . THR B 1 96 ? 0.401 14.188 -10.266 1 98.75 96 THR B C 1
ATOM 2925 O O . THR B 1 96 ? 0.899 13.352 -11.023 1 98.75 96 THR B O 1
ATOM 2928 N N . SER B 1 97 ? 0.817 15.414 -10.242 1 98.81 97 SER B N 1
ATOM 2929 C CA . SER B 1 97 ? 1.896 15.922 -11.086 1 98.81 97 SER B CA 1
ATOM 2930 C C . SER B 1 97 ? 3.113 16.312 -10.25 1 98.81 97 SER B C 1
ATOM 2932 O O . SER B 1 97 ? 3.055 17.25 -9.453 1 98.81 97 SER B O 1
ATOM 2934 N N . SER B 1 98 ? 4.18 15.594 -10.539 1 98.69 98 SER B N 1
ATOM 2935 C CA . SER B 1 98 ? 5.406 15.875 -9.805 1 98.69 98 SER B CA 1
ATOM 2936 C C . SER B 1 98 ? 5.844 17.328 -9.992 1 98.69 98 SER B C 1
ATOM 2938 O O . SER B 1 98 ? 6.258 17.984 -9.039 1 98.69 98 SER B O 1
ATOM 2940 N N . SER B 1 99 ? 5.746 17.828 -11.148 1 98.75 99 SER B N 1
ATOM 2941 C CA . SER B 1 99 ? 6.16 19.188 -11.43 1 98.75 99 SER B CA 1
ATOM 2942 C C . SER B 1 99 ? 5.242 20.203 -10.75 1 98.75 99 SER B C 1
ATOM 2944 O O . SER B 1 99 ? 5.695 21.266 -10.32 1 98.75 99 SER B O 1
ATOM 2946 N N . SER B 1 100 ? 3.947 19.906 -10.664 1 98.88 100 SER B N 1
ATOM 2947 C CA . SER B 1 100 ? 2.998 20.781 -9.992 1 98.88 100 SER B CA 1
ATOM 2948 C C . SER B 1 100 ? 3.314 20.906 -8.508 1 98.88 100 SER B C 1
ATOM 2950 O O . SER B 1 100 ? 3.305 22.016 -7.953 1 98.88 100 SER B O 1
ATOM 2952 N N . VAL B 1 101 ? 3.654 19.828 -7.871 1 98.94 101 VAL B N 1
ATOM 2953 C CA . VAL B 1 101 ? 3.957 19.828 -6.445 1 98.94 101 VAL B CA 1
ATOM 2954 C C . VAL B 1 101 ? 5.312 20.484 -6.207 1 98.94 101 VAL B C 1
ATOM 2956 O O . VAL B 1 101 ? 5.5 21.188 -5.211 1 98.94 101 VAL B O 1
ATOM 2959 N N . ALA B 1 102 ? 6.246 20.219 -7.113 1 98.81 102 ALA B N 1
ATOM 2960 C CA . ALA B 1 102 ? 7.527 20.922 -7.02 1 98.81 102 ALA B CA 1
ATOM 2961 C C . ALA B 1 102 ? 7.336 22.438 -7.059 1 98.81 102 ALA B C 1
ATOM 2963 O O . ALA B 1 102 ? 7.965 23.156 -6.293 1 98.81 102 ALA B O 1
ATOM 2964 N N . SER B 1 103 ? 6.488 22.891 -7.922 1 98.81 103 SER B N 1
ATOM 2965 C CA . SER B 1 103 ? 6.191 24.312 -8.039 1 98.81 103 SER B CA 1
ATOM 2966 C C . SER B 1 103 ? 5.547 24.844 -6.766 1 98.81 103 SER B C 1
ATOM 2968 O O . SER B 1 103 ? 5.801 25.984 -6.367 1 98.81 103 SER B O 1
ATOM 2970 N N . LEU B 1 104 ? 4.691 24.062 -6.16 1 98.88 104 LEU B N 1
ATOM 2971 C CA . LEU B 1 104 ? 4.086 24.438 -4.883 1 98.88 104 LEU B CA 1
ATOM 2972 C C . LEU B 1 104 ? 5.156 24.703 -3.836 1 98.88 104 LEU B C 1
ATOM 2974 O O . LEU B 1 104 ? 5.094 25.719 -3.127 1 98.88 104 LEU B O 1
ATOM 2978 N N . ALA B 1 105 ? 6.145 23.812 -3.727 1 98.81 105 ALA B N 1
ATOM 2979 C CA . ALA B 1 105 ? 7.234 23.984 -2.768 1 98.81 105 ALA B CA 1
ATOM 2980 C C . ALA B 1 105 ? 8.047 25.234 -3.066 1 98.81 105 ALA B C 1
ATOM 2982 O O . ALA B 1 105 ? 8.383 26 -2.156 1 98.81 105 ALA B O 1
ATOM 2983 N N . GLU B 1 106 ? 8.289 25.438 -4.336 1 98.5 106 GLU B N 1
ATOM 2984 C CA . GLU B 1 106 ? 9.07 26.594 -4.754 1 98.5 106 GLU B CA 1
ATOM 2985 C C . GLU B 1 106 ? 8.352 27.891 -4.426 1 98.5 106 GLU B C 1
ATOM 2987 O O . GLU B 1 106 ? 8.961 28.844 -3.947 1 98.5 106 GLU B O 1
ATOM 2992 N N . ARG B 1 107 ? 7.113 27.938 -4.691 1 98.56 107 ARG B N 1
ATOM 2993 C CA . ARG B 1 107 ? 6.32 29.141 -4.418 1 98.56 107 ARG B CA 1
ATOM 2994 C C . ARG B 1 107 ? 6.238 29.406 -2.92 1 98.56 107 ARG B C 1
ATOM 2996 O O . ARG B 1 107 ? 6.301 30.562 -2.49 1 98.56 107 ARG B O 1
ATOM 3003 N N . THR B 1 108 ? 6.059 28.344 -2.15 1 98.69 108 THR B N 1
ATOM 3004 C CA . THR B 1 108 ? 6.031 28.484 -0.698 1 98.69 108 THR B CA 1
ATOM 3005 C C . THR B 1 108 ? 7.348 29.062 -0.185 1 98.69 108 THR B C 1
ATOM 3007 O O . THR B 1 108 ? 7.344 29.984 0.629 1 98.69 108 THR B O 1
ATOM 3010 N N . ARG B 1 109 ? 8.445 28.516 -0.681 1 97.94 109 ARG B N 1
ATOM 3011 C CA . ARG B 1 109 ? 9.773 29 -0.298 1 97.94 109 ARG B CA 1
ATOM 3012 C C . ARG B 1 109 ? 9.969 30.453 -0.702 1 97.94 109 ARG B C 1
ATOM 3014 O O . ARG B 1 109 ? 10.461 31.266 0.088 1 97.94 109 ARG B O 1
ATOM 3021 N N . ALA B 1 110 ? 9.586 30.797 -1.895 1 98.19 110 ALA B N 1
ATOM 3022 C CA . ALA B 1 110 ? 9.781 32.125 -2.428 1 98.19 110 ALA B CA 1
ATOM 3023 C C . ALA B 1 110 ? 8.961 33.156 -1.653 1 98.19 110 ALA B C 1
ATOM 3025 O O . ALA B 1 110 ? 9.43 34.281 -1.396 1 98.19 110 ALA B O 1
ATOM 3026 N N . ARG B 1 111 ? 7.773 32.812 -1.277 1 98.12 111 ARG B N 1
ATOM 3027 C CA . ARG B 1 111 ? 6.848 33.75 -0.661 1 98.12 111 ARG B CA 1
ATOM 3028 C C . ARG B 1 111 ? 7.164 33.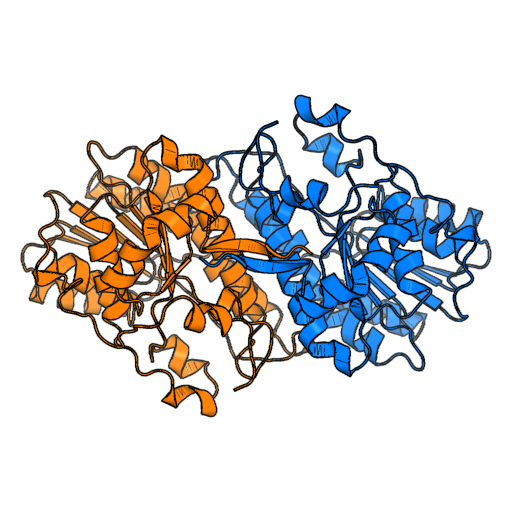938 0.819 1 98.12 111 ARG B C 1
ATOM 3030 O O . ARG B 1 111 ? 7.086 35.062 1.338 1 98.12 111 ARG B O 1
ATOM 3037 N N . PHE B 1 112 ? 7.465 32.844 1.486 1 97.69 112 PHE B N 1
ATOM 3038 C CA . PHE B 1 112 ? 7.516 32.938 2.939 1 97.69 112 PHE B CA 1
ATOM 3039 C C . PHE B 1 112 ? 8.898 32.562 3.459 1 97.69 112 PHE B C 1
ATOM 3041 O O . PHE B 1 112 ? 9.242 32.875 4.602 1 97.69 112 PHE B O 1
ATOM 3048 N N . GLY B 1 113 ? 9.734 31.828 2.627 1 96.88 113 GLY B N 1
ATOM 3049 C CA . GLY B 1 113 ? 11.055 31.375 3.047 1 96.88 113 GLY B CA 1
ATOM 3050 C C . GLY B 1 113 ? 11.008 30.406 4.219 1 96.88 113 GLY B C 1
ATOM 3051 O O . GLY B 1 113 ? 12.008 30.203 4.902 1 96.88 113 GLY B O 1
ATOM 3052 N N . ARG B 1 114 ? 9.75 29.938 4.523 1 96.75 114 ARG B N 1
ATOM 3053 C CA . ARG B 1 114 ? 9.516 29.125 5.707 1 96.75 114 ARG B CA 1
ATOM 3054 C C . ARG B 1 114 ? 8.336 28.188 5.496 1 96.75 114 ARG B C 1
ATOM 3056 O O . ARG B 1 114 ? 7.398 28.516 4.762 1 96.75 114 ARG B O 1
ATOM 3063 N N . LEU B 1 115 ? 8.469 27.031 6.09 1 98.75 115 LEU B N 1
ATOM 3064 C CA . LEU B 1 115 ? 7.348 26.109 6.223 1 98.75 115 LEU B CA 1
ATOM 3065 C C . LEU B 1 115 ? 7.414 25.359 7.551 1 98.75 115 LEU B C 1
ATOM 3067 O O . LEU B 1 115 ? 8.422 24.719 7.859 1 98.75 115 LEU B O 1
ATOM 3071 N N . ASP B 1 116 ? 6.336 25.438 8.312 1 98.81 116 ASP B N 1
ATOM 3072 C CA . ASP B 1 116 ? 6.332 24.797 9.633 1 98.81 116 ASP B CA 1
ATOM 3073 C C . ASP B 1 116 ? 5.551 23.5 9.609 1 98.81 116 ASP B C 1
ATOM 3075 O O . ASP B 1 116 ? 5.875 22.562 10.344 1 98.81 116 ASP B O 1
ATOM 3079 N N . ALA B 1 117 ? 4.508 23.438 8.812 1 98.88 117 ALA B N 1
ATOM 3080 C CA . ALA B 1 117 ? 3.668 22.25 8.719 1 98.88 117 ALA B CA 1
ATOM 3081 C C . ALA B 1 117 ? 3.139 22.062 7.301 1 98.88 117 ALA B C 1
ATOM 3083 O O . ALA B 1 117 ? 2.795 23.031 6.625 1 98.88 117 ALA B O 1
ATOM 3084 N N . ALA B 1 118 ? 3.16 20.875 6.836 1 98.94 118 ALA B N 1
ATOM 3085 C CA . ALA B 1 118 ? 2.543 20.469 5.578 1 98.94 118 ALA B CA 1
ATOM 3086 C C . ALA B 1 118 ? 1.459 19.422 5.816 1 98.94 118 ALA B C 1
ATOM 3088 O O . ALA B 1 118 ? 1.725 18.359 6.398 1 98.94 118 ALA B O 1
ATOM 3089 N N . ILE B 1 119 ? 0.229 19.719 5.438 1 98.94 119 ILE B N 1
ATOM 3090 C CA . ILE B 1 119 ? -0.901 18.812 5.578 1 98.94 119 ILE B CA 1
ATOM 3091 C C . ILE B 1 119 ? -1.368 18.344 4.195 1 98.94 119 ILE B C 1
ATOM 3093 O O . ILE B 1 119 ? -1.838 19.156 3.395 1 98.94 119 ILE B O 1
ATOM 3097 N N . VAL B 1 120 ? -1.219 17.094 3.928 1 98.94 120 VAL B N 1
ATOM 3098 C CA . VAL B 1 120 ? -1.676 16.5 2.676 1 98.94 120 VAL B CA 1
ATOM 3099 C C . VAL B 1 120 ? -3.072 15.914 2.861 1 98.94 120 VAL B C 1
ATOM 3101 O O . VAL B 1 120 ? -3.221 14.797 3.375 1 98.94 120 VAL B O 1
ATOM 3104 N N . ASN B 1 121 ? -4.043 16.609 2.395 1 98.62 121 ASN B N 1
ATOM 3105 C CA . ASN B 1 121 ? -5.434 16.234 2.613 1 98.62 121 ASN B CA 1
ATOM 3106 C C . ASN B 1 121 ? -6.082 15.719 1.329 1 98.62 121 ASN B C 1
ATOM 3108 O O . ASN B 1 121 ? -7.086 15.008 1.378 1 98.62 121 ASN B O 1
ATOM 3112 N N . SER B 1 122 ? -5.445 16.062 0.176 1 95.69 122 SER B N 1
ATOM 3113 C CA . SER B 1 122 ? -6.012 15.602 -1.084 1 95.69 122 SER B CA 1
ATOM 3114 C C . SER B 1 122 ? -6.234 14.094 -1.062 1 95.69 122 SER B C 1
ATOM 3116 O O . SER B 1 122 ? -5.402 13.344 -0.551 1 95.69 122 SER B O 1
ATOM 3118 N N . GLY B 1 123 ? -7.352 13.641 -1.551 1 96.5 123 GLY B N 1
ATOM 3119 C CA . GLY B 1 123 ? -7.715 12.234 -1.62 1 96.5 123 GLY B CA 1
ATOM 3120 C C . GLY B 1 123 ? -8.734 11.938 -2.707 1 96.5 123 GLY B C 1
ATOM 3121 O O . GLY B 1 123 ? -9.43 12.836 -3.174 1 96.5 123 GLY B O 1
ATOM 3122 N N . TYR B 1 124 ? -8.75 10.766 -3.111 1 97.12 124 TYR B N 1
ATOM 3123 C CA . TYR B 1 124 ? -9.688 10.289 -4.117 1 97.12 124 TYR B CA 1
ATOM 3124 C C . TYR B 1 124 ? -10.148 8.867 -3.805 1 97.12 124 TYR B C 1
ATOM 3126 O O . TYR B 1 124 ? -9.32 7.969 -3.619 1 97.12 124 TYR B O 1
ATOM 3134 N N . SER B 1 125 ? -11.43 8.695 -3.705 1 96 125 SER B N 1
ATOM 3135 C CA . SER B 1 125 ? -11.992 7.375 -3.426 1 96 125 SER B CA 1
ATOM 3136 C C . SER B 1 125 ? -12.398 6.66 -4.711 1 96 125 SER B C 1
ATOM 3138 O O . SER B 1 125 ? -12.156 5.461 -4.863 1 96 125 SER B O 1
ATOM 3140 N N . GLY B 1 126 ? -12.992 7.395 -5.688 1 94.5 126 GLY B N 1
ATOM 3141 C CA . GLY B 1 126 ? -13.695 6.809 -6.816 1 94.5 126 GLY B CA 1
ATOM 3142 C C . GLY B 1 126 ? -14.969 6.082 -6.414 1 94.5 126 GLY B C 1
ATOM 3143 O O . GLY B 1 126 ? -15.266 5.953 -5.223 1 94.5 126 GLY B O 1
ATOM 3144 N N . PRO B 1 127 ? -15.781 5.699 -7.449 1 93.81 127 PRO B N 1
ATOM 3145 C CA . PRO B 1 127 ? -17.016 4.969 -7.133 1 93.81 127 PRO B CA 1
ATOM 3146 C C . PRO B 1 127 ? -16.75 3.676 -6.367 1 93.81 127 PRO B C 1
ATOM 3148 O O . PRO B 1 127 ? -15.797 2.959 -6.668 1 93.81 127 PRO B O 1
ATOM 3151 N N . VAL B 1 128 ? -17.578 3.412 -5.395 1 94.06 128 VAL B N 1
ATOM 3152 C CA . VAL B 1 128 ? -17.391 2.221 -4.574 1 94.06 128 VAL B CA 1
ATOM 3153 C C . VAL B 1 128 ? -17.797 0.98 -5.363 1 94.06 128 VAL B C 1
ATOM 3155 O O . VAL B 1 128 ? -18.953 0.874 -5.809 1 94.06 128 VAL B O 1
ATOM 3158 N N . ARG B 1 129 ? -16.875 0.117 -5.59 1 93.62 129 ARG B N 1
ATOM 3159 C CA . ARG B 1 129 ? -17.078 -1.231 -6.113 1 93.62 129 ARG B CA 1
ATOM 3160 C C . ARG B 1 129 ? -16.469 -2.275 -5.18 1 93.62 129 ARG B C 1
ATOM 3162 O O . ARG B 1 129 ? -15.344 -2.109 -4.695 1 93.62 129 ARG B O 1
ATOM 3169 N N . THR B 1 130 ? -17.234 -3.342 -4.918 1 94.19 130 THR B N 1
ATOM 3170 C CA . THR B 1 130 ? -16.766 -4.305 -3.928 1 94.19 130 THR B CA 1
ATOM 3171 C C . THR B 1 130 ? -16.062 -5.48 -4.605 1 94.19 130 THR B C 1
ATOM 3173 O O . THR B 1 130 ? -15.445 -6.309 -3.938 1 94.19 130 THR B O 1
ATOM 3176 N N . GLN B 1 131 ? -16.078 -5.535 -5.949 1 97 131 GLN B N 1
ATOM 3177 C CA . GLN B 1 131 ? -15.336 -6.52 -6.723 1 97 131 GLN B CA 1
ATOM 3178 C C . GLN B 1 131 ? -14.281 -5.848 -7.598 1 97 131 GLN B C 1
ATOM 3180 O O . GLN B 1 131 ? -14.609 -4.996 -8.43 1 97 131 GLN B O 1
ATOM 3185 N N . ILE B 1 132 ? -13.086 -6.281 -7.434 1 96.56 132 ILE B N 1
ATOM 3186 C CA . ILE B 1 132 ? -11.984 -5.605 -8.109 1 96.56 132 ILE B CA 1
ATOM 3187 C C . ILE B 1 132 ? -12.148 -5.727 -9.617 1 96.56 132 ILE B C 1
ATOM 3189 O O . ILE B 1 132 ? -11.742 -4.836 -10.367 1 96.56 132 ILE B O 1
ATOM 3193 N N . THR B 1 133 ? -12.82 -6.801 -10.102 1 97.69 133 THR B N 1
ATOM 3194 C CA . THR B 1 133 ? -13 -7.023 -11.531 1 97.69 133 THR B CA 1
ATOM 3195 C C . THR B 1 133 ? -13.969 -6.008 -12.117 1 97.69 133 THR B C 1
ATOM 3197 O O . THR B 1 133 ? -14.055 -5.852 -13.344 1 97.69 133 THR B O 1
ATOM 3200 N N . GLU B 1 134 ? -14.688 -5.285 -11.281 1 97.38 134 GLU B N 1
ATOM 3201 C CA . GLU B 1 134 ? -15.648 -4.277 -11.711 1 97.38 134 GLU B CA 1
ATOM 3202 C C . GLU B 1 134 ? -15.047 -2.879 -11.672 1 97.38 134 GLU B C 1
ATOM 3204 O O . GLU B 1 134 ? -15.672 -1.909 -12.102 1 97.38 134 GLU B O 1
ATOM 3209 N N . THR B 1 135 ? -13.883 -2.76 -11.211 1 97.44 135 THR B N 1
ATOM 3210 C CA . THR B 1 135 ? -13.227 -1.462 -11.078 1 97.44 135 THR B CA 1
ATOM 3211 C C . THR B 1 135 ? -12.633 -1.017 -12.414 1 97.44 135 THR B C 1
ATOM 3213 O O . THR B 1 135 ? -11.914 -1.78 -13.062 1 97.44 135 THR B O 1
ATOM 3216 N N . ASP B 1 136 ? -12.93 0.177 -12.797 1 97.69 136 ASP B N 1
ATOM 3217 C CA . ASP B 1 136 ? -12.328 0.762 -14 1 97.69 136 ASP B CA 1
ATOM 3218 C C . ASP B 1 136 ? -10.836 0.995 -13.812 1 97.69 136 ASP B C 1
ATOM 3220 O O . ASP B 1 136 ? -10.414 1.571 -12.805 1 97.69 136 ASP B O 1
ATOM 3224 N N . PRO B 1 137 ? -10.016 0.486 -14.797 1 98.44 137 PRO B N 1
ATOM 3225 C CA . PRO B 1 137 ? -8.562 0.646 -14.664 1 98.44 137 PRO B CA 1
ATOM 3226 C C . PRO B 1 137 ? -8.148 2.096 -14.422 1 98.44 137 PRO B C 1
ATOM 3228 O O . PRO B 1 137 ? -7.266 2.361 -13.602 1 98.44 137 PRO B O 1
ATOM 3231 N N . GLU B 1 138 ? -8.758 3 -15.062 1 98.19 138 GLU B N 1
ATOM 3232 C CA . GLU B 1 138 ? -8.406 4.406 -14.898 1 98.19 138 GLU B CA 1
ATOM 3233 C C . GLU B 1 138 ? -8.758 4.91 -13.508 1 98.19 138 GLU B C 1
ATOM 3235 O O . GLU B 1 138 ? -8.039 5.727 -12.93 1 98.19 138 GLU B O 1
ATOM 3240 N N . THR B 1 139 ? -9.891 4.492 -12.992 1 97.88 139 THR B N 1
ATOM 3241 C CA . THR B 1 139 ? -10.305 4.859 -11.648 1 97.88 139 THR B CA 1
ATOM 3242 C C . THR B 1 139 ? -9.305 4.352 -10.617 1 97.88 139 THR B C 1
ATOM 3244 O O . THR B 1 139 ? -8.938 5.074 -9.688 1 97.88 139 THR B O 1
ATOM 3247 N N . PHE B 1 140 ? -8.891 3.102 -10.797 1 98.69 140 PHE B N 1
ATOM 3248 C CA . PHE B 1 140 ? -7.914 2.508 -9.891 1 98.69 140 PHE B CA 1
ATOM 3249 C C . PHE B 1 140 ? -6.605 3.289 -9.922 1 98.69 140 PHE B C 1
ATOM 3251 O O . PHE B 1 140 ? -6.043 3.615 -8.875 1 98.69 140 PHE B O 1
ATOM 3258 N N . LEU B 1 141 ? -6.176 3.574 -11.117 1 98.62 141 LEU B N 1
ATOM 3259 C CA . LEU B 1 141 ? -4.93 4.316 -11.297 1 98.62 141 LEU B CA 1
ATOM 3260 C C . LEU B 1 141 ? -5.031 5.707 -10.68 1 98.62 141 LEU B C 1
ATOM 3262 O O . LEU B 1 141 ? -4.082 6.184 -10.055 1 98.62 141 LEU B O 1
ATOM 3266 N N . ASN B 1 142 ? -6.129 6.359 -10.828 1 98.31 142 ASN B N 1
ATOM 3267 C CA . ASN B 1 142 ? -6.316 7.703 -10.289 1 98.31 142 ASN B CA 1
ATOM 3268 C C . ASN B 1 142 ? -6.262 7.711 -8.766 1 98.31 142 ASN B C 1
ATOM 3270 O O . ASN B 1 142 ? -5.645 8.594 -8.164 1 98.31 142 ASN B O 1
ATOM 3274 N N . ALA B 1 143 ? -6.93 6.754 -8.117 1 98.62 143 ALA B N 1
ATOM 3275 C CA . ALA B 1 143 ? -6.855 6.637 -6.66 1 98.62 143 ALA B CA 1
ATOM 3276 C C . ALA B 1 143 ? -5.414 6.453 -6.199 1 98.62 143 ALA B C 1
ATOM 3278 O O . ALA B 1 143 ? -4.98 7.074 -5.227 1 98.62 143 ALA B O 1
ATOM 3279 N N . THR B 1 144 ? -4.688 5.609 -6.934 1 98.88 144 THR B N 1
ATOM 3280 C CA . THR B 1 144 ? -3.285 5.352 -6.629 1 98.88 144 THR B CA 1
ATOM 3281 C C . THR B 1 144 ? -2.455 6.621 -6.777 1 98.88 144 THR B C 1
ATOM 3283 O O . THR B 1 144 ? -1.672 6.965 -5.891 1 98.88 144 THR B O 1
ATOM 3286 N N . ASN B 1 145 ? -2.652 7.324 -7.84 1 98.88 145 ASN B N 1
ATOM 3287 C CA . ASN B 1 145 ? -1.866 8.516 -8.141 1 98.88 145 ASN B CA 1
ATOM 3288 C C . ASN B 1 145 ? -2.127 9.633 -7.137 1 98.88 145 ASN B C 1
ATOM 3290 O O . ASN B 1 145 ? -1.202 10.344 -6.734 1 98.88 145 ASN B O 1
ATOM 3294 N N . VAL B 1 146 ? -3.32 9.789 -6.73 1 98.88 146 VAL B N 1
ATOM 3295 C CA . VAL B 1 146 ? -3.682 10.883 -5.832 1 98.88 146 VAL B CA 1
ATOM 3296 C C . VAL B 1 146 ? -3.27 10.531 -4.402 1 98.88 146 VAL B C 1
ATOM 3298 O O . VAL B 1 146 ? -2.498 11.266 -3.777 1 98.88 146 VAL B O 1
ATOM 3301 N N . ASN B 1 147 ? -3.723 9.391 -3.908 1 98.88 147 ASN B N 1
ATOM 3302 C CA . ASN B 1 147 ? -3.623 9.07 -2.488 1 98.88 147 ASN B CA 1
ATOM 3303 C C . ASN B 1 147 ? -2.209 8.633 -2.109 1 98.88 147 ASN B C 1
ATOM 3305 O O . ASN B 1 147 ? -1.765 8.867 -0.985 1 98.88 147 ASN B O 1
ATOM 3309 N N . TYR B 1 148 ? -1.556 7.961 -3.043 1 98.88 148 TYR B N 1
ATOM 3310 C CA . TYR B 1 148 ? -0.278 7.316 -2.76 1 98.88 148 TYR B CA 1
ATOM 3311 C C . TYR B 1 148 ? 0.872 8.078 -3.412 1 98.88 148 TYR B C 1
ATOM 3313 O O . TYR B 1 148 ? 1.607 8.797 -2.736 1 98.88 148 TYR B O 1
ATOM 3321 N N . VAL B 1 149 ? 0.923 8.156 -4.707 1 98.94 149 VAL B N 1
ATOM 3322 C CA . VAL B 1 149 ? 2.027 8.797 -5.418 1 98.94 149 VAL B CA 1
ATOM 3323 C C . VAL B 1 149 ? 2.023 10.297 -5.129 1 98.94 149 VAL B C 1
ATOM 3325 O O . VAL B 1 149 ? 3.084 10.906 -4.969 1 98.94 149 VAL B O 1
ATOM 3328 N N . GLY B 1 150 ? 0.853 10.859 -5.074 1 98.94 150 GLY B N 1
ATOM 3329 C CA . GLY B 1 150 ? 0.739 12.273 -4.738 1 98.94 150 GLY B CA 1
ATOM 3330 C C . GLY B 1 150 ? 1.326 12.617 -3.383 1 98.94 150 GLY B C 1
ATOM 3331 O O . GLY B 1 150 ? 1.961 13.656 -3.221 1 98.94 150 GLY B O 1
ATOM 3332 N N . THR B 1 151 ? 1.098 11.766 -2.398 1 98.94 151 THR B N 1
ATOM 3333 C CA . THR B 1 151 ? 1.683 11.953 -1.075 1 98.94 151 THR B CA 1
ATOM 3334 C C . THR B 1 151 ? 3.205 11.891 -1.142 1 98.94 151 THR B C 1
ATOM 3336 O O . THR B 1 151 ? 3.895 12.656 -0.465 1 98.94 151 THR B O 1
ATOM 3339 N N . PHE B 1 152 ? 3.74 10.977 -1.946 1 98.94 152 PHE B N 1
ATOM 3340 C CA . PHE B 1 152 ? 5.18 10.906 -2.164 1 98.94 152 PHE B CA 1
ATOM 3341 C C . PHE B 1 152 ? 5.703 12.227 -2.729 1 98.94 152 PHE B C 1
ATOM 3343 O O . PHE B 1 152 ? 6.723 12.742 -2.264 1 98.94 152 PHE B O 1
ATOM 3350 N N . TYR B 1 153 ? 5.008 12.766 -3.752 1 98.94 153 TYR B N 1
ATOM 3351 C CA . TYR B 1 153 ? 5.453 14.031 -4.328 1 98.94 153 TYR B CA 1
ATOM 3352 C C . TYR B 1 153 ? 5.496 15.125 -3.268 1 98.94 153 TYR B C 1
ATOM 3354 O O . TYR B 1 153 ? 6.453 15.898 -3.203 1 98.94 153 TYR B O 1
ATOM 3362 N N . CYS B 1 154 ? 4.469 15.18 -2.459 1 98.94 154 CYS B N 1
ATOM 3363 C CA . CYS B 1 154 ? 4.445 16.172 -1.39 1 98.94 154 CYS B CA 1
ATOM 3364 C C . CYS B 1 154 ? 5.621 15.977 -0.44 1 98.94 154 CYS B C 1
ATOM 3366 O O . CYS B 1 154 ? 6.297 16.953 -0.078 1 98.94 154 CYS B O 1
ATOM 3368 N N . ALA B 1 155 ? 5.855 14.711 -0.028 1 98.88 155 ALA B N 1
ATOM 3369 C CA . ALA B 1 155 ? 6.984 14.438 0.856 1 98.88 155 ALA B CA 1
ATOM 3370 C C . ALA B 1 155 ? 8.305 14.844 0.203 1 98.88 155 ALA B C 1
ATOM 3372 O O . ALA B 1 155 ? 9.125 15.516 0.826 1 98.88 155 ALA B O 1
ATOM 3373 N N . LYS B 1 156 ? 8.477 14.469 -1.048 1 98.81 156 LYS B N 1
ATOM 3374 C CA . LYS B 1 156 ? 9.727 14.719 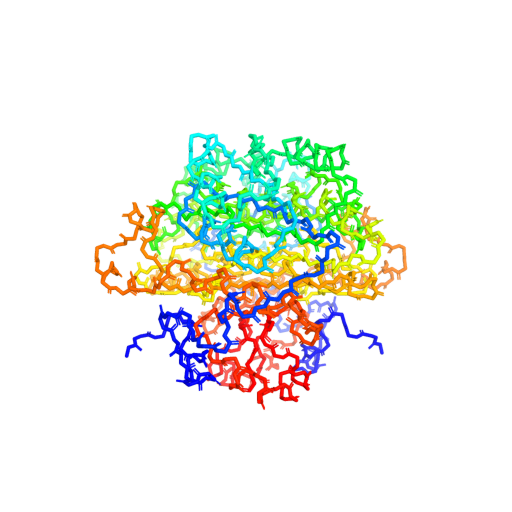-1.765 1 98.81 156 LYS B CA 1
ATOM 3375 C C . LYS B 1 156 ? 10.047 16.203 -1.812 1 98.81 156 LYS B C 1
ATOM 3377 O O . LYS B 1 156 ? 11.195 16.609 -1.643 1 98.81 156 LYS B O 1
ATOM 3382 N N . PHE B 1 157 ? 9.047 17.016 -1.98 1 98.88 157 PHE B N 1
ATOM 3383 C CA . PHE B 1 157 ? 9.352 18.406 -2.32 1 98.88 157 PHE B CA 1
ATOM 3384 C C . PHE B 1 157 ? 9.117 19.328 -1.124 1 98.88 157 PHE B C 1
ATOM 3386 O O . PHE B 1 157 ? 9.75 20.375 -1.008 1 98.88 157 PHE B O 1
ATOM 3393 N N . LEU B 1 158 ? 8.227 18.953 -0.165 1 98.94 158 LEU B N 1
ATOM 3394 C CA . LEU B 1 158 ? 7.914 19.844 0.948 1 98.94 158 LEU B CA 1
ATOM 3395 C C . LEU B 1 158 ? 8.766 19.516 2.168 1 98.94 158 LEU B C 1
ATOM 3397 O O . LEU B 1 158 ? 9.047 20.391 2.992 1 98.94 158 LEU B O 1
ATOM 3401 N N . VAL B 1 159 ? 9.211 18.234 2.328 1 98.81 159 VAL B N 1
ATOM 3402 C CA . VAL B 1 159 ? 9.977 17.828 3.5 1 98.81 159 VAL B CA 1
ATOM 3403 C C . VAL B 1 159 ? 11.297 18.594 3.545 1 98.81 159 VAL B C 1
ATOM 3405 O O . VAL B 1 159 ? 11.703 19.094 4.602 1 98.81 159 VAL B O 1
ATOM 3408 N N . PRO B 1 160 ? 12.008 18.75 2.357 1 98.62 160 PRO B N 1
ATOM 3409 C CA . PRO B 1 160 ? 13.242 19.547 2.414 1 98.62 160 PRO B CA 1
ATOM 3410 C C . PRO B 1 160 ? 13 20.969 2.926 1 98.62 160 PRO B C 1
ATOM 3412 O O . PRO B 1 160 ? 13.836 21.516 3.652 1 98.62 160 PRO B O 1
ATOM 3415 N N . LEU B 1 161 ? 11.883 21.531 2.574 1 98.44 161 LEU B N 1
ATOM 3416 C CA . LEU B 1 161 ? 11.539 22.875 3.045 1 98.44 161 LEU B CA 1
ATOM 3417 C C . LEU B 1 161 ? 11.258 22.875 4.543 1 98.44 161 LEU B C 1
ATOM 3419 O O . LEU B 1 161 ? 11.68 23.781 5.262 1 98.44 161 LEU B O 1
ATOM 3423 N N . LEU B 1 162 ? 10.555 21.875 5.02 1 98.75 162 LEU B N 1
ATOM 3424 C CA . LEU B 1 162 ? 10.297 21.719 6.445 1 98.75 162 LEU B CA 1
ATOM 3425 C C . LEU B 1 162 ? 11.609 21.594 7.223 1 98.75 162 LEU B C 1
ATOM 3427 O O . LEU B 1 162 ? 11.789 22.266 8.242 1 98.75 162 LEU B O 1
ATOM 3431 N N . LEU B 1 163 ? 12.531 20.812 6.707 1 98.12 163 LEU B N 1
ATOM 3432 C CA . LEU B 1 163 ? 13.773 20.516 7.398 1 98.12 163 LEU B CA 1
ATOM 3433 C C . LEU B 1 163 ? 14.711 21.719 7.391 1 98.12 163 LEU B C 1
ATOM 3435 O O . LEU B 1 163 ? 15.508 21.891 8.312 1 98.12 163 LEU B O 1
ATOM 3439 N N . SER B 1 164 ? 14.547 22.547 6.379 1 97.19 164 SER B N 1
ATOM 3440 C CA . SER B 1 164 ? 15.469 23.672 6.23 1 97.19 164 SER B CA 1
ATOM 3441 C C . SER B 1 164 ? 14.977 24.891 6.988 1 97.19 164 SER B C 1
ATOM 3443 O O . SER B 1 164 ? 15.688 25.891 7.094 1 97.19 164 SER B O 1
ATOM 3445 N N . THR B 1 165 ? 13.75 24.844 7.527 1 96.44 165 THR B N 1
ATOM 3446 C CA . THR B 1 165 ? 13.18 25.984 8.25 1 96.44 165 THR B CA 1
ATOM 3447 C C . THR B 1 165 ? 13.812 26.109 9.633 1 96.44 165 THR B C 1
ATOM 3449 O O . THR B 1 165 ? 13.703 25.203 10.461 1 96.44 165 THR B O 1
ATOM 3452 N N . PRO B 1 166 ? 14.523 27.203 9.836 1 90.56 166 PRO B N 1
ATOM 3453 C CA . PRO B 1 166 ? 15.133 27.391 11.156 1 90.56 166 PRO B CA 1
ATOM 3454 C C . PRO B 1 166 ? 14.102 27.422 12.281 1 90.56 166 PRO B C 1
ATOM 3456 O O . PRO B 1 166 ? 13.078 28.094 12.164 1 90.56 166 PRO B O 1
ATOM 3459 N N . ASP B 1 167 ? 14.25 26.672 13.305 1 91.69 167 ASP B N 1
ATOM 3460 C CA . ASP B 1 167 ? 13.375 26.609 14.469 1 91.69 167 ASP B CA 1
ATOM 3461 C C . ASP B 1 167 ? 11.961 26.188 14.07 1 91.69 167 ASP B C 1
ATOM 3463 O O . ASP B 1 167 ? 10.984 26.562 14.727 1 91.69 167 ASP B O 1
ATOM 3467 N N . GLY B 1 168 ? 11.844 25.578 12.922 1 94.38 168 GLY B N 1
ATOM 3468 C CA . GLY B 1 168 ? 10.547 25.125 12.453 1 94.38 168 GLY B CA 1
ATOM 3469 C C . GLY B 1 168 ? 10.016 23.922 13.219 1 94.38 168 GLY B C 1
ATOM 3470 O O . GLY B 1 168 ? 10.781 23.203 13.852 1 94.38 168 GLY B O 1
ATOM 3471 N N . LYS B 1 169 ? 8.695 23.719 13.234 1 96.44 169 LYS B N 1
ATOM 3472 C CA . LYS B 1 169 ? 8.07 22.594 13.922 1 96.44 169 LYS B CA 1
ATOM 3473 C C . LYS B 1 169 ? 8.234 21.297 13.133 1 96.44 169 LYS B C 1
ATOM 3475 O O . LYS B 1 169 ? 8.242 20.203 13.703 1 96.44 169 LYS B O 1
ATOM 3480 N N . ARG B 1 170 ? 8.383 21.438 11.789 1 98.25 170 ARG B N 1
ATOM 3481 C CA . ARG B 1 170 ? 8.68 20.328 10.891 1 98.25 170 ARG B CA 1
ATOM 3482 C C . ARG B 1 170 ? 7.617 19.234 10.984 1 98.25 170 ARG B C 1
ATOM 3484 O O . ARG B 1 170 ? 7.93 18.078 11.25 1 98.25 170 ARG B O 1
ATOM 3491 N N . ILE B 1 171 ? 6.348 19.656 10.727 1 98.75 171 ILE B N 1
ATOM 3492 C CA . ILE B 1 171 ? 5.195 18.766 10.805 1 98.75 171 ILE B CA 1
ATOM 3493 C C . ILE B 1 171 ? 4.762 18.344 9.406 1 98.75 171 ILE B C 1
ATOM 3495 O O . ILE B 1 171 ? 4.586 19.203 8.523 1 98.75 171 ILE B O 1
ATOM 3499 N N . PHE B 1 172 ? 4.684 17.078 9.18 1 98.94 172 PHE B N 1
ATOM 3500 C CA . PHE B 1 172 ? 4.09 16.531 7.961 1 98.94 172 PHE B CA 1
ATOM 3501 C C . PHE B 1 172 ? 2.93 15.602 8.297 1 98.94 172 PHE B C 1
ATOM 3503 O O . PHE B 1 172 ? 3.129 14.547 8.898 1 98.94 172 PHE B O 1
ATOM 3510 N N . ILE B 1 173 ? 1.689 15.961 7.941 1 98.94 173 ILE B N 1
ATOM 3511 C CA . ILE B 1 173 ? 0.511 15.156 8.25 1 98.94 173 ILE B CA 1
ATOM 3512 C C . ILE B 1 173 ? -0.15 14.695 6.957 1 98.94 173 ILE B C 1
ATOM 3514 O O . ILE B 1 173 ? -0.39 15.492 6.051 1 98.94 173 ILE B O 1
ATOM 3518 N N . GLY B 1 174 ? -0.297 13.414 6.785 1 98.88 174 GLY B N 1
ATOM 3519 C CA . GLY B 1 174 ? -1.182 12.883 5.762 1 98.88 174 GLY B CA 1
ATOM 3520 C C . GLY B 1 174 ? -2.564 12.547 6.289 1 98.88 174 GLY B C 1
ATOM 3521 O O . GLY B 1 174 ? -2.703 11.789 7.25 1 98.88 174 GLY B O 1
ATOM 3522 N N . VAL B 1 175 ? -3.574 13.18 5.68 1 98.75 175 VAL B N 1
ATOM 3523 C CA . VAL B 1 175 ? -4.938 12.773 6.004 1 98.75 175 VAL B CA 1
ATOM 3524 C C . VAL B 1 175 ? -5.23 11.406 5.395 1 98.75 175 VAL B C 1
ATOM 3526 O O . VAL B 1 175 ? -5.426 11.281 4.18 1 98.75 175 VAL B O 1
ATOM 3529 N N . SER B 1 176 ? -5.242 10.453 6.223 1 98.31 176 SER B N 1
ATOM 3530 C CA . SER B 1 176 ? -5.379 9.055 5.848 1 98.31 176 SER B CA 1
ATOM 3531 C C . SER B 1 176 ? -6.789 8.539 6.109 1 98.31 176 SER B C 1
ATOM 3533 O O . SER B 1 176 ? -7.766 9.281 5.934 1 98.31 176 SER B O 1
ATOM 3535 N N . SER B 1 177 ? -6.902 7.238 6.387 1 97.56 177 SER B N 1
ATOM 3536 C CA . SER B 1 177 ? -8.219 6.648 6.574 1 97.56 177 SER B CA 1
ATOM 3537 C C . SER B 1 177 ? -8.125 5.289 7.262 1 97.56 177 SER B C 1
ATOM 3539 O O . SER B 1 177 ? -7.234 4.492 6.957 1 97.56 177 SER B O 1
ATOM 3541 N N . LEU B 1 178 ? -9.07 5.039 8.164 1 96.75 178 LEU B N 1
ATOM 3542 C CA . LEU B 1 178 ? -9.211 3.689 8.703 1 96.75 178 LEU B CA 1
ATOM 3543 C C . LEU B 1 178 ? -9.641 2.713 7.613 1 96.75 178 LEU B C 1
ATOM 3545 O O . LEU B 1 178 ? -9.531 1.496 7.789 1 96.75 178 LEU B O 1
ATOM 3549 N N . ALA B 1 179 ? -10.07 3.242 6.477 1 96.38 179 ALA B N 1
ATOM 3550 C CA . ALA B 1 179 ? -10.398 2.387 5.34 1 96.38 179 ALA B CA 1
ATOM 3551 C C . ALA B 1 179 ? -9.188 1.567 4.898 1 96.38 179 ALA B C 1
ATOM 3553 O O . ALA B 1 179 ? -9.336 0.537 4.238 1 96.38 179 ALA B O 1
ATOM 3554 N N . SER B 1 180 ? -7.973 2.027 5.25 1 97.81 180 SER B N 1
ATOM 3555 C CA . SER B 1 180 ? -6.75 1.299 4.938 1 97.81 180 SER B CA 1
ATOM 3556 C C . SER B 1 180 ? -6.781 -0.111 5.52 1 97.81 180 SER B C 1
ATOM 3558 O O . SER B 1 180 ? -6.023 -0.982 5.09 1 97.81 180 SER B O 1
ATOM 3560 N N . MET B 1 181 ? -7.68 -0.333 6.52 1 97.31 181 MET B N 1
ATOM 3561 C CA . MET B 1 181 ? -7.754 -1.622 7.203 1 97.31 181 MET B CA 1
ATOM 3562 C C . MET B 1 181 ? -8.945 -2.436 6.703 1 97.31 181 MET B C 1
ATOM 3564 O O . MET B 1 181 ? -9.062 -3.623 7.004 1 97.31 181 MET B O 1
ATOM 3568 N N . ILE B 1 182 ? -9.828 -1.832 5.93 1 96.44 182 ILE B N 1
ATOM 3569 C CA . ILE B 1 182 ? -11.039 -2.504 5.473 1 96.44 182 ILE B CA 1
ATOM 3570 C C . ILE B 1 182 ? -10.703 -3.457 4.328 1 96.44 182 ILE B C 1
ATOM 3572 O O . ILE B 1 182 ? -10 -3.084 3.389 1 96.44 182 ILE B O 1
ATOM 3576 N N . VAL B 1 183 ? -11.25 -4.727 4.441 1 96.06 183 VAL B N 1
ATOM 3577 C CA . VAL B 1 183 ? -10.93 -5.711 3.41 1 96.06 183 VAL B CA 1
ATOM 3578 C C . VAL B 1 183 ? -12.211 -6.41 2.955 1 96.06 183 VAL B C 1
ATOM 3580 O O . VAL B 1 183 ? -12.188 -7.215 2.021 1 96.06 183 VAL B O 1
ATOM 3583 N N . ARG B 1 184 ? -13.297 -6.133 3.615 1 95.38 184 ARG B N 1
ATOM 3584 C CA . ARG B 1 184 ? -14.586 -6.734 3.283 1 95.38 184 ARG B CA 1
ATOM 3585 C C . ARG B 1 184 ? -15.734 -5.812 3.676 1 95.38 184 ARG B C 1
ATOM 3587 O O . ARG B 1 184 ? -15.516 -4.785 4.324 1 95.38 184 ARG B O 1
ATOM 3594 N N . GLY B 1 185 ? -16.906 -6.156 3.244 1 93 185 GLY B N 1
ATOM 3595 C CA . GLY B 1 185 ? -18.078 -5.363 3.562 1 93 185 GLY B CA 1
ATOM 3596 C C . GLY B 1 185 ? -18.484 -4.418 2.445 1 93 185 GLY B C 1
ATOM 3597 O O . GLY B 1 185 ? -17.859 -4.406 1.382 1 93 185 GLY B O 1
ATOM 3598 N N . PRO B 1 186 ? -19.5 -3.631 2.635 1 90.5 186 PRO B N 1
ATOM 3599 C CA . PRO B 1 186 ? -20.156 -2.881 1.561 1 90.5 186 PRO B CA 1
ATOM 3600 C C . PRO B 1 186 ? -19.359 -1.658 1.12 1 90.5 186 PRO B C 1
ATOM 3602 O O . PRO B 1 186 ? -19.656 -1.054 0.089 1 90.5 186 PRO B O 1
ATOM 3605 N N . ILE B 1 187 ? -18.312 -1.256 1.881 1 92.19 187 ILE B N 1
ATOM 3606 C CA . ILE B 1 187 ? -17.562 -0.071 1.489 1 92.19 187 ILE B CA 1
ATOM 3607 C C . ILE B 1 187 ? -16.094 -0.446 1.245 1 92.19 187 ILE B C 1
ATOM 3609 O O . ILE B 1 187 ? -15.211 0.412 1.293 1 92.19 187 ILE B O 1
ATOM 3613 N N . ALA B 1 188 ? -15.875 -1.783 1.11 1 95.06 188 ALA B N 1
ATOM 3614 C CA . ALA B 1 188 ? -14.523 -2.258 0.837 1 95.06 188 ALA B CA 1
ATOM 3615 C C . ALA B 1 188 ? -14.133 -1.993 -0.614 1 95.06 188 ALA B C 1
ATOM 3617 O O . ALA B 1 188 ? -13.961 -2.93 -1.397 1 95.06 188 ALA B O 1
ATOM 3618 N N . ASN B 1 189 ? -13.953 -0.762 -0.819 1 95.25 189 ASN B N 1
ATOM 3619 C CA . ASN B 1 189 ? -13.523 -0.237 -2.109 1 95.25 189 ASN B CA 1
ATOM 3620 C C . ASN B 1 189 ? -12.016 -0.408 -2.309 1 95.25 189 ASN B C 1
ATOM 3622 O O . ASN B 1 189 ? -11.227 0.402 -1.824 1 95.25 189 ASN B O 1
ATOM 3626 N N . THR B 1 190 ? -11.617 -1.398 -3.184 1 98.06 190 THR B N 1
ATOM 3627 C CA . THR B 1 190 ? -10.219 -1.832 -3.242 1 98.06 190 THR B CA 1
ATOM 3628 C C . THR B 1 190 ? -9.305 -0.667 -3.607 1 98.06 190 THR B C 1
ATOM 3630 O O . THR B 1 190 ? -8.289 -0.443 -2.951 1 98.06 190 THR B O 1
ATOM 3633 N N . GLN B 1 191 ? -9.656 0.089 -4.688 1 98.12 191 GLN B N 1
ATOM 3634 C CA . GLN B 1 191 ? -8.789 1.161 -5.156 1 98.12 191 GLN B CA 1
ATOM 3635 C C . GLN B 1 191 ? -8.516 2.176 -4.051 1 98.12 191 GLN B C 1
ATOM 3637 O O . GLN B 1 191 ? -7.391 2.652 -3.898 1 98.12 191 GLN B O 1
ATOM 3642 N N . TYR B 1 192 ? -9.492 2.521 -3.248 1 98.06 192 TYR B N 1
ATOM 3643 C CA . TYR B 1 192 ? -9.328 3.496 -2.176 1 98.06 192 TYR B CA 1
ATOM 3644 C C . TYR B 1 192 ? -8.609 2.879 -0.984 1 98.06 192 TYR B C 1
ATOM 3646 O O . TYR B 1 192 ? -7.598 3.41 -0.521 1 98.06 192 TYR B O 1
ATOM 3654 N N . CYS B 1 193 ? -9.133 1.703 -0.487 1 98.5 193 CYS B N 1
ATOM 3655 C CA . CYS B 1 193 ? -8.609 1.068 0.717 1 98.5 193 CYS B CA 1
ATOM 3656 C C . CYS B 1 193 ? -7.121 0.757 0.566 1 98.5 193 CYS B C 1
ATOM 3658 O O . CYS B 1 193 ? -6.32 1.092 1.442 1 98.5 193 CYS B O 1
ATOM 3660 N N . VAL B 1 194 ? -6.738 0.226 -0.533 1 98.81 194 VAL B N 1
ATOM 3661 C CA . VAL B 1 194 ? -5.352 -0.184 -0.724 1 98.81 194 VAL B CA 1
ATOM 3662 C C . VAL B 1 194 ? -4.473 1.047 -0.937 1 98.81 194 VAL B C 1
ATOM 3664 O O . VAL B 1 194 ? -3.334 1.095 -0.464 1 98.81 194 VAL B O 1
ATOM 3667 N N . SER B 1 195 ? -4.957 2.057 -1.68 1 98.88 195 SER B N 1
ATOM 3668 C CA . SER B 1 195 ? -4.176 3.275 -1.866 1 98.88 195 SER B CA 1
ATOM 3669 C C . SER B 1 195 ? -3.902 3.965 -0.533 1 98.88 195 SER B C 1
ATOM 3671 O O . SER B 1 195 ? -2.818 4.516 -0.326 1 98.88 195 SER B O 1
ATOM 3673 N N . LYS B 1 196 ? -4.867 3.938 0.342 1 98.81 196 LYS B N 1
ATOM 3674 C CA . LYS B 1 196 ? -4.68 4.547 1.656 1 98.81 196 LYS B CA 1
ATOM 3675 C C . LYS B 1 196 ? -3.775 3.688 2.537 1 98.81 196 LYS B C 1
ATOM 3677 O O . LYS B 1 196 ? -3.02 4.215 3.357 1 98.81 196 LYS B O 1
ATOM 3682 N N . CYS B 1 197 ? -3.818 2.373 2.35 1 98.81 197 CYS B N 1
ATOM 3683 C CA . CYS B 1 197 ? -2.848 1.503 3.002 1 98.81 197 CYS B CA 1
ATOM 3684 C C . CYS B 1 197 ? -1.429 1.842 2.564 1 98.81 197 CYS B C 1
ATOM 3686 O O . CYS B 1 197 ? -0.524 1.938 3.395 1 98.81 197 CYS B O 1
ATOM 3688 N N . ALA B 1 198 ? -1.259 2.018 1.278 1 98.88 198 ALA B N 1
ATOM 3689 C CA . ALA B 1 198 ? 0.043 2.414 0.747 1 98.88 198 ALA B CA 1
ATOM 3690 C C . ALA B 1 198 ? 0.479 3.762 1.312 1 98.88 198 ALA B C 1
ATOM 3692 O O . ALA B 1 198 ? 1.646 3.943 1.671 1 98.88 198 ALA B O 1
ATOM 3693 N N . GLN B 1 199 ? -0.454 4.684 1.388 1 98.88 199 GLN B N 1
ATOM 3694 C CA . GLN B 1 199 ? -0.168 6 1.954 1 98.88 199 GLN B CA 1
ATOM 3695 C C . GLN B 1 199 ? 0.324 5.883 3.393 1 98.88 199 GLN B C 1
ATOM 3697 O O . GLN B 1 199 ? 1.297 6.535 3.777 1 98.88 199 GLN B O 1
ATOM 3702 N N . LEU B 1 200 ? -0.38 5.082 4.148 1 98.75 200 LEU B N 1
ATOM 3703 C CA . LEU B 1 200 ? -0.033 4.883 5.551 1 98.75 200 LEU B CA 1
ATOM 3704 C C . LEU B 1 200 ? 1.392 4.355 5.688 1 98.75 200 LEU B C 1
ATOM 3706 O O . LEU B 1 200 ? 2.168 4.863 6.5 1 98.75 200 LEU B O 1
ATOM 3710 N N . LYS B 1 201 ? 1.729 3.367 4.926 1 98.75 201 LYS B N 1
ATOM 3711 C CA . LYS B 1 201 ? 3.07 2.793 4.984 1 98.75 201 LYS B CA 1
ATOM 3712 C C . LYS B 1 201 ? 4.121 3.807 4.547 1 98.75 201 LYS B C 1
ATOM 3714 O O . LYS B 1 201 ? 5.223 3.852 5.102 1 98.75 201 LYS B O 1
ATOM 3719 N N . LEU B 1 202 ? 3.801 4.586 3.557 1 98.81 202 LEU B N 1
ATOM 3720 C CA . LEU B 1 202 ? 4.691 5.645 3.098 1 98.81 202 LEU B CA 1
ATOM 3721 C C . LEU B 1 202 ? 4.992 6.629 4.223 1 98.81 202 LEU B C 1
ATOM 3723 O O . LEU B 1 202 ? 6.145 7.027 4.418 1 98.81 202 LEU B O 1
ATOM 3727 N N . LEU B 1 203 ? 3.971 6.98 4.953 1 98.75 203 LEU B N 1
ATOM 3728 C CA . LEU B 1 203 ? 4.141 7.926 6.051 1 98.75 203 LEU B CA 1
ATOM 3729 C C . LEU B 1 203 ? 4.984 7.32 7.164 1 98.75 203 LEU B C 1
ATOM 3731 O O . LEU B 1 203 ? 5.738 8.031 7.832 1 98.75 203 LEU B O 1
ATOM 3735 N N . GLU B 1 204 ? 4.832 6.035 7.383 1 98.62 204 GLU B N 1
ATOM 3736 C CA . GLU B 1 204 ? 5.715 5.355 8.328 1 98.62 204 GLU B CA 1
ATOM 3737 C C . GLU B 1 204 ? 7.172 5.457 7.891 1 98.62 204 GLU B C 1
ATOM 3739 O O . GLU B 1 204 ? 8.055 5.703 8.711 1 98.62 204 GLU B O 1
ATOM 3744 N N . HIS B 1 205 ? 7.426 5.219 6.594 1 98.62 205 HIS B N 1
ATOM 3745 C CA . HIS B 1 205 ? 8.773 5.367 6.062 1 98.62 205 HIS B CA 1
ATOM 3746 C C . HIS B 1 205 ? 9.305 6.781 6.281 1 98.62 205 HIS B C 1
ATOM 3748 O O . HIS B 1 205 ? 10.469 6.961 6.652 1 98.62 205 HIS B O 1
ATOM 3754 N N . LEU B 1 206 ? 8.461 7.715 6.039 1 98.5 206 LEU B N 1
ATOM 3755 C CA . LEU B 1 206 ? 8.844 9.109 6.23 1 98.5 206 LEU B CA 1
ATOM 3756 C C . LEU B 1 206 ? 9.312 9.352 7.66 1 98.5 206 LEU B C 1
ATOM 3758 O O . LEU B 1 206 ? 10.344 9.984 7.883 1 98.5 206 LEU B O 1
ATOM 3762 N N . HIS B 1 207 ? 8.547 8.891 8.609 1 98.31 207 HIS B N 1
ATOM 3763 C CA . HIS B 1 207 ? 8.914 9 10.016 1 98.31 207 HIS B CA 1
ATOM 3764 C C . HIS B 1 207 ? 10.266 8.344 10.289 1 98.31 207 HIS B C 1
ATOM 3766 O O . HIS B 1 207 ? 11.141 8.945 10.906 1 98.31 207 HIS B O 1
ATOM 3772 N N . GLU B 1 208 ? 10.414 7.121 9.812 1 97.75 208 GLU B N 1
ATOM 3773 C CA . GLU B 1 208 ? 11.633 6.363 10.078 1 97.75 208 GLU B CA 1
ATOM 3774 C C . GLU B 1 208 ? 12.859 7.07 9.516 1 97.75 208 GLU B C 1
ATOM 3776 O O . GLU B 1 208 ? 13.945 6.996 10.094 1 97.75 208 GLU B O 1
ATOM 3781 N N . GLN B 1 209 ? 12.711 7.75 8.469 1 98.06 209 GLN B N 1
ATOM 3782 C CA . GLN B 1 209 ? 13.828 8.336 7.734 1 98.06 209 GLN B CA 1
ATOM 3783 C C . GLN B 1 209 ? 14.227 9.688 8.328 1 98.06 209 GLN B C 1
ATOM 3785 O O . GLN B 1 209 ? 15.398 10.078 8.273 1 98.06 209 GLN B O 1
ATOM 3790 N N . TYR B 1 210 ? 13.25 10.406 8.922 1 98.19 210 TYR B N 1
ATOM 3791 C CA . TYR B 1 210 ? 13.555 11.812 9.164 1 98.19 210 TYR B CA 1
ATOM 3792 C C . TYR B 1 210 ? 13.258 12.188 10.617 1 98.19 210 TYR B C 1
ATOM 3794 O O . TYR B 1 210 ? 13.492 13.328 11.023 1 98.19 210 TYR B O 1
ATOM 3802 N N . SER B 1 211 ? 12.781 11.234 11.422 1 97.62 211 SER B N 1
ATOM 3803 C CA . SER B 1 211 ? 12.445 11.57 12.805 1 97.62 211 SER B CA 1
ATOM 3804 C C . SER B 1 211 ? 13.672 12.062 13.562 1 97.62 211 SER B C 1
ATOM 3806 O O . SER B 1 211 ? 13.562 12.922 14.438 1 97.62 211 SER B O 1
ATOM 3808 N N . ASP B 1 212 ? 14.836 11.555 13.227 1 96.81 212 ASP B N 1
ATOM 3809 C CA . ASP B 1 212 ? 16.078 11.945 13.883 1 96.81 212 ASP B CA 1
ATOM 3810 C C . ASP B 1 212 ? 16.484 13.359 13.484 1 96.81 212 ASP B C 1
ATOM 3812 O O . ASP B 1 212 ? 17.328 13.984 14.148 1 96.81 212 ASP B O 1
ATOM 3816 N N . ARG B 1 213 ? 15.883 13.852 12.453 1 97 213 ARG B N 1
ATOM 3817 C CA . ARG B 1 213 ? 16.156 15.211 12.008 1 97 213 ARG B CA 1
ATOM 3818 C C . ARG B 1 213 ? 15.047 16.172 12.461 1 97 213 ARG B C 1
ATOM 3820 O O . ARG B 1 213 ? 14.953 17.297 11.977 1 97 213 ARG B O 1
ATOM 3827 N N . GLY B 1 214 ? 14.148 15.617 13.25 1 97.31 214 GLY B N 1
ATOM 3828 C CA . GLY B 1 214 ? 13.164 16.469 13.891 1 97.31 214 GLY B CA 1
ATOM 3829 C C . GLY B 1 214 ? 11.82 16.453 13.188 1 97.31 214 GLY B C 1
ATOM 3830 O O . GLY B 1 214 ? 10.859 17.078 13.656 1 97.31 214 GLY B O 1
ATOM 3831 N N . LEU B 1 215 ? 11.727 15.781 12.039 1 98.38 215 LEU B N 1
ATOM 3832 C CA . LEU B 1 215 ? 10.445 15.711 11.352 1 98.38 215 LEU B CA 1
ATOM 3833 C C . LEU B 1 215 ? 9.445 14.883 12.148 1 98.38 215 LEU B C 1
ATOM 3835 O O . LEU B 1 215 ? 9.789 13.812 12.656 1 98.38 215 LEU B O 1
ATOM 3839 N N . ARG B 1 216 ? 8.242 15.406 12.344 1 98.44 216 ARG B N 1
ATOM 3840 C CA . ARG B 1 216 ? 7.117 14.664 12.906 1 98.44 216 ARG B CA 1
ATOM 3841 C C . ARG B 1 216 ? 6.07 14.359 11.844 1 98.44 216 ARG B C 1
ATOM 3843 O O . ARG B 1 216 ? 5.422 15.273 11.328 1 98.44 216 ARG B O 1
ATOM 3850 N N . SER B 1 217 ? 5.992 13.109 11.469 1 98.5 217 SER B N 1
ATOM 3851 C CA . SER B 1 217 ? 5.039 12.68 10.445 1 98.5 217 SER B CA 1
ATOM 3852 C C . SER B 1 217 ? 3.9 11.875 11.055 1 98.5 217 SER B C 1
ATOM 3854 O O . SER B 1 217 ? 4.137 10.938 11.828 1 98.5 217 SER B O 1
ATOM 3856 N N . PHE B 1 218 ? 2.631 12.242 10.75 1 98.75 218 PHE B N 1
ATOM 3857 C CA . PHE B 1 218 ? 1.447 11.586 11.289 1 98.75 218 PHE B CA 1
ATOM 3858 C C . PHE B 1 218 ? 0.474 11.211 10.18 1 98.75 218 PHE B C 1
ATOM 3860 O O . PHE B 1 218 ? 0.408 11.891 9.156 1 98.75 218 PHE B O 1
ATOM 3867 N N . ALA B 1 219 ? -0.19 10.109 10.344 1 98.88 219 ALA B N 1
ATOM 3868 C CA . ALA B 1 219 ? -1.365 9.766 9.547 1 98.88 219 ALA B CA 1
ATOM 3869 C C . ALA B 1 219 ? -2.646 9.93 10.359 1 98.88 219 ALA B C 1
ATOM 3871 O O . ALA B 1 219 ? -2.736 9.453 11.492 1 98.88 219 ALA B O 1
ATOM 3872 N N . ILE B 1 220 ? -3.705 10.617 9.781 1 98.88 220 ILE B N 1
ATOM 3873 C CA . ILE B 1 220 ? -4.902 10.906 10.57 1 98.88 220 ILE B CA 1
ATOM 3874 C C . ILE B 1 220 ? -6.141 10.445 9.805 1 98.88 220 ILE B C 1
ATOM 3876 O O . ILE B 1 220 ? -6.367 10.867 8.664 1 98.88 220 ILE B O 1
ATOM 3880 N N . HIS B 1 221 ? -6.895 9.586 10.344 1 98.62 221 HIS B N 1
ATOM 3881 C CA . HIS B 1 221 ? -8.273 9.375 9.914 1 98.62 221 HIS B CA 1
ATOM 3882 C C . HIS B 1 221 ? -9.172 10.523 10.367 1 98.62 221 HIS B C 1
ATOM 3884 O O . HIS B 1 221 ? -9.281 10.789 11.562 1 98.62 221 HIS B O 1
ATOM 3890 N N . PRO B 1 222 ? -9.805 11.18 9.492 1 98.31 222 PRO B N 1
ATOM 3891 C CA . PRO B 1 222 ? -10.492 12.43 9.82 1 98.31 222 PRO B CA 1
ATOM 3892 C C . PRO B 1 222 ? -11.867 12.211 10.438 1 98.31 222 PRO B C 1
ATOM 3894 O O . PRO B 1 222 ? -12.516 13.164 10.883 1 98.31 222 PRO B O 1
ATOM 3897 N N . GLY B 1 223 ? -12.297 10.922 10.508 1 96.44 223 GLY B N 1
ATOM 3898 C CA . GLY B 1 223 ? -13.672 10.625 10.883 1 96.44 223 GLY B CA 1
ATOM 3899 C C . GLY B 1 223 ? -14.57 10.344 9.688 1 96.44 223 GLY B C 1
ATOM 3900 O O . GLY B 1 223 ? -14.117 10.406 8.539 1 96.44 223 GLY B O 1
ATOM 3901 N N . ALA B 1 224 ? -15.773 9.945 9.984 1 94.75 224 ALA B N 1
ATOM 3902 C CA . ALA B 1 224 ? -16.781 9.742 8.953 1 94.75 224 ALA B CA 1
ATOM 3903 C C . ALA B 1 224 ? -17.516 11.047 8.633 1 94.75 224 ALA B C 1
ATOM 3905 O O . ALA B 1 224 ? -18.625 11.281 9.109 1 94.75 224 ALA B O 1
ATOM 3906 N N . VAL B 1 225 ? -16.891 11.805 7.777 1 94.75 225 VAL B N 1
ATOM 3907 C CA . VAL B 1 225 ? -17.359 13.148 7.457 1 94.75 225 VAL B CA 1
ATOM 3908 C C . VAL B 1 225 ? -18.125 13.117 6.137 1 94.75 225 VAL B C 1
ATOM 3910 O O . VAL B 1 225 ? -17.688 12.508 5.164 1 94.75 225 VAL B O 1
ATOM 3913 N N . LEU B 1 226 ? -19.281 13.742 6.094 1 92.62 226 LEU B N 1
ATOM 3914 C CA . LEU B 1 226 ? -20.016 13.875 4.84 1 92.62 226 LEU B CA 1
ATOM 3915 C C . LEU B 1 226 ? -19.453 15.016 4 1 92.62 226 LEU B C 1
ATOM 3917 O O . LEU B 1 226 ? -20.094 16.047 3.844 1 92.62 226 LEU B O 1
ATOM 3921 N N . SER B 1 227 ? -18.297 14.766 3.402 1 90.12 227 SER B N 1
ATOM 3922 C CA . SER B 1 227 ? -17.688 15.703 2.461 1 90.12 227 SER B CA 1
ATOM 3923 C C . SER B 1 227 ? -18.266 15.531 1.062 1 90.12 227 SER B C 1
ATOM 3925 O O . SER B 1 227 ? -19.031 14.602 0.812 1 90.12 227 SER B O 1
ATOM 3927 N N . GLU B 1 228 ? -17.938 16.453 0.217 1 87.75 228 GLU B N 1
ATOM 3928 C CA . GLU B 1 228 ? -18.375 16.328 -1.171 1 87.75 228 GLU B CA 1
ATOM 3929 C C . GLU B 1 228 ? -17.891 15.008 -1.774 1 87.75 228 GLU B C 1
ATOM 3931 O O . GLU B 1 228 ? -18.641 14.328 -2.479 1 87.75 228 GLU B O 1
ATOM 3936 N N . MET B 1 229 ? -16.672 14.609 -1.515 1 85.31 229 MET B N 1
ATOM 3937 C CA . MET B 1 229 ? -16.125 13.352 -2.004 1 85.31 229 MET B CA 1
ATOM 3938 C C . MET B 1 229 ? -16.953 12.172 -1.529 1 85.31 229 MET B C 1
ATOM 3940 O O . MET B 1 229 ? -17.344 11.312 -2.33 1 85.31 229 MET B O 1
ATOM 3944 N N . ALA B 1 230 ? -17.219 12.172 -0.241 1 89.06 230 ALA B N 1
ATOM 3945 C CA . ALA B 1 230 ? -18.016 11.086 0.322 1 89.06 230 ALA B CA 1
ATOM 3946 C C . ALA B 1 230 ? -19.422 11.062 -0.276 1 89.06 230 ALA B C 1
ATOM 3948 O O . ALA B 1 230 ? -19.938 10 -0.636 1 89.06 230 ALA B O 1
ATOM 3949 N N . ASP B 1 231 ? -19.984 12.211 -0.41 1 88.12 231 ASP B N 1
ATOM 3950 C CA . ASP B 1 231 ? -21.344 12.336 -0.914 1 88.12 231 ASP B CA 1
ATOM 3951 C C . ASP B 1 231 ? -21.453 11.781 -2.33 1 88.12 231 ASP B C 1
ATOM 3953 O O . ASP B 1 231 ? -22.484 11.18 -2.686 1 88.12 231 ASP B O 1
ATOM 3957 N N . GLU B 1 232 ? -20.469 11.922 -3.023 1 87.38 232 GLU B N 1
ATOM 3958 C CA . GLU B 1 232 ? -20.469 11.531 -4.43 1 87.38 232 GLU B CA 1
ATOM 3959 C C . GLU B 1 232 ? -20.234 10.039 -4.594 1 87.38 232 GLU B C 1
ATOM 3961 O O . GLU B 1 232 ? -20.578 9.453 -5.625 1 87.38 232 GLU B O 1
ATOM 3966 N N . THR B 1 233 ? -19.672 9.406 -3.605 1 88.25 233 THR B N 1
ATOM 3967 C CA . THR B 1 233 ? -19.141 8.078 -3.898 1 88.25 233 THR B CA 1
ATOM 3968 C C . THR B 1 233 ? -19.734 7.039 -2.953 1 88.25 233 THR B C 1
ATOM 3970 O O . THR B 1 233 ? -19.812 5.855 -3.293 1 88.25 233 THR B O 1
ATOM 3973 N N . VAL B 1 234 ? -20.172 7.406 -1.809 1 87.25 234 VAL B N 1
ATOM 3974 C CA . VAL B 1 234 ? -20.547 6.449 -0.77 1 87.25 234 VAL B CA 1
ATOM 3975 C C . VAL B 1 234 ? -21.891 5.82 -1.108 1 87.25 234 VAL B C 1
ATOM 3977 O O . VAL B 1 234 ? -22.781 6.496 -1.614 1 87.25 234 VAL B O 1
ATOM 3980 N N . PRO B 1 235 ? -21.984 4.516 -0.886 1 87.69 235 PRO B N 1
ATOM 3981 C CA . PRO B 1 235 ? -23.312 3.918 -1.024 1 87.69 235 PRO B CA 1
ATOM 3982 C C . PRO B 1 235 ? -24.359 4.578 -0.123 1 87.69 235 PRO B C 1
ATOM 3984 O O . PRO B 1 235 ? -24.031 5.016 0.984 1 87.69 235 PRO B O 1
ATOM 3987 N N . GLU B 1 236 ? -25.547 4.613 -0.615 1 87 236 GLU B N 1
ATOM 3988 C CA . GLU B 1 236 ? -26.641 5.289 0.086 1 87 236 GLU B CA 1
ATOM 3989 C C . GLU B 1 236 ? -26.797 4.746 1.503 1 87 236 GLU B C 1
ATOM 3991 O O . GLU B 1 236 ? -27.047 5.508 2.439 1 87 236 GLU B O 1
ATOM 3996 N N . GLU B 1 237 ? -26.562 3.52 1.611 1 85.12 237 GLU B N 1
ATOM 3997 C CA . GLU B 1 237 ? -26.781 2.855 2.891 1 85.12 237 GLU B CA 1
ATOM 3998 C C . GLU B 1 237 ? -25.766 3.307 3.938 1 85.12 237 GLU B C 1
ATOM 4000 O O . GLU B 1 237 ? -26.016 3.178 5.141 1 85.12 237 GLU B O 1
ATOM 4005 N N . PHE B 1 238 ? -24.672 3.895 3.486 1 86.75 238 PHE B N 1
ATOM 4006 C CA . PHE B 1 238 ? -23.609 4.27 4.414 1 86.75 238 PHE B CA 1
ATOM 4007 C C . PHE B 1 238 ? -23.672 5.762 4.723 1 86.75 238 PHE B C 1
ATOM 4009 O O . PHE B 1 238 ? -23.062 6.223 5.695 1 86.75 238 PHE B O 1
ATOM 4016 N N . ARG B 1 239 ? -24.406 6.5 4.047 1 88 239 ARG B N 1
ATOM 4017 C CA . ARG B 1 239 ? -24.469 7.957 4.137 1 88 239 ARG B CA 1
ATOM 4018 C C . ARG B 1 239 ? -24.859 8.398 5.547 1 88 239 ARG B C 1
ATOM 4020 O O . ARG B 1 239 ? -24.281 9.344 6.086 1 88 239 ARG B O 1
ATOM 4027 N N . PRO B 1 240 ? -25.766 7.629 6.238 1 89.62 240 PRO B N 1
ATOM 4028 C CA . PRO B 1 240 ? -26.188 8.094 7.559 1 89.62 240 PRO B CA 1
ATOM 4029 C C . PRO B 1 240 ? -25.078 7.988 8.609 1 89.62 240 PRO B C 1
ATOM 4031 O O . PRO B 1 240 ? -25.188 8.562 9.695 1 89.62 240 PRO B O 1
ATOM 4034 N N . PHE B 1 241 ? -24.078 7.27 8.25 1 88.62 241 PHE B N 1
ATOM 4035 C CA . PHE B 1 241 ? -23 7.047 9.211 1 88.62 241 PHE B CA 1
ATOM 4036 C C . PHE B 1 241 ? -21.938 8.133 9.094 1 88.62 241 PHE B C 1
ATOM 4038 O O . PHE B 1 241 ? -21.016 8.203 9.914 1 88.62 241 PHE B O 1
ATOM 4045 N N . LEU B 1 242 ? -22.062 8.992 8.109 1 92.69 242 LEU B N 1
ATOM 4046 C CA . LEU B 1 242 ? -21.125 10.086 7.879 1 92.69 242 LEU B CA 1
ATOM 4047 C C . LEU B 1 242 ? -21.562 11.336 8.625 1 92.69 242 LEU B C 1
ATOM 4049 O O . LEU B 1 242 ? -21.906 12.352 8.008 1 92.69 242 LEU B O 1
ATOM 4053 N N . THR B 1 243 ? -21.406 11.336 10.016 1 94 243 THR B N 1
ATOM 4054 C CA . THR B 1 243 ? -22 12.375 10.852 1 94 243 THR B CA 1
ATOM 4055 C C . THR B 1 243 ? -20.922 13.188 11.547 1 94 243 THR B C 1
ATOM 4057 O O . THR B 1 243 ? -21.219 14.148 12.266 1 94 243 THR B O 1
ATOM 4060 N N . ASP B 1 244 ? -19.672 12.844 11.359 1 96.81 244 ASP B N 1
ATOM 4061 C CA . ASP B 1 244 ? -18.625 13.531 12.094 1 96.81 244 ASP B CA 1
ATOM 4062 C C . ASP B 1 244 ? -18.375 14.922 11.531 1 96.81 244 ASP B C 1
ATOM 4064 O O . ASP B 1 244 ? -18.562 15.156 10.336 1 96.81 244 ASP B O 1
ATOM 4068 N N . SER B 1 245 ? -18.016 15.828 12.414 1 96.56 245 SER B N 1
ATOM 4069 C CA . SER B 1 245 ? -17.766 17.219 12.039 1 96.56 245 SER B CA 1
ATOM 4070 C C . SER B 1 245 ? -16.562 17.344 11.117 1 96.56 245 SER B C 1
ATOM 4072 O O . SER B 1 245 ? -15.531 16.719 11.352 1 96.56 245 SER B O 1
ATOM 4074 N N . PRO B 1 246 ? -16.656 18.188 10.094 1 94.62 246 PRO B N 1
ATOM 4075 C CA . PRO B 1 246 ? -15.477 18.469 9.258 1 94.62 246 PRO B CA 1
ATOM 4076 C C . PRO B 1 246 ? -14.383 19.203 10.016 1 94.62 246 PRO B C 1
ATOM 4078 O O . PRO B 1 246 ? -13.25 19.312 9.523 1 94.62 246 PRO B O 1
ATOM 4081 N N . ASP B 1 247 ? -14.695 19.656 11.258 1 96.62 247 ASP B N 1
ATOM 4082 C CA . ASP B 1 247 ? -13.734 20.422 12.047 1 96.62 247 ASP B CA 1
ATOM 4083 C C . ASP B 1 247 ? -12.836 19.5 12.867 1 96.62 247 ASP B C 1
ATOM 4085 O O . ASP B 1 247 ? -11.812 19.938 13.398 1 96.62 247 ASP B O 1
ATOM 4089 N N . LEU B 1 248 ? -13.227 18.234 12.938 1 98.31 248 LEU B N 1
ATOM 4090 C CA . LEU B 1 248 ? -12.531 17.281 13.797 1 98.31 248 LEU B CA 1
ATOM 4091 C C . LEU B 1 248 ? -11.062 17.156 13.391 1 98.31 248 LEU B C 1
ATOM 4093 O O . LEU B 1 248 ? -10.172 17.234 14.234 1 98.31 248 LEU B O 1
ATOM 4097 N N . CYS B 1 249 ? -10.859 16.984 12.125 1 98.69 249 CYS B N 1
ATOM 4098 C CA . CYS B 1 249 ? -9.516 16.719 11.633 1 98.69 249 CYS B CA 1
ATOM 4099 C C . CYS B 1 249 ? -8.602 17.906 11.852 1 98.69 249 CYS B C 1
ATOM 4101 O O . CYS B 1 249 ? -7.469 17.766 12.312 1 98.69 249 CYS B O 1
ATOM 4103 N N . GLY B 1 250 ? -9.094 19.094 11.539 1 98.88 250 GLY B N 1
ATOM 4104 C CA . GLY B 1 250 ? -8.305 20.297 11.742 1 98.88 250 GLY B CA 1
ATOM 4105 C C . GLY B 1 250 ? -7.91 20.531 13.188 1 98.88 250 GLY B C 1
ATOM 4106 O O . GLY B 1 250 ? -6.762 20.859 13.484 1 98.88 250 GLY B O 1
ATOM 4107 N N . ALA B 1 251 ? -8.891 20.328 14.094 1 98.81 251 ALA B N 1
ATOM 4108 C CA . ALA B 1 251 ? -8.625 20.469 15.516 1 98.81 251 ALA B CA 1
ATOM 4109 C C . ALA B 1 251 ? -7.555 19.484 15.977 1 98.81 251 ALA B C 1
ATOM 4111 O O . ALA B 1 251 ? -6.664 19.844 16.75 1 98.81 251 ALA B O 1
ATOM 4112 N N . PHE B 1 252 ? -7.645 18.281 15.484 1 98.88 252 PHE B N 1
ATOM 4113 C CA . PHE B 1 252 ? -6.688 17.25 15.844 1 98.88 252 PHE B CA 1
ATOM 4114 C C . PHE B 1 252 ? -5.305 17.578 15.297 1 98.88 252 PHE B C 1
ATOM 4116 O O . PHE B 1 252 ? -4.297 17.359 15.977 1 98.88 252 PHE B O 1
ATOM 4123 N N . CYS B 1 253 ? -5.207 18.125 14.07 1 98.88 253 CYS B N 1
ATOM 4124 C CA . CYS B 1 253 ? -3.939 18.547 13.477 1 98.88 253 CYS B CA 1
ATOM 4125 C C . CYS B 1 253 ? -3.268 19.609 14.336 1 98.88 253 CYS B C 1
ATOM 4127 O O . CYS B 1 253 ? -2.068 19.531 14.609 1 98.88 253 CYS B O 1
ATOM 4129 N N . VAL B 1 254 ? -4.043 20.609 14.766 1 98.88 254 VAL B N 1
ATOM 4130 C CA . VAL B 1 254 ? -3.502 21.672 15.602 1 98.88 254 VAL B CA 1
ATOM 4131 C C . VAL B 1 254 ? -3.02 21.109 16.938 1 98.88 254 VAL B C 1
ATOM 4133 O O . VAL B 1 254 ? -1.952 21.469 17.422 1 98.88 254 VAL B O 1
ATOM 4136 N N . TRP B 1 255 ? -3.799 20.172 17.484 1 98.81 255 TRP B N 1
ATOM 4137 C CA . TRP B 1 255 ? -3.412 19.516 18.734 1 98.81 255 TRP B CA 1
ATOM 4138 C C . TRP B 1 255 ? -2.08 18.797 18.578 1 98.81 255 TRP B C 1
ATOM 4140 O O . TRP B 1 255 ? -1.201 18.906 19.438 1 98.81 255 TRP B O 1
ATOM 4150 N N . LEU B 1 256 ? -1.882 18.109 17.469 1 98.25 256 LEU B N 1
ATOM 4151 C CA . LEU B 1 256 ? -0.635 17.391 17.188 1 98.25 256 LEU B CA 1
ATOM 4152 C C . LEU B 1 256 ? 0.521 18.375 17.031 1 98.25 256 LEU B C 1
ATOM 4154 O O . LEU B 1 256 ? 1.659 18.062 17.391 1 98.25 256 LEU B O 1
ATOM 4158 N N . THR B 1 257 ? 0.236 19.531 16.5 1 97.38 257 THR B N 1
ATOM 4159 C CA . THR B 1 257 ? 1.24 20.531 16.141 1 97.38 257 THR B CA 1
ATOM 4160 C C . THR B 1 257 ? 1.686 21.312 17.375 1 97.38 257 THR B C 1
ATOM 4162 O O . THR B 1 257 ? 2.832 21.766 17.438 1 97.38 257 THR B O 1
ATOM 4165 N N . ASN B 1 258 ? 0.829 21.516 18.328 1 95.44 258 ASN B N 1
ATOM 4166 C CA . ASN B 1 258 ? 1.019 22.422 19.453 1 95.44 258 ASN B CA 1
ATOM 4167 C C . ASN B 1 258 ? 2.139 21.938 20.375 1 95.44 258 ASN B C 1
ATOM 4169 O O . ASN B 1 258 ? 2.871 22.75 20.938 1 95.44 258 ASN B O 1
ATOM 4173 N N . GLU B 1 259 ? 2.27 20.609 20.562 1 95.25 259 GLU B N 1
ATOM 4174 C CA . GLU B 1 259 ? 3.309 20 21.391 1 95.25 259 GLU B CA 1
ATOM 4175 C C . GLU B 1 259 ? 4.082 18.938 20.609 1 95.25 259 GLU B C 1
ATOM 4177 O O . GLU B 1 259 ? 3.592 18.422 19.609 1 95.25 259 GLU B O 1
ATOM 4182 N N . ASP B 1 260 ? 5.301 18.75 21.141 1 95.62 260 ASP B N 1
ATOM 4183 C CA . ASP B 1 260 ? 6.082 17.688 20.516 1 95.62 260 ASP B CA 1
ATOM 4184 C C . ASP B 1 260 ? 5.559 16.312 20.922 1 95.62 260 ASP B C 1
ATOM 4186 O O . ASP B 1 260 ? 5.707 15.891 22.062 1 95.62 260 ASP B O 1
ATOM 4190 N N . ARG B 1 261 ? 4.926 15.641 20.047 1 97.19 261 ARG B N 1
ATOM 4191 C CA . ARG B 1 261 ? 4.367 14.312 20.25 1 97.19 261 ARG B CA 1
ATOM 4192 C C . ARG B 1 261 ? 5.043 13.281 19.359 1 97.19 261 ARG B C 1
ATOM 4194 O O . ARG B 1 261 ? 4.367 12.492 18.688 1 97.19 261 ARG B O 1
ATOM 4201 N N . GLN B 1 262 ? 6.371 13.32 19.391 1 96.31 262 GLN B N 1
ATOM 4202 C CA . GLN B 1 262 ? 7.199 12.438 18.578 1 96.31 262 GLN B CA 1
ATOM 4203 C C . GLN B 1 262 ? 6.793 10.977 18.75 1 96.31 262 GLN B C 1
ATOM 4205 O O . GLN B 1 262 ? 6.844 10.195 17.797 1 96.31 262 GLN B O 1
ATOM 4210 N N . TRP B 1 263 ? 6.293 10.641 19.922 1 97.75 263 TRP B N 1
ATOM 4211 C CA . TRP B 1 263 ? 5.961 9.25 20.234 1 97.75 263 TRP B CA 1
ATOM 4212 C C . TRP B 1 263 ? 4.773 8.781 19.406 1 97.75 263 TRP B C 1
ATOM 4214 O O . TRP B 1 263 ? 4.539 7.574 19.266 1 97.75 263 TRP B O 1
ATOM 4224 N N . LEU B 1 264 ? 4.051 9.664 18.703 1 98.56 264 LEU B N 1
ATOM 4225 C CA . LEU B 1 264 ? 2.932 9.328 17.828 1 98.56 264 LEU B CA 1
ATOM 4226 C C . LEU B 1 264 ? 3.363 9.32 16.375 1 98.56 264 LEU B C 1
ATOM 4228 O O . LEU B 1 264 ? 2.555 9.047 15.484 1 98.56 264 LEU B O 1
ATOM 4232 N N . GLY B 1 265 ? 4.684 9.625 16.125 1 98.25 265 GLY B N 1
ATOM 4233 C CA . GLY B 1 265 ? 5.184 9.703 14.766 1 98.25 265 GLY B CA 1
ATOM 4234 C C . GLY B 1 265 ? 5.086 8.391 14.016 1 98.25 265 GLY B C 1
ATOM 4235 O O . GLY B 1 265 ? 5.391 7.332 14.562 1 98.25 265 GLY B O 1
ATOM 4236 N N . GLY B 1 266 ? 4.629 8.484 12.766 1 98.12 266 GLY B N 1
ATOM 4237 C CA . GLY B 1 266 ? 4.562 7.32 11.898 1 98.12 266 GLY B CA 1
ATOM 4238 C C . GLY B 1 266 ? 3.365 6.434 12.172 1 98.12 266 GLY B C 1
ATOM 4239 O O . GLY B 1 266 ? 3.273 5.324 11.648 1 98.12 266 GLY B O 1
ATOM 4240 N N . ARG B 1 267 ? 2.473 6.863 13.031 1 98.69 267 ARG B N 1
ATOM 4241 C CA . ARG B 1 267 ? 1.355 6.039 13.477 1 98.69 267 ARG B CA 1
ATOM 4242 C C . ARG B 1 267 ? 0.044 6.516 12.859 1 98.69 267 ARG B C 1
ATOM 4244 O O . ARG B 1 267 ? -0.093 7.684 12.5 1 98.69 267 ARG B O 1
ATOM 4251 N N . LEU B 1 268 ? -0.878 5.613 12.641 1 98.81 268 LEU B N 1
ATOM 4252 C CA . LEU B 1 268 ? -2.24 5.957 12.25 1 98.81 268 LEU B CA 1
ATOM 4253 C C . LEU B 1 268 ? -3.061 6.387 13.461 1 98.81 268 LEU B C 1
ATOM 4255 O O . LEU B 1 268 ? -3.227 5.613 14.406 1 98.81 268 LEU B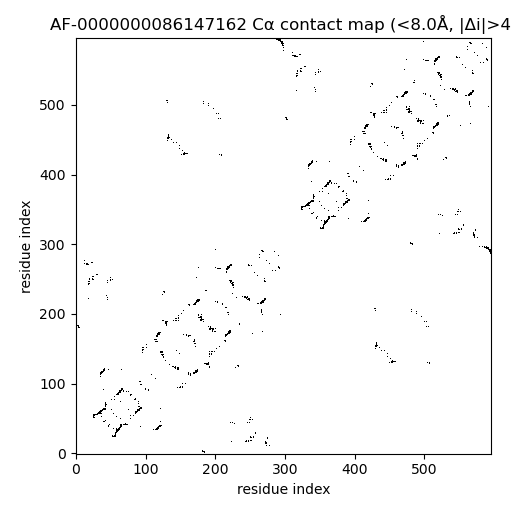 O 1
ATOM 4259 N N . LEU B 1 269 ? -3.574 7.566 13.406 1 98.75 269 LEU B N 1
ATOM 4260 C CA . LEU B 1 269 ? -4.406 8.141 14.453 1 98.75 269 LEU B CA 1
ATOM 4261 C C . LEU B 1 269 ? -5.816 8.422 13.945 1 98.75 269 LEU B C 1
ATOM 4263 O O . LEU B 1 269 ? -6.035 8.492 12.734 1 98.75 269 LEU B O 1
ATOM 4267 N N . ASN B 1 270 ? -6.762 8.484 14.82 1 98.56 270 ASN B N 1
ATOM 4268 C CA . ASN B 1 270 ? -8.148 8.82 14.523 1 98.56 270 ASN B CA 1
ATOM 4269 C C . ASN B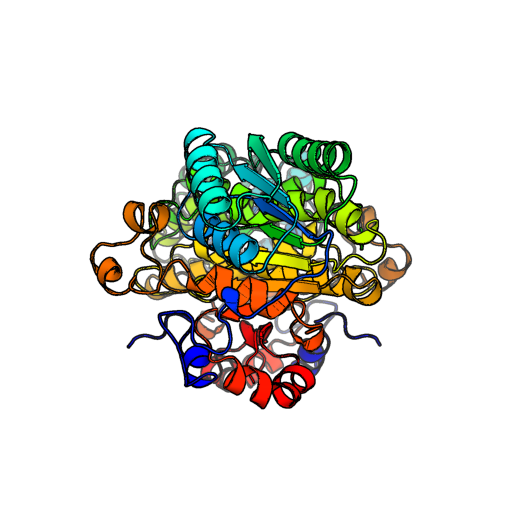 1 270 ? -8.586 10.102 15.227 1 98.56 270 ASN B C 1
ATOM 4271 O O . ASN B 1 270 ? -8.578 10.18 16.453 1 98.56 270 ASN B O 1
ATOM 4275 N N . ALA B 1 271 ? -8.984 11.086 14.414 1 98.69 271 ALA B N 1
ATOM 4276 C CA . ALA B 1 271 ? -9.359 12.391 14.945 1 98.69 271 ALA B CA 1
ATOM 4277 C C . ALA B 1 271 ? -10.5 12.258 15.961 1 98.69 271 ALA B C 1
ATOM 4279 O O . ALA B 1 271 ? -10.727 13.164 16.766 1 98.69 271 ALA B O 1
ATOM 4280 N N . LYS B 1 272 ? -11.188 11.164 15.93 1 98 272 LYS B N 1
ATOM 4281 C CA . LYS B 1 272 ? -12.328 10.969 16.812 1 98 272 LYS B CA 1
ATOM 4282 C C . LYS B 1 272 ? -11.875 10.516 18.203 1 98 272 LYS B C 1
ATOM 4284 O O . LYS B 1 272 ? -12.656 10.539 19.156 1 98 272 LYS B O 1
ATOM 4289 N N . TRP B 1 273 ? -10.648 9.984 18.312 1 98.5 273 TRP B N 1
ATOM 4290 C CA . TRP B 1 273 ? -10.195 9.422 19.578 1 98.5 273 TRP B CA 1
ATOM 4291 C C . TRP B 1 273 ? -10.078 10.516 20.641 1 98.5 273 TRP B C 1
ATOM 4293 O O . TRP B 1 273 ? -9.625 11.625 20.359 1 98.5 273 TRP B O 1
ATOM 4303 N N . ASP B 1 274 ? -10.484 10.18 21.828 1 98.62 274 ASP B N 1
ATOM 4304 C CA . ASP B 1 274 ? -10.211 11.047 22.969 1 98.62 274 ASP B CA 1
ATOM 4305 C C . ASP B 1 274 ? -8.711 11.172 23.219 1 98.62 274 ASP B C 1
ATOM 4307 O O . ASP B 1 274 ? -8.023 10.164 23.438 1 98.62 274 ASP B O 1
ATOM 4311 N N . VAL B 1 275 ? -8.297 12.375 23.266 1 98.5 275 VAL B N 1
ATOM 4312 C CA . VAL B 1 275 ? -6.852 12.586 23.312 1 98.5 275 VAL B CA 1
ATOM 4313 C C . VAL B 1 275 ? -6.324 12.234 24.703 1 98.5 275 VAL B C 1
ATOM 4315 O O . VAL B 1 275 ? -5.16 11.859 24.859 1 98.5 275 VAL B O 1
ATOM 4318 N N . LYS B 1 276 ? -7.133 12.328 25.75 1 98.31 276 LYS B N 1
ATOM 4319 C CA . LYS B 1 276 ? -6.699 11.898 27.078 1 98.31 276 LYS B CA 1
ATOM 4320 C C . LYS B 1 276 ? -6.539 10.383 27.156 1 98.31 276 LYS B C 1
ATOM 4322 O O . LYS B 1 276 ? -5.586 9.883 27.75 1 98.31 276 LYS B O 1
ATOM 4327 N N . GLU B 1 277 ? -7.512 9.727 26.547 1 98.38 277 GLU B N 1
ATOM 4328 C CA . GLU B 1 277 ? -7.367 8.273 26.469 1 98.38 277 GLU B CA 1
ATOM 4329 C C . GLU B 1 277 ? -6.137 7.887 25.656 1 98.38 277 GLU B C 1
ATOM 4331 O O . GLU B 1 277 ? -5.398 6.973 26.031 1 98.38 277 GLU B O 1
ATOM 4336 N N . LEU B 1 278 ? -5.941 8.516 24.531 1 98.56 278 LEU B N 1
ATOM 4337 C CA . LEU B 1 278 ? -4.789 8.266 23.672 1 98.56 278 LEU B CA 1
ATOM 4338 C C . LEU B 1 278 ? -3.486 8.461 24.438 1 98.56 278 LEU B C 1
ATOM 4340 O O . LEU B 1 278 ? -2.611 7.594 24.422 1 98.56 278 LEU B O 1
ATOM 4344 N N . GLU B 1 279 ? -3.363 9.562 25.141 1 98.38 279 GLU B N 1
ATOM 4345 C CA . GLU B 1 279 ? -2.17 9.867 25.922 1 98.38 279 GLU B CA 1
ATOM 4346 C C . GLU B 1 279 ? -1.998 8.875 27.078 1 98.38 279 GLU B C 1
ATOM 4348 O O . GLU B 1 279 ? -0.872 8.523 27.438 1 98.38 279 GLU B O 1
ATOM 4353 N N . GLY B 1 280 ? -3.09 8.453 27.609 1 98.31 280 GLY B N 1
ATOM 4354 C CA . GLY B 1 280 ? -3.053 7.465 28.672 1 98.31 280 GLY B CA 1
ATOM 4355 C C . GLY B 1 280 ? -2.48 6.129 28.219 1 98.31 280 GLY B C 1
ATOM 4356 O O . GLY B 1 280 ? -2 5.348 29.047 1 98.31 280 GLY B O 1
ATOM 4357 N N . LYS B 1 281 ? -2.469 5.906 26.938 1 98.31 281 LYS B N 1
ATOM 4358 C CA . LYS B 1 281 ? -1.989 4.637 26.391 1 98.31 281 LYS B CA 1
ATOM 4359 C C . LYS B 1 281 ? -0.58 4.781 25.828 1 98.31 281 LYS B C 1
ATOM 4361 O O . LYS B 1 281 ? -0.071 3.867 25.172 1 98.31 281 LYS B O 1
ATOM 4366 N N . LYS B 1 282 ? 0.088 5.879 26.125 1 98.44 282 LYS B N 1
ATOM 4367 C CA . LYS B 1 282 ? 1.386 6.203 25.547 1 98.44 282 LYS B CA 1
ATOM 4368 C C . LYS B 1 282 ? 2.387 5.074 25.766 1 98.44 282 LYS B C 1
ATOM 4370 O O . LYS B 1 282 ? 3.027 4.602 24.828 1 98.44 282 LYS B O 1
ATOM 4375 N N . ASP B 1 283 ? 2.506 4.609 26.984 1 98.31 283 ASP B N 1
ATOM 4376 C CA . ASP B 1 283 ? 3.512 3.604 27.312 1 98.31 283 ASP B CA 1
ATOM 4377 C C . ASP B 1 283 ? 3.26 2.307 26.547 1 98.31 283 ASP B C 1
ATOM 4379 O O . ASP B 1 283 ? 4.195 1.697 26.016 1 98.31 283 ASP B O 1
ATOM 4383 N N . GLU B 1 284 ? 2.039 1.899 26.453 1 98.12 284 GLU B N 1
ATOM 4384 C CA . GLU B 1 284 ? 1.684 0.682 25.734 1 98.12 284 GLU B CA 1
ATOM 4385 C C . GLU B 1 284 ? 1.941 0.832 24.234 1 98.12 284 GLU B C 1
ATOM 4387 O O . GLU B 1 284 ? 2.467 -0.083 23.594 1 98.12 284 GLU B O 1
ATOM 4392 N N . ILE B 1 285 ? 1.554 1.978 23.672 1 98.5 285 ILE B N 1
ATOM 4393 C CA . ILE B 1 285 ? 1.701 2.246 22.25 1 98.5 285 ILE B CA 1
ATOM 4394 C C . ILE B 1 285 ? 3.18 2.227 21.859 1 98.5 285 ILE B C 1
ATOM 4396 O O . ILE B 1 285 ? 3.564 1.608 20.875 1 98.5 285 ILE B O 1
ATOM 4400 N N . VAL B 1 286 ? 3.984 2.863 22.719 1 97.75 286 VAL B N 1
ATOM 4401 C CA . VAL B 1 286 ? 5.41 2.959 22.422 1 97.75 286 VAL B CA 1
ATOM 4402 C C . VAL B 1 286 ? 6.07 1.595 22.609 1 97.75 286 VAL B C 1
ATOM 4404 O O . VAL B 1 286 ? 6.828 1.14 21.766 1 97.75 286 VAL B O 1
ATOM 4407 N N . THR B 1 287 ? 5.715 0.851 23.688 1 96.94 287 THR B N 1
ATOM 4408 C CA . THR B 1 287 ? 6.34 -0.427 24.016 1 96.94 287 THR B CA 1
ATOM 4409 C C . THR B 1 287 ? 6.004 -1.477 22.953 1 96.94 287 THR B C 1
ATOM 4411 O O . THR B 1 287 ? 6.871 -2.254 22.547 1 96.94 287 THR B O 1
ATOM 4414 N N . LYS B 1 288 ? 4.836 -1.442 22.453 1 95.31 288 LYS B N 1
ATOM 4415 C CA . LYS B 1 288 ? 4.383 -2.449 21.484 1 95.31 288 LYS B CA 1
ATOM 4416 C C . LYS B 1 288 ? 4.578 -1.973 20.047 1 95.31 288 LYS B C 1
ATOM 4418 O O . LYS B 1 288 ? 4.215 -2.676 19.109 1 95.31 288 LYS B O 1
ATOM 4423 N N . ASP B 1 289 ? 5.094 -0.763 19.922 1 95.5 289 ASP B N 1
ATOM 4424 C CA . ASP B 1 289 ? 5.172 -0.132 18.609 1 95.5 289 ASP B CA 1
ATOM 4425 C C . ASP B 1 289 ? 3.83 -0.213 17.891 1 95.5 289 ASP B C 1
ATOM 4427 O O . ASP B 1 289 ? 3.766 -0.662 16.734 1 95.5 289 ASP B O 1
ATOM 4431 N N . ALA B 1 290 ? 2.779 0.193 18.625 1 97.81 290 ALA B N 1
ATOM 4432 C CA . ALA B 1 290 ? 1.405 0.022 18.156 1 97.81 290 ALA B CA 1
ATOM 4433 C C . ALA B 1 290 ? 1.005 1.146 17.203 1 97.81 290 ALA B C 1
ATOM 4435 O O . ALA B 1 290 ? 1.712 2.148 17.078 1 97.81 290 ALA B O 1
ATOM 4436 N N . LEU B 1 291 ? -0.053 0.925 16.516 1 98.44 291 LEU B N 1
ATOM 4437 C CA . LEU B 1 291 ? -0.725 1.837 15.594 1 98.44 291 LEU B CA 1
ATOM 4438 C C . LEU B 1 291 ? 0.073 1.992 14.297 1 98.44 291 LEU B C 1
ATOM 4440 O O . LEU B 1 291 ? 0.033 3.049 13.664 1 98.44 291 LEU B O 1
ATOM 4444 N N . LYS B 1 292 ? 0.872 1.034 13.992 1 97.69 292 LYS B N 1
ATOM 4445 C CA . LYS B 1 292 ? 1.572 0.905 12.719 1 97.69 292 LYS B CA 1
ATOM 4446 C C . LYS B 1 292 ? 1.146 -0.363 11.984 1 97.69 292 LYS B C 1
ATOM 4448 O O . LYS B 1 292 ? 0.643 -1.305 12.602 1 97.69 292 LYS B O 1
ATOM 4453 N N . LEU B 1 293 ? 1.237 -0.344 10.648 1 97.25 293 LEU B N 1
ATOM 4454 C CA . LEU B 1 293 ? 0.957 -1.534 9.852 1 97.25 293 LEU B CA 1
ATOM 4455 C C . LEU B 1 293 ? 1.998 -2.617 10.109 1 97.25 293 LEU B C 1
ATOM 4457 O O . LEU B 1 293 ? 3.201 -2.365 10.016 1 97.25 293 LEU B O 1
ATOM 4461 N N . GLN B 1 294 ? 1.546 -3.758 10.453 1 96.31 294 GLN B N 1
ATOM 4462 C CA . GLN B 1 294 ? 2.422 -4.898 10.695 1 96.31 294 GLN B CA 1
ATOM 4463 C C . GLN B 1 294 ? 1.801 -6.191 10.18 1 96.31 294 GLN B C 1
ATOM 4465 O O . GLN B 1 294 ? 0.593 -6.254 9.938 1 96.31 294 GLN B O 1
ATOM 4470 N N . LEU B 1 295 ? 2.652 -7.148 9.906 1 97.5 295 LEU B N 1
ATOM 4471 C CA . LEU B 1 295 ? 2.166 -8.5 9.625 1 97.5 295 LEU B CA 1
ATOM 4472 C C . LEU B 1 295 ? 1.743 -9.203 10.914 1 97.5 295 LEU B C 1
ATOM 4474 O O . LEU B 1 295 ? 2.535 -9.32 11.852 1 97.5 295 LEU B O 1
ATOM 4478 N N . SER B 1 296 ? 0.481 -9.602 11 1 96.69 296 SER B N 1
ATOM 4479 C CA . SER B 1 296 ? 0.066 -10.391 12.156 1 96.69 296 SER B CA 1
ATOM 4480 C C . SER B 1 296 ? 0.746 -11.758 12.172 1 96.69 296 SER B C 1
ATOM 4482 O O . SER B 1 296 ? 0.899 -12.391 11.125 1 96.69 296 SER B O 1
ATOM 4484 N N . LEU B 1 297 ? 1.173 -12.211 13.266 1 97 297 LEU B N 1
ATOM 4485 C CA . LEU B 1 297 ? 1.947 -13.445 13.367 1 97 297 LEU B CA 1
ATOM 4486 C C . LEU B 1 297 ? 1.267 -14.445 14.297 1 97 297 LEU B C 1
ATOM 4488 O O . LEU B 1 297 ? 0.474 -14.055 15.156 1 97 297 LEU B O 1
ATOM 4492 N N . PRO B 1 298 ? 1.502 -15.742 14.086 1 96 298 PRO B N 1
ATOM 4493 C CA . PRO B 1 298 ? 0.945 -16.75 14.992 1 96 298 PRO B CA 1
ATOM 4494 C C . PRO B 1 298 ? 1.646 -16.781 16.344 1 96 298 PRO B C 1
ATOM 4496 O O . PRO B 1 298 ? 2.795 -16.344 16.453 1 96 298 PRO B O 1
#

InterPro domains:
  IPR002347 Short-chain dehydrogenase/reductase SDR [PF00106] (36-235)
  IPR002347 Short-chain dehydrogenase/reductase SDR [PR00081] (36-53)
  IPR002347 Short-chain dehydrogenase/reductase SDR [PR00081] (113-124)
  IPR002347 Short-chain dehydrogenase/reductase SDR [PR00081] (192-211)
  IPR002347 Short-chain dehydrogenase/reductase SDR [PR00081] (213-230)
  IPR036291 NAD(P)-binding domain superfamily [SSF51735] (36-274)

Secondary structure (DSSP, 8-state):
----S-HHHHHH---B-SS--GGG-GGG----SS-EEEEES-SSHHHHHHHHHHHHTT-SEEEEEES-HHHHHHHHHHHHHH-TT-EEEEEE--TT-HHHHHHHHHHHHHHHS--SEEEE------S--SSGGGS-HHHHHHHHIIIIIHHHHHHHHHHHHHHHSTT---EEEEE--GGGG--SSTT--HHHHHHHHHHHHHHHHHHHHHGGGT-EEEEEE--SB--HHHHHHS-GGGGGG--B-THHHHHHHHHHHHS--GGGTT-EEETTB-HHHHHHTHHHHHHTT-SSEEE---/----S-HHHHHH---B-SS--GGG-GGG----SS-EEEEES-SSHHHHHHHHHHHHTT-SEEEEEES-HHHHHHHHHHHHHH-TT-EEEEEE--TT-HHHHHHHHHHHHHHHS--SEEEE------S--SSGGGS-HHHHHHHHIIIIIHHHHHHHHHHHHHHHSTT---EEEEE--GGGG--SSTT--HHHHHHHHHHHHHHHHHHHHHGGGT-EEEEEE--SB--HHHHHHS-GGGGGG--B-THHHHHHHHHHHHS--GGGTT-EEETTB-HHHHHHTHHHHHHTT-SSEEE---

Sequence (596 aa):
MADWGTKSIGAAFKISHSHPSTDIDPSTVTLPSPFVVCIVGASRGIGAGIATAYAKAGSTALVLASRRISGLEETAAACKAINPAIQIEIVSCDITSSSSVASLAERTRARFGRLDAAIVNSGYSGPVRTQITETDPETFLNATNVNYVGTFYCAKFLVPLLLSTPDGKRIFIGVSSLASMIVRGPIANTQYCVSKCAQLKLLEHLHEQYSDRGLRSFAIHPGAVLSEMADETVPEEFRPFLTDSPDLCGAFCVWLTNEDRQWLGGRLLNAKWDVKELEGKKDEIVTKDALKLQLSLPMADWGTKSIGAAFKISHSHPSTDIDPSTVTLPSPFVVCIVGASRGIGAGIATAYAKAGSTALVLASRRISGLEETAAACKAINPAIQIEIVSCDITSSSSVASLAERTRARFGRLDAAIVNSGYSGPVRTQITETDPETFLNATNVNYVGTFYCAKFLVPLLLSTPDGKRIFIGVSSLASMIVRGPIANTQYCVSKCAQLKLLEHLHEQYSDRGLRSFAIHPGAVLSEMADETVPEEFRPFLTDSPDLCGAFCVWLTNEDRQWLGGRLLNAKWDVKELEGKKDEIVTKDALKLQLSLP